Protein AF-0000000085151471 (afdb_homodimer)

InterPro domains:
  IPR000644 CBS domain [PF00571] (57-98)
  IPR000644 CBS domain [PS51371] (123-186)
  IPR046342 CBS domain superfamily [G3DSA:3.10.580.10] (54-179)
  IPR046342 CBS domain superfamily [SSF54631] (56-179)

pLDDT: mean 82.07, std 18.51, range [22.08, 98.12]

Structure (mmCIF, N/CA/C/O backbone):
data_AF-0000000085151471-model_v1
#
loop_
_entity.id
_entity.type
_entity.pdbx_description
1 polymer 'CBS domain containing protein'
#
loop_
_atom_site.group_PDB
_atom_site.id
_atom_site.type_symbol
_atom_site.label_atom_id
_atom_site.label_alt_id
_atom_site.label_comp_id
_atom_site.label_asym_id
_atom_site.label_entity_id
_atom_site.label_seq_id
_atom_site.pdbx_PDB_ins_code
_atom_site.Cartn_x
_atom_site.Cartn_y
_atom_site.Cartn_z
_atom_site.occupancy
_atom_site.B_iso_or_equiv
_atom_site.auth_seq_id
_atom_site.auth_comp_id
_atom_site.auth_asym_id
_atom_site.auth_atom_id
_atom_site.pdbx_PDB_model_num
ATOM 1 N N . MET A 1 1 ? -13.828 -36.062 -5.562 1 22.45 1 MET A N 1
ATOM 2 C CA . MET A 1 1 ? -14.555 -35.531 -6.715 1 22.45 1 MET A CA 1
ATOM 3 C C . MET A 1 1 ? -13.906 -34.25 -7.25 1 22.45 1 MET A C 1
ATOM 5 O O . MET A 1 1 ? -13.75 -33.281 -6.516 1 22.45 1 MET A O 1
ATOM 9 N N . MET A 1 2 ? -12.977 -34.406 -8.25 1 26.06 2 MET A N 1
ATOM 10 C CA . MET A 1 2 ? -12.031 -33.5 -8.938 1 26.06 2 MET A CA 1
ATOM 11 C C . MET A 1 2 ? -12.766 -32.375 -9.648 1 26.06 2 MET A C 1
ATOM 13 O O . MET A 1 2 ? -13.617 -32.625 -10.508 1 26.06 2 MET A O 1
ATOM 17 N N . PHE A 1 3 ? -13.195 -31.453 -8.969 1 32.19 3 PHE A N 1
ATOM 18 C CA . PHE A 1 3 ? -13.867 -30.312 -9.562 1 32.19 3 PHE A CA 1
ATOM 19 C C . PHE A 1 3 ? -13.117 -29.828 -10.805 1 32.19 3 PHE A C 1
ATOM 21 O O . PHE A 1 3 ? -12.172 -29.047 -10.703 1 32.19 3 PHE A O 1
ATOM 28 N N . HIS A 1 4 ? -12.789 -30.781 -11.781 1 35 4 HIS A N 1
ATOM 29 C CA . HIS A 1 4 ? -12.328 -30.562 -13.148 1 35 4 HIS A CA 1
ATOM 30 C C . HIS A 1 4 ? -13.258 -29.594 -13.891 1 35 4 HIS A C 1
ATOM 32 O O . HIS A 1 4 ? -14.195 -30.031 -14.562 1 35 4 HIS A O 1
ATOM 38 N N . VAL A 1 5 ? -13.891 -28.641 -13.367 1 36.19 5 VAL A N 1
ATOM 39 C CA . VAL A 1 5 ? -14.844 -27.875 -14.172 1 36.19 5 VAL A CA 1
ATOM 40 C C . VAL A 1 5 ? -14.219 -27.5 -15.508 1 36.19 5 VAL A C 1
ATOM 42 O O . VAL A 1 5 ? -13.164 -26.859 -15.555 1 36.19 5 VAL A O 1
ATOM 45 N N . SER A 1 6 ? -14.242 -28.297 -16.562 1 35.5 6 SER A N 1
ATOM 46 C CA . SER A 1 6 ? -14.164 -28.172 -18.016 1 35.5 6 SER A CA 1
ATOM 47 C C . SER A 1 6 ? -14.727 -26.844 -18.5 1 35.5 6 SER A C 1
ATOM 49 O O . SER A 1 6 ? -14.875 -26.625 -19.703 1 35.5 6 SER A O 1
ATOM 51 N N . ARG A 1 7 ? -15.766 -26.328 -17.766 1 36.47 7 ARG A N 1
ATOM 52 C CA . ARG A 1 7 ? -16.562 -25.234 -18.312 1 36.47 7 ARG A CA 1
ATOM 53 C C . ARG A 1 7 ? -15.672 -24.031 -18.672 1 36.47 7 ARG A C 1
ATOM 55 O O . ARG A 1 7 ? -15.836 -22.953 -18.109 1 36.47 7 ARG A O 1
ATOM 62 N N . TRP A 1 8 ? -14.375 -24.25 -18.672 1 40.53 8 TRP A N 1
ATOM 63 C CA . TRP A 1 8 ? -13.414 -23.25 -19.141 1 40.53 8 TRP A CA 1
ATOM 64 C C . TRP A 1 8 ? -13.797 -22.734 -20.531 1 40.53 8 TRP A C 1
ATOM 66 O O . TRP A 1 8 ? -13 -22.078 -21.188 1 40.53 8 TRP A O 1
ATOM 76 N N . LEU A 1 9 ? -14.742 -23.375 -21.172 1 38.41 9 LEU A N 1
ATOM 77 C CA . LEU A 1 9 ? -15.141 -23.156 -22.562 1 38.41 9 LEU A CA 1
ATOM 78 C C . LEU A 1 9 ? -15.383 -21.672 -22.828 1 38.41 9 LEU A C 1
ATOM 80 O O . LEU A 1 9 ? -15.141 -21.188 -23.922 1 38.41 9 LEU A O 1
ATOM 84 N N . LEU A 1 10 ? -16.016 -20.969 -21.781 1 43.94 10 LEU A N 1
ATOM 85 C CA . LEU A 1 10 ? -16.875 -19.828 -22.094 1 43.94 10 LEU A CA 1
ATOM 86 C C . LEU A 1 10 ? -16.031 -18.594 -22.406 1 43.94 10 LEU A C 1
ATOM 88 O O . LEU A 1 10 ? -16.578 -17.531 -22.688 1 43.94 10 LEU A O 1
ATOM 92 N N . ILE A 1 11 ? -14.711 -18.422 -21.953 1 49.66 11 ILE A N 1
ATOM 93 C CA . ILE A 1 11 ? -14.008 -17.328 -22.594 1 49.66 11 ILE A CA 1
ATOM 94 C C . ILE A 1 11 ? -13.961 -17.562 -24.109 1 49.66 11 ILE A C 1
ATOM 96 O O . ILE A 1 11 ? -13.008 -17.156 -24.766 1 49.66 11 ILE A O 1
ATOM 100 N N . LYS A 1 12 ? -14.812 -18.406 -24.5 1 47.25 12 LYS A N 1
ATOM 101 C CA . LYS A 1 12 ? -14.852 -19.016 -25.828 1 47.25 12 LYS A CA 1
ATOM 102 C C . LYS A 1 12 ? -14.852 -17.953 -26.906 1 47.25 12 LYS A C 1
ATOM 104 O O . LYS A 1 12 ? -14.234 -18.141 -27.969 1 47.25 12 LYS A O 1
ATOM 109 N N . ASP A 1 13 ? -15.664 -16.875 -26.484 1 58.09 13 ASP A N 1
ATOM 110 C CA . ASP A 1 13 ? -15.68 -16 -27.656 1 58.09 13 ASP A CA 1
ATOM 111 C C . ASP A 1 13 ? -14.492 -15.039 -27.641 1 58.09 13 ASP A C 1
ATOM 113 O O . ASP A 1 13 ? -14.164 -14.43 -28.656 1 58.09 13 ASP A O 1
ATOM 117 N N . VAL A 1 14 ? -13.93 -14.891 -26.375 1 61.72 14 VAL A N 1
ATOM 118 C CA . VAL A 1 14 ? -12.734 -14.047 -26.375 1 61.72 14 VAL A CA 1
ATOM 119 C C . VAL A 1 14 ? -11.484 -14.922 -26.438 1 61.72 14 VAL A C 1
ATOM 121 O O . VAL A 1 14 ? -11.336 -15.859 -25.656 1 61.72 14 VAL A O 1
ATOM 124 N N . ILE A 1 15 ? -10.82 -14.898 -27.5 1 75.81 15 ILE A N 1
ATOM 125 C CA . ILE A 1 15 ? -9.578 -15.641 -27.641 1 75.81 15 ILE A CA 1
ATOM 126 C C . ILE A 1 15 ? -8.57 -15.172 -26.594 1 75.81 15 ILE A C 1
ATOM 128 O O . ILE A 1 15 ? -8.203 -14 -26.562 1 75.81 15 ILE A O 1
ATOM 132 N N . VAL A 1 16 ? -8.438 -15.961 -25.484 1 82.25 16 VAL A N 1
ATOM 133 C CA . VAL A 1 16 ? -7.445 -15.633 -24.469 1 82.25 16 VAL A CA 1
ATOM 134 C C . VAL A 1 16 ? -6.207 -16.5 -24.656 1 82.25 16 VAL A C 1
ATOM 136 O O . VAL A 1 16 ? -6.297 -17.625 -25.172 1 82.25 16 VAL A O 1
ATOM 139 N N . LYS A 1 17 ? -5.102 -15.891 -24.375 1 90.06 17 LYS A N 1
ATOM 140 C CA . LYS A 1 17 ? -3.832 -16.594 -24.469 1 90.06 17 LYS A CA 1
ATOM 141 C C . LYS A 1 17 ? -3.205 -16.781 -23.094 1 90.06 17 LYS A C 1
ATOM 143 O O . LYS A 1 17 ? -3.273 -15.898 -22.25 1 90.06 17 LYS A O 1
ATOM 148 N N . LYS A 1 18 ? -2.629 -17.953 -22.938 1 92.62 18 LYS A N 1
ATOM 149 C CA . LYS A 1 18 ? -1.88 -18.234 -21.719 1 92.62 18 LYS A CA 1
ATOM 150 C C . LYS A 1 18 ? -0.474 -17.641 -21.781 1 92.62 18 LYS A C 1
ATOM 152 O O . LYS A 1 18 ? 0.24 -17.844 -22.766 1 92.62 18 LYS A O 1
ATOM 157 N N . LEU A 1 19 ? -0.156 -16.969 -20.781 1 96.19 19 LEU A N 1
ATOM 158 C CA . LEU A 1 19 ? 1.188 -16.406 -20.703 1 96.19 19 LEU A CA 1
ATOM 159 C C . LEU A 1 19 ? 2.168 -17.422 -20.109 1 96.19 19 LEU A C 1
ATOM 161 O O . LEU A 1 19 ? 1.784 -18.25 -19.297 1 96.19 19 LEU A O 1
ATOM 165 N N . ALA A 1 20 ? 3.389 -17.328 -20.547 1 95.81 20 ALA A N 1
ATOM 166 C CA . ALA A 1 20 ? 4.43 -18.203 -20 1 95.81 20 ALA A CA 1
ATOM 167 C C . ALA A 1 20 ? 4.789 -17.812 -18.578 1 95.81 20 ALA A C 1
ATOM 169 O O . ALA A 1 20 ? 4.852 -16.625 -18.25 1 95.81 20 ALA A O 1
ATOM 170 N N . LEU A 1 21 ? 5.047 -18.828 -17.781 1 96 21 LEU A N 1
ATOM 171 C CA . LEU A 1 21 ? 5.504 -18.609 -16.406 1 96 21 LEU A CA 1
ATOM 172 C C .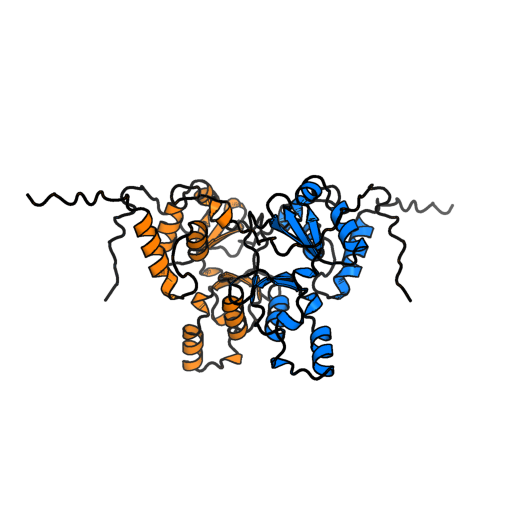 LEU A 1 21 ? 6.965 -19.031 -16.25 1 96 21 LEU A C 1
ATOM 174 O O . LEU A 1 21 ? 7.387 -20.047 -16.797 1 96 21 LEU A O 1
ATOM 178 N N . TYR A 1 22 ? 7.711 -18.234 -15.539 1 94.69 22 TYR A N 1
ATOM 179 C CA . TYR A 1 22 ? 9.125 -18.469 -15.305 1 94.69 22 TYR A CA 1
ATOM 180 C C . TYR A 1 22 ? 9.43 -18.516 -13.805 1 94.69 22 TYR A C 1
ATOM 182 O O . TYR A 1 22 ? 8.758 -17.844 -13.016 1 94.69 22 TYR A O 1
ATOM 190 N N . PRO A 1 23 ? 10.43 -19.281 -13.461 1 93.19 23 PRO A N 1
ATOM 191 C CA . PRO A 1 23 ? 10.867 -19.188 -12.07 1 93.19 23 PRO A CA 1
ATOM 192 C C . PRO A 1 23 ? 11.539 -17.859 -11.742 1 93.19 23 PRO A C 1
ATOM 194 O O . PRO A 1 23 ? 12.242 -17.297 -12.586 1 93.19 23 PRO A O 1
ATOM 197 N N . VAL A 1 24 ? 11.273 -17.406 -10.594 1 94.62 24 VAL A N 1
ATOM 198 C CA . VAL A 1 24 ? 12.016 -16.25 -10.117 1 94.62 24 VAL A CA 1
ATOM 199 C C . VAL A 1 24 ? 13.453 -16.656 -9.797 1 94.62 24 VAL A C 1
ATOM 201 O O . VAL A 1 24 ? 13.688 -17.641 -9.102 1 94.62 24 VAL A O 1
ATOM 204 N N . GLU A 1 25 ? 14.391 -15.914 -10.281 1 93.19 25 GLU A N 1
ATOM 205 C CA . GLU A 1 25 ? 15.797 -16.25 -10.109 1 93.19 25 GLU A CA 1
ATOM 206 C C . GLU A 1 25 ? 16.375 -15.617 -8.852 1 93.19 25 GLU A C 1
ATOM 208 O O . GLU A 1 25 ? 15.859 -14.602 -8.375 1 93.19 25 GLU A O 1
ATOM 213 N N . LYS A 1 26 ? 17.453 -16.188 -8.352 1 90.31 26 LYS A N 1
ATOM 214 C CA . LYS A 1 26 ? 18.125 -15.688 -7.156 1 90.31 26 LYS A CA 1
ATOM 215 C C . LYS A 1 26 ? 18.609 -14.25 -7.355 1 90.31 26 LYS A C 1
ATOM 217 O O . LYS A 1 26 ? 18.562 -13.445 -6.426 1 90.31 26 LYS A O 1
ATOM 222 N N . ILE A 1 27 ? 18.969 -13.945 -8.578 1 91.69 27 ILE A N 1
ATOM 223 C CA . ILE A 1 27 ? 19.578 -12.656 -8.867 1 91.69 27 ILE A CA 1
ATOM 224 C C . ILE A 1 27 ? 18.5 -11.594 -9.023 1 91.69 27 ILE A C 1
ATOM 226 O O . ILE A 1 27 ? 18.797 -10.398 -9.07 1 91.69 27 ILE A O 1
ATOM 230 N N . ASP A 1 28 ? 17.25 -12.016 -9.195 1 93.62 28 ASP A N 1
ATOM 231 C CA . ASP A 1 28 ? 16.172 -11.055 -9.336 1 93.62 28 ASP A CA 1
ATOM 232 C C . ASP A 1 28 ? 16 -10.227 -8.055 1 93.62 28 ASP A C 1
ATOM 234 O O . ASP A 1 28 ? 15.945 -10.789 -6.957 1 93.62 28 ASP A O 1
ATOM 238 N N . GLU A 1 29 ? 15.93 -8.836 -8.219 1 92.38 29 GLU A N 1
ATOM 239 C CA . GLU A 1 29 ? 15.82 -7.949 -7.062 1 92.38 29 GLU A CA 1
ATOM 240 C C . GLU A 1 29 ? 14.547 -7.113 -7.129 1 92.38 29 GLU A C 1
ATOM 242 O O . GLU A 1 29 ? 14.109 -6.719 -8.211 1 92.38 29 GLU A O 1
ATOM 247 N N . LEU A 1 30 ? 14.094 -6.828 -5.992 1 93.38 30 LEU A N 1
ATOM 248 C CA . LEU A 1 30 ? 12.875 -6.035 -5.895 1 93.38 30 LEU A CA 1
ATOM 249 C C . LEU A 1 30 ? 13.102 -4.613 -6.395 1 93.38 30 LEU A C 1
ATOM 251 O O . LEU A 1 30 ? 14.109 -3.986 -6.051 1 93.38 30 LEU A O 1
ATOM 255 N N . THR A 1 31 ? 12.148 -4.203 -7.238 1 91.88 31 THR A N 1
ATOM 256 C CA . THR A 1 31 ? 12.156 -2.822 -7.711 1 91.88 31 THR A CA 1
ATOM 257 C C . THR A 1 31 ? 11.367 -1.923 -6.762 1 91.88 31 THR A C 1
ATOM 259 O O . THR A 1 31 ? 10.562 -2.406 -5.961 1 91.88 31 THR A O 1
ATOM 262 N N . SER A 1 32 ? 11.703 -0.644 -6.723 1 88.88 32 SER A N 1
ATOM 263 C CA . SER A 1 32 ? 11 0.384 -5.969 1 88.88 32 SER A CA 1
ATOM 264 C C . SER A 1 32 ? 11.023 1.723 -6.699 1 88.88 32 SER A C 1
ATOM 266 O O . SER A 1 32 ? 11.875 1.95 -7.559 1 88.88 32 SER A O 1
ATOM 268 N N . PRO A 1 33 ? 10.109 2.559 -6.398 1 85.88 33 PRO A N 1
ATOM 269 C CA . PRO A 1 33 ? 10.078 3.85 -7.094 1 85.88 33 PRO A CA 1
ATOM 270 C C . PRO A 1 33 ? 11.367 4.652 -6.898 1 85.88 33 PRO A C 1
ATOM 272 O O . PRO A 1 33 ? 11.828 5.316 -7.832 1 85.88 33 PRO A O 1
ATOM 275 N N . GLU A 1 34 ? 11.922 4.59 -5.746 1 82.56 34 GLU A N 1
ATOM 276 C CA . GLU A 1 34 ? 13.102 5.387 -5.426 1 82.56 34 GLU A CA 1
ATOM 277 C C . GLU A 1 34 ? 14.305 4.945 -6.254 1 82.56 34 GLU A C 1
ATOM 279 O O . GLU A 1 34 ? 15.195 5.75 -6.539 1 82.56 34 GLU A O 1
ATOM 284 N N . ALA A 1 35 ? 14.258 3.738 -6.664 1 80.38 35 ALA A N 1
ATOM 285 C CA . ALA A 1 35 ? 15.383 3.209 -7.43 1 80.38 35 ALA A CA 1
ATOM 286 C C . ALA A 1 35 ? 15.383 3.76 -8.852 1 80.38 35 ALA A C 1
ATOM 288 O O . ALA A 1 35 ? 16.422 3.775 -9.523 1 80.38 35 ALA A O 1
ATOM 289 N N . HIS A 1 36 ? 14.281 4.301 -9.32 1 77.44 36 HIS A N 1
ATOM 290 C CA . HIS A 1 36 ? 14.172 4.613 -10.742 1 77.44 36 HIS A CA 1
ATOM 291 C C . HIS A 1 36 ? 13.977 6.109 -10.969 1 77.44 36 HIS A C 1
ATOM 293 O O . HIS A 1 36 ? 13.977 6.578 -12.109 1 77.44 36 HIS A O 1
ATOM 299 N N . GLU A 1 37 ? 13.836 6.785 -9.891 1 78.94 37 GLU A N 1
ATOM 300 C CA . GLU A 1 37 ? 13.531 8.203 -10.07 1 78.94 37 GLU A CA 1
ATOM 301 C C . GLU A 1 37 ? 14.648 9.078 -9.516 1 78.94 37 GLU A C 1
ATOM 303 O O . GLU A 1 37 ? 15.297 8.719 -8.531 1 78.94 37 GLU A O 1
ATOM 308 N N . ASP A 1 38 ? 14.992 10.109 -10.328 1 85.56 38 ASP A N 1
ATOM 309 C CA . ASP A 1 38 ? 15.883 11.156 -9.844 1 85.56 38 ASP A CA 1
ATOM 310 C C . ASP A 1 38 ? 15.133 12.469 -9.656 1 85.56 38 ASP A C 1
ATOM 312 O O . ASP A 1 38 ? 15.109 13.305 -10.562 1 85.56 38 ASP A O 1
ATOM 316 N N . ILE A 1 39 ? 14.594 12.633 -8.5 1 89.94 39 ILE A N 1
ATOM 317 C CA . ILE A 1 39 ? 13.805 13.828 -8.234 1 89.94 39 ILE A CA 1
ATOM 318 C C . ILE A 1 39 ? 14.523 14.711 -7.211 1 89.94 39 ILE A C 1
ATOM 320 O O . ILE A 1 39 ? 15.438 14.25 -6.527 1 89.94 39 ILE A O 1
ATOM 324 N N . SER A 1 40 ? 14.195 16 -7.254 1 87.62 40 SER A N 1
ATOM 325 C CA . SER A 1 40 ? 14.703 17 -6.32 1 87.62 40 SER A CA 1
ATOM 326 C C . SER A 1 40 ? 13.578 17.859 -5.758 1 87.62 40 SER A C 1
ATOM 328 O O . SER A 1 40 ? 12.414 17.656 -6.09 1 87.62 40 SER A O 1
ATOM 330 N N . VAL A 1 41 ? 13.938 18.781 -4.93 1 88.56 41 VAL A N 1
ATOM 331 C CA . VAL A 1 41 ? 12.969 19.672 -4.305 1 88.56 41 VAL A CA 1
ATOM 332 C C . VAL A 1 41 ? 12.32 20.562 -5.367 1 88.56 41 VAL A C 1
ATOM 334 O O . VAL A 1 41 ? 11.258 21.141 -5.133 1 88.56 41 VAL A O 1
ATOM 337 N N . LEU A 1 42 ? 12.977 20.594 -6.543 1 90.12 42 LEU A N 1
ATOM 338 C CA . LEU A 1 42 ? 12.477 21.438 -7.621 1 90.12 42 LEU A CA 1
ATOM 339 C C . LEU A 1 42 ? 11.508 20.656 -8.516 1 90.12 42 LEU A C 1
ATOM 341 O O . LEU A 1 42 ? 10.844 21.25 -9.367 1 90.12 42 LEU A O 1
ATOM 345 N N . SER A 1 43 ? 11.43 19.406 -8.242 1 93.12 43 SER A N 1
ATOM 346 C CA . SER A 1 43 ? 10.555 18.562 -9.055 1 93.12 43 SER A CA 1
ATOM 347 C C . SER A 1 43 ? 9.094 18.75 -8.672 1 93.12 43 SER A C 1
ATOM 349 O O . SER A 1 43 ? 8.789 19.328 -7.621 1 93.12 43 SER A O 1
ATOM 351 N N . SER A 1 44 ? 8.266 18.328 -9.547 1 96.19 44 SER A N 1
ATOM 352 C CA . SER A 1 44 ? 6.828 18.422 -9.305 1 96.19 44 SER A CA 1
ATOM 353 C C . SER A 1 44 ? 6.43 17.688 -8.023 1 96.19 44 SER A C 1
ATOM 355 O O . SER A 1 44 ? 6.922 16.594 -7.754 1 96.19 44 SER A O 1
ATOM 357 N N . ALA A 1 45 ? 5.52 18.297 -7.289 1 96.88 45 ALA A N 1
ATOM 358 C CA . ALA A 1 45 ? 5.008 17.703 -6.059 1 96.88 45 ALA A CA 1
ATOM 359 C C . ALA A 1 45 ? 4.273 16.391 -6.355 1 96.88 45 ALA A C 1
ATOM 361 O O . ALA A 1 45 ? 4.152 15.531 -5.48 1 96.88 45 ALA A O 1
ATOM 362 N N . LEU A 1 46 ? 3.854 16.172 -7.547 1 95.88 46 LEU A N 1
ATOM 363 C CA . LEU A 1 46 ? 3.105 14.977 -7.922 1 95.88 46 LEU A CA 1
ATOM 364 C C . LEU A 1 46 ? 3.992 13.734 -7.863 1 95.88 46 LEU A C 1
ATOM 366 O O . LEU A 1 46 ? 3.492 12.609 -7.789 1 95.88 46 LEU A O 1
ATOM 370 N N . ASN A 1 47 ? 5.266 13.945 -7.793 1 93.69 47 ASN A N 1
ATOM 371 C CA . ASN A 1 47 ? 6.203 12.828 -7.734 1 93.69 47 ASN A CA 1
ATOM 372 C C . ASN A 1 47 ? 6.227 12.188 -6.348 1 93.69 47 ASN A C 1
ATOM 374 O O . ASN A 1 47 ? 6.68 11.055 -6.191 1 93.69 47 ASN A O 1
ATOM 378 N N . VAL A 1 48 ? 5.738 12.914 -5.355 1 92.94 48 VAL A N 1
ATOM 379 C CA . VAL A 1 48 ? 5.828 12.414 -3.986 1 92.94 48 VAL A CA 1
ATOM 380 C C . VAL A 1 48 ? 4.43 12.258 -3.398 1 92.94 48 VAL A C 1
ATOM 382 O O . VAL A 1 48 ? 4.273 12.062 -2.189 1 92.94 48 VAL A O 1
ATOM 385 N N . PHE A 1 49 ? 3.494 12.367 -4.191 1 93.5 49 PHE A N 1
ATOM 386 C CA . PHE A 1 49 ? 2.072 12.305 -3.879 1 93.5 49 PHE A CA 1
ATOM 387 C C . PHE A 1 49 ? 1.538 10.891 -4.074 1 93.5 49 PHE A C 1
ATOM 389 O O . PHE A 1 49 ? 1.712 10.297 -5.141 1 93.5 49 PHE A O 1
ATOM 396 N N . THR A 1 50 ? 1 10.219 -3.053 1 94.06 50 THR A N 1
ATOM 397 C CA . THR A 1 50 ? 0.301 8.953 -3.258 1 94.06 50 THR A CA 1
ATOM 398 C C . THR A 1 50 ? -1.104 9.195 -3.801 1 94.06 50 THR A C 1
ATOM 400 O O . THR A 1 50 ? -1.998 9.609 -3.062 1 94.06 50 THR A O 1
ATOM 403 N N . ASP A 1 51 ? -1.314 8.859 -5.027 1 94.25 51 ASP A N 1
ATOM 404 C CA . ASP A 1 51 ? -2.547 9.141 -5.758 1 94.25 51 ASP A CA 1
ATOM 405 C C . ASP A 1 51 ? -3.521 7.969 -5.664 1 94.25 51 ASP A C 1
ATOM 407 O O . ASP A 1 51 ? -3.305 6.926 -6.285 1 94.25 51 ASP A O 1
ATOM 411 N N . PHE A 1 52 ? -4.664 8.195 -5.043 1 93.75 52 PHE A N 1
ATOM 412 C CA . PHE A 1 52 ? -5.613 7.121 -4.785 1 93.75 52 PHE A CA 1
ATOM 413 C C . PHE A 1 52 ? -6.375 6.754 -6.055 1 93.75 52 PHE A C 1
ATOM 415 O O . PHE A 1 52 ? -7.074 5.738 -6.098 1 93.75 52 PHE A O 1
ATOM 422 N N . LYS A 1 53 ? -6.215 7.539 -7.074 1 90.62 53 LYS A N 1
ATOM 423 C CA . LYS A 1 53 ? -6.754 7.129 -8.367 1 90.62 53 LYS A CA 1
ATOM 424 C C . LYS A 1 53 ? -5.902 6.031 -9 1 90.62 53 LYS A C 1
ATOM 426 O O . LYS A 1 53 ? -6.348 5.34 -9.914 1 90.62 53 LYS A O 1
ATOM 431 N N . LYS A 1 54 ? -4.695 5.906 -8.477 1 86.5 54 LYS A N 1
ATOM 432 C CA . LYS A 1 54 ? -3.756 4.953 -9.062 1 86.5 54 LYS A CA 1
ATOM 433 C C . LYS A 1 54 ? -3.414 3.844 -8.07 1 86.5 54 LYS A C 1
ATOM 435 O O . LYS A 1 54 ? -3.076 2.729 -8.469 1 86.5 54 LYS A O 1
ATOM 440 N N . VAL A 1 55 ? -3.479 4.203 -6.855 1 87.44 55 VAL A N 1
ATOM 441 C CA . VAL A 1 55 ? -3.092 3.271 -5.801 1 87.44 55 VAL A CA 1
ATOM 442 C C . VAL A 1 55 ? -4.227 3.141 -4.785 1 87.44 55 VAL A C 1
ATOM 444 O O . VAL A 1 55 ? -4.758 4.148 -4.309 1 87.44 55 VAL A O 1
ATOM 447 N N . THR A 1 56 ? -4.551 1.9 -4.488 1 85.94 56 THR A N 1
ATOM 448 C CA . THR A 1 56 ? -5.559 1.692 -3.457 1 85.94 56 THR A CA 1
ATOM 449 C C . THR A 1 56 ? -5.051 2.168 -2.1 1 85.94 56 THR A C 1
ATOM 451 O O . THR A 1 56 ? -3.965 1.778 -1.666 1 85.94 56 THR A O 1
ATOM 454 N N . PRO A 1 57 ? -5.852 2.998 -1.475 1 91.25 57 PRO A N 1
ATOM 455 C CA . PRO A 1 57 ? -5.414 3.455 -0.154 1 91.25 57 PRO A CA 1
ATOM 456 C C . PRO A 1 57 ? -5.289 2.312 0.853 1 91.25 57 PRO A C 1
ATOM 458 O O . PRO A 1 57 ? -6.094 1.378 0.835 1 91.25 57 PRO A O 1
ATOM 461 N N . MET A 1 58 ? -4.277 2.453 1.674 1 91.19 58 MET A N 1
ATOM 462 C CA . MET A 1 58 ? -4.129 1.507 2.773 1 91.19 58 MET A CA 1
ATOM 463 C C . MET A 1 58 ? -5.039 1.878 3.939 1 91.19 58 MET A C 1
ATOM 465 O O . MET A 1 58 ? -4.906 2.959 4.516 1 91.19 58 MET A O 1
ATOM 469 N N . VAL A 1 59 ? -5.91 0.914 4.273 1 93.69 59 VAL A N 1
ATOM 470 C CA . VAL A 1 59 ? -6.895 1.236 5.301 1 93.69 59 VAL A CA 1
ATOM 471 C C . VAL A 1 59 ? -6.742 0.281 6.484 1 93.69 59 VAL A C 1
ATOM 473 O O . VAL A 1 59 ? -6.098 -0.764 6.363 1 93.69 59 VAL A O 1
ATOM 476 N N . ILE A 1 60 ? -7.258 0.698 7.633 1 95.31 60 ILE A N 1
ATOM 477 C CA . ILE A 1 60 ? -7.348 -0.126 8.836 1 95.31 60 ILE A CA 1
ATOM 478 C C . ILE A 1 60 ? -8.633 0.208 9.594 1 95.31 60 ILE A C 1
ATOM 480 O O . ILE A 1 60 ? -9.031 1.372 9.664 1 95.31 60 ILE A O 1
ATOM 484 N N . GLU A 1 61 ? -9.211 -0.772 10.102 1 96.69 61 GLU A N 1
ATOM 485 C CA . GLU A 1 61 ? -10.445 -0.555 10.859 1 96.69 61 GLU A CA 1
ATOM 486 C C . GLU A 1 61 ? -10.164 0.141 12.188 1 96.69 61 GLU A C 1
ATOM 488 O O . GLU A 1 61 ? -9.188 -0.184 12.867 1 96.69 61 GLU A O 1
ATOM 493 N N . SER A 1 62 ? -11.125 0.943 12.578 1 97.06 62 SER A N 1
ATOM 494 C CA . SER A 1 62 ? -10.969 1.764 13.773 1 97.06 62 SER A CA 1
ATOM 495 C C . SER A 1 62 ? -10.945 0.903 15.031 1 97.06 62 SER A C 1
ATOM 497 O O . SER A 1 62 ? -10.32 1.273 16.031 1 97.06 62 SER A O 1
ATOM 499 N N . SER A 1 63 ? -11.547 -0.255 15.016 1 95.81 63 SER A N 1
ATOM 500 C CA . SER A 1 63 ? -11.695 -1.109 16.188 1 95.81 63 SER A CA 1
ATOM 501 C C . SER A 1 63 ? -10.461 -1.983 16.391 1 95.81 63 SER A C 1
ATOM 503 O O . SER A 1 63 ? -10.352 -2.678 17.406 1 95.81 63 SER A O 1
ATOM 505 N N . THR A 1 64 ? -9.547 -1.917 15.445 1 95.12 64 THR A N 1
ATOM 506 C CA . THR A 1 64 ? -8.367 -2.775 15.523 1 95.12 64 THR A CA 1
ATOM 507 C C . THR A 1 64 ? -7.488 -2.385 16.703 1 95.12 64 THR A C 1
ATOM 509 O O . THR A 1 64 ? -7.379 -1.205 17.047 1 95.12 64 THR A O 1
ATOM 512 N N . SER A 1 65 ? -6.852 -3.359 17.297 1 94.44 65 SER A N 1
ATOM 513 C CA . SER A 1 65 ? -5.961 -3.143 18.438 1 94.44 65 SER A CA 1
ATOM 514 C C . SER A 1 65 ? -4.805 -2.223 18.062 1 94.44 65 SER A C 1
ATOM 516 O O . SER A 1 65 ? -4.09 -2.477 17.094 1 94.44 65 SER A O 1
ATOM 518 N N . ALA A 1 66 ? -4.59 -1.219 18.891 1 94.12 66 ALA A N 1
ATOM 519 C CA . ALA A 1 66 ? -3.508 -0.266 18.656 1 94.12 66 ALA A CA 1
ATOM 520 C C . ALA A 1 66 ? -2.146 -0.937 18.797 1 94.12 66 ALA A C 1
ATOM 522 O O . ALA A 1 66 ? -1.228 -0.664 18.031 1 94.12 66 ALA A O 1
ATOM 523 N N . VAL A 1 67 ? -2.047 -1.805 19.703 1 90.88 67 VAL A N 1
ATOM 524 C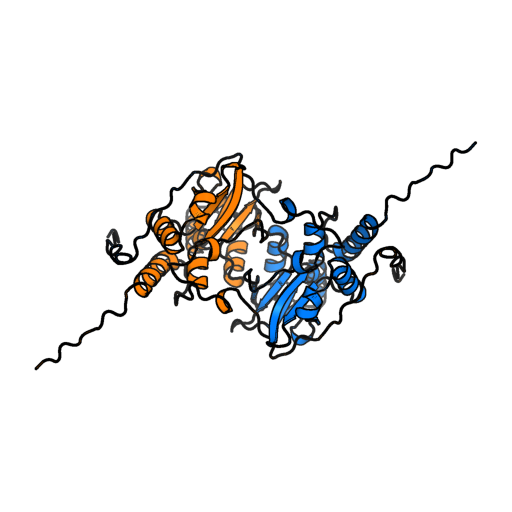 CA . VAL A 1 67 ? -0.781 -2.471 19.984 1 90.88 67 VAL A CA 1
ATOM 525 C C . VAL A 1 67 ? -0.388 -3.361 18.812 1 90.88 67 VAL A C 1
ATOM 527 O O . VAL A 1 67 ? 0.771 -3.369 18.391 1 90.88 67 VAL A O 1
ATOM 530 N N . LYS A 1 68 ? -1.347 -4.062 18.266 1 90.25 68 LYS A N 1
ATOM 531 C CA . LYS A 1 68 ? -1.073 -4.938 17.125 1 90.25 68 LYS A CA 1
ATOM 532 C C . LYS A 1 68 ? -0.697 -4.125 15.891 1 90.25 68 LYS A C 1
ATOM 534 O O . LYS A 1 68 ? 0.226 -4.492 15.164 1 90.25 68 LYS A O 1
ATOM 539 N N . VAL A 1 69 ? -1.413 -3.061 15.742 1 92.62 69 VAL A N 1
ATOM 540 C CA . VAL A 1 69 ? -1.153 -2.209 14.586 1 92.62 69 VAL A CA 1
ATOM 541 C C . VAL A 1 69 ? 0.243 -1.601 14.695 1 92.62 69 VAL A C 1
ATOM 543 O O . VAL A 1 69 ? 0.996 -1.577 13.719 1 92.62 69 VAL A O 1
ATOM 546 N N . GLU A 1 70 ? 0.594 -1.126 15.836 1 89.56 70 GLU A N 1
ATOM 547 C CA . GLU A 1 70 ? 1.914 -0.547 16.062 1 89.56 70 GLU A CA 1
ATOM 548 C C . GLU A 1 70 ? 3.02 -1.541 15.727 1 89.56 70 GLU A C 1
ATOM 550 O O . GLU A 1 70 ? 3.977 -1.198 15.023 1 89.56 70 GLU A O 1
ATOM 555 N N . HIS A 1 71 ? 2.848 -2.723 16.203 1 87.31 71 HIS A N 1
ATOM 556 C CA . HIS A 1 71 ? 3.836 -3.771 15.969 1 87.31 71 HIS A CA 1
ATOM 557 C C . HIS A 1 71 ? 3.984 -4.062 14.484 1 87.31 71 HIS A C 1
ATOM 559 O O . HIS A 1 71 ? 5.102 -4.148 13.969 1 87.31 71 HIS A O 1
ATOM 565 N N . LEU A 1 72 ? 2.936 -4.148 13.844 1 86.88 72 LEU A N 1
ATOM 566 C CA . LEU A 1 72 ? 2.965 -4.516 12.438 1 86.88 72 LEU A CA 1
ATOM 567 C C . LEU A 1 72 ? 3.523 -3.373 11.594 1 86.88 72 LEU A C 1
ATOM 569 O O . LEU A 1 72 ? 4.246 -3.611 10.617 1 86.88 72 LEU A O 1
ATOM 573 N N . MET A 1 73 ? 3.139 -2.16 11.914 1 87.69 73 MET A N 1
ATOM 574 C CA . MET A 1 73 ? 3.67 -1.018 11.18 1 87.69 73 MET A CA 1
ATOM 575 C C . MET A 1 73 ? 5.184 -0.936 11.32 1 87.69 73 MET A C 1
ATOM 577 O O . MET A 1 73 ? 5.879 -0.55 10.383 1 87.69 73 MET A O 1
ATOM 581 N N . GLN A 1 74 ? 5.656 -1.348 12.406 1 83.81 74 GLN A N 1
ATOM 582 C CA . GLN A 1 74 ? 7.098 -1.373 12.633 1 83.81 74 GLN A CA 1
ATOM 583 C C . GLN A 1 74 ? 7.781 -2.396 11.734 1 83.81 74 GLN A C 1
ATOM 585 O O . GLN A 1 74 ? 8.852 -2.131 11.18 1 83.81 74 GLN A O 1
ATOM 590 N N . LYS A 1 75 ? 7.09 -3.477 11.477 1 87.12 75 LYS A N 1
ATOM 591 C CA . LYS A 1 75 ? 7.691 -4.598 10.766 1 87.12 75 LYS A CA 1
ATOM 592 C C . LYS A 1 75 ? 7.398 -4.523 9.273 1 87.12 75 LYS A C 1
ATOM 594 O O . LYS A 1 75 ? 7.945 -5.301 8.484 1 87.12 75 LYS A O 1
ATOM 599 N N . SER A 1 76 ? 6.52 -3.639 8.758 1 85.31 76 SER A N 1
ATOM 600 C CA . SER A 1 76 ? 6.078 -3.602 7.367 1 85.31 76 SER A CA 1
ATOM 601 C C . SER A 1 76 ? 6.531 -2.32 6.676 1 85.31 76 SER A C 1
ATOM 603 O O . SER A 1 76 ? 6.309 -2.141 5.477 1 85.31 76 SER A O 1
ATOM 605 N N . HIS A 1 77 ? 7.129 -1.444 7.242 1 75.69 77 HIS A N 1
ATOM 606 C CA . HIS A 1 77 ? 7.594 -0.164 6.723 1 75.69 77 HIS A CA 1
ATOM 607 C C . HIS A 1 77 ? 6.426 0.731 6.328 1 75.69 77 HIS A C 1
ATOM 609 O O . HIS A 1 77 ? 6.566 1.605 5.473 1 75.69 77 HIS A O 1
ATOM 615 N N . VAL A 1 78 ? 5.25 0.379 6.68 1 83.31 78 VAL A N 1
ATOM 616 C CA . VAL A 1 78 ? 4.078 1.229 6.484 1 83.31 78 VAL A CA 1
ATOM 617 C C . VAL A 1 78 ? 3.906 2.156 7.684 1 83.31 78 VAL A C 1
ATOM 619 O O . VAL A 1 78 ? 3.793 1.696 8.82 1 83.31 78 VAL A O 1
ATOM 622 N N . ARG A 1 79 ? 3.805 3.447 7.395 1 84.44 79 ARG A N 1
ATOM 623 C CA . ARG A 1 79 ? 3.82 4.379 8.516 1 84.44 79 ARG A CA 1
ATOM 624 C C . ARG A 1 79 ? 2.529 5.188 8.578 1 84.44 79 ARG A C 1
ATOM 626 O O . ARG A 1 79 ? 2.314 5.957 9.516 1 84.44 79 ARG A O 1
ATOM 633 N N . LEU A 1 80 ? 1.73 5.016 7.609 1 90.19 80 LEU A N 1
ATOM 634 C CA . LEU A 1 80 ? 0.502 5.801 7.543 1 90.19 80 LEU A CA 1
ATOM 635 C C . LEU A 1 80 ? -0.643 4.973 6.973 1 90.19 80 LEU A C 1
ATOM 637 O O . LEU A 1 80 ? -0.469 4.27 5.973 1 90.19 80 LEU A O 1
ATOM 641 N N . LYS A 1 81 ? -1.784 4.949 7.648 1 93.75 81 LYS A N 1
ATOM 642 C CA . LYS A 1 81 ? -2.992 4.281 7.172 1 93.75 81 LYS A CA 1
ATOM 643 C C . LYS A 1 81 ? -4.219 5.168 7.359 1 93.75 81 LYS A C 1
ATOM 645 O O . LYS A 1 81 ? -4.27 5.98 8.289 1 93.75 81 LYS A O 1
ATOM 650 N N . LEU A 1 82 ? -5.152 5.004 6.438 1 96 82 LEU A N 1
ATOM 651 C CA . LEU A 1 82 ? -6.465 5.621 6.598 1 96 82 LEU A CA 1
ATOM 652 C C . LEU A 1 82 ? -7.371 4.754 7.461 1 96 82 LEU A C 1
ATOM 654 O O . LEU A 1 82 ? -7.363 3.525 7.34 1 96 82 LEU A O 1
ATOM 658 N N . VAL A 1 83 ? -8.102 5.391 8.305 1 97.25 83 VAL A N 1
ATOM 659 C CA . VAL A 1 83 ? -8.938 4.645 9.234 1 97.25 83 VAL A CA 1
ATOM 660 C C . VAL A 1 83 ? -10.383 4.629 8.734 1 97.25 83 VAL A C 1
ATOM 662 O O . VAL A 1 83 ? -10.93 5.668 8.359 1 97.25 83 VAL A O 1
ATOM 665 N N . ILE A 1 84 ? -10.953 3.459 8.742 1 95.94 84 ILE A N 1
ATOM 666 C CA . ILE A 1 84 ? -12.344 3.314 8.32 1 95.94 84 ILE A CA 1
ATOM 667 C C . ILE A 1 84 ? -13.172 2.73 9.469 1 95.94 84 ILE A C 1
ATOM 669 O O . ILE A 1 84 ? -12.617 2.1 10.375 1 95.94 84 ILE A O 1
ATOM 673 N N . ASP A 1 85 ? -14.461 2.965 9.469 1 95.69 85 ASP A N 1
ATOM 674 C CA . ASP A 1 85 ? -15.352 2.363 10.453 1 95.69 85 ASP A CA 1
ATOM 675 C C . ASP A 1 85 ? -15.938 1.051 9.938 1 95.69 85 ASP A C 1
ATOM 677 O O . ASP A 1 85 ? -15.461 0.498 8.945 1 95.69 85 ASP A O 1
ATOM 681 N N . ASP A 1 86 ? -16.922 0.531 10.664 1 92 86 ASP A N 1
ATOM 682 C CA . ASP A 1 86 ? -17.484 -0.785 10.359 1 92 86 ASP A CA 1
ATOM 683 C C . ASP A 1 86 ? -18.328 -0.747 9.094 1 92 86 ASP A C 1
ATOM 685 O O . ASP A 1 86 ? -18.703 -1.793 8.562 1 92 86 ASP A O 1
ATOM 689 N N . LYS A 1 87 ? -18.594 0.419 8.562 1 91.56 87 LYS A N 1
ATOM 690 C CA . LYS A 1 87 ? -19.359 0.575 7.324 1 91.56 87 LYS A CA 1
ATOM 691 C C . LYS A 1 87 ? -18.453 1.013 6.18 1 91.56 87 LYS A C 1
ATOM 693 O O . LYS A 1 87 ? -18.922 1.552 5.176 1 91.56 87 LYS A O 1
ATOM 698 N N . ASP A 1 88 ? -17.156 0.97 6.406 1 89.06 88 ASP A N 1
ATOM 699 C CA . ASP A 1 88 ? -16.125 1.281 5.418 1 89.06 88 ASP A CA 1
ATOM 700 C C . ASP A 1 88 ? -16.109 2.775 5.109 1 89.06 88 ASP A C 1
ATOM 702 O O . ASP A 1 88 ? -15.727 3.18 4.004 1 89.06 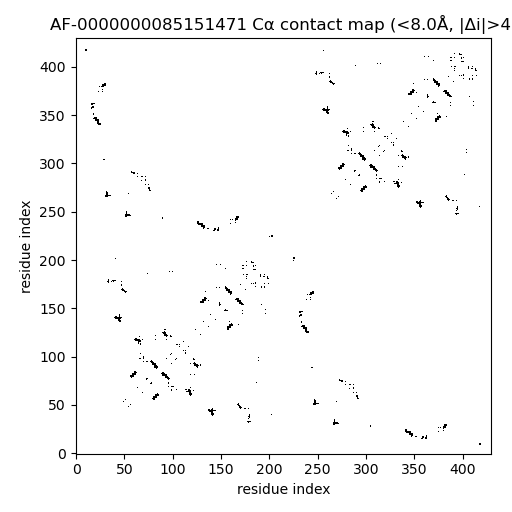88 ASP A O 1
ATOM 706 N N . ARG A 1 89 ? -16.578 3.533 6.094 1 93.06 89 ARG A N 1
ATOM 707 C CA . ARG A 1 89 ? -16.5 4.98 5.93 1 93.06 89 ARG A CA 1
ATOM 708 C C . ARG A 1 89 ? -15.188 5.523 6.473 1 93.06 89 ARG A C 1
ATOM 710 O O . ARG A 1 89 ? -14.75 5.133 7.555 1 93.06 89 ARG A O 1
ATOM 717 N N . PHE A 1 90 ? -14.648 6.438 5.645 1 96 90 PHE A N 1
ATOM 718 C CA . PHE A 1 90 ? -13.414 7.086 6.062 1 96 90 PHE A CA 1
ATOM 719 C C . PHE A 1 90 ? -13.648 7.977 7.273 1 96 90 PHE A C 1
ATOM 721 O O . PHE A 1 90 ? -14.469 8.891 7.227 1 96 90 PHE A O 1
ATOM 728 N N . ILE A 1 91 ? -12.805 7.754 8.422 1 96.56 91 ILE A N 1
ATOM 729 C CA . ILE A 1 91 ? -13.125 8.523 9.625 1 96.56 91 ILE A CA 1
ATOM 730 C C . ILE A 1 91 ? -11.852 9.125 10.203 1 96.56 91 ILE A C 1
ATOM 732 O O . ILE A 1 91 ? -11.898 9.852 11.203 1 96.56 91 ILE A O 1
ATOM 736 N N . GLY A 1 92 ? -10.695 8.789 9.617 1 96.31 92 GLY A N 1
ATOM 737 C CA . GLY A 1 92 ? -9.492 9.406 10.156 1 96.31 92 GLY A CA 1
ATOM 738 C C . GLY A 1 92 ? -8.211 8.836 9.57 1 96.31 92 GLY A C 1
ATOM 739 O O . GLY A 1 92 ? -8.242 8.133 8.562 1 96.31 92 GLY A O 1
ATOM 740 N N . LEU A 1 93 ? -7.141 9.273 10.227 1 95.81 93 LEU A N 1
ATOM 741 C CA . LEU A 1 93 ? -5.793 8.883 9.812 1 95.81 93 LEU A CA 1
ATOM 742 C C . LEU A 1 93 ? -4.957 8.461 11.016 1 95.81 93 LEU A C 1
ATOM 744 O O . LEU A 1 93 ? -5.008 9.102 12.062 1 95.81 93 LEU A O 1
ATOM 748 N N . ILE A 1 94 ? -4.219 7.359 10.836 1 94.31 94 ILE A N 1
ATOM 749 C CA . ILE A 1 94 ? -3.328 6.91 11.898 1 94.31 94 ILE A CA 1
ATOM 750 C C . ILE A 1 94 ? -1.908 6.762 11.359 1 94.31 94 ILE A C 1
ATOM 752 O O . ILE A 1 94 ? -1.71 6.273 10.242 1 94.31 94 ILE A O 1
ATOM 756 N N . SER A 1 95 ? -0.955 7.309 12.039 1 90.69 95 SER A N 1
ATOM 757 C CA . SER A 1 95 ? 0.457 7.195 11.688 1 90.69 95 SER A CA 1
ATOM 758 C C . SER A 1 95 ? 1.235 6.43 12.75 1 90.69 95 SER A C 1
ATOM 760 O O . SER A 1 95 ? 0.797 6.336 13.898 1 90.69 95 SER A O 1
ATOM 762 N N . PHE A 1 96 ? 2.275 5.887 12.359 1 87.44 96 PHE A N 1
ATOM 763 C CA . PHE A 1 96 ? 3.131 5.16 13.289 1 87.44 96 PHE A CA 1
ATOM 764 C C . PHE A 1 96 ? 3.564 6.059 14.438 1 87.44 96 PHE A C 1
ATOM 766 O O . PHE A 1 96 ? 3.633 5.617 15.586 1 87.44 96 PHE A O 1
ATOM 773 N N . GLU A 1 97 ? 3.77 7.289 14.18 1 80.94 97 GLU A N 1
ATOM 774 C CA . GLU A 1 97 ? 4.219 8.242 15.195 1 80.94 97 GLU A CA 1
ATOM 775 C C . GLU A 1 97 ? 3.162 8.438 16.281 1 80.94 97 GLU A C 1
ATOM 777 O O . GLU A 1 97 ? 3.494 8.664 17.438 1 80.94 97 GLU A O 1
ATOM 782 N N . SER A 1 98 ? 1.94 8.328 15.867 1 83.75 98 SER A N 1
ATOM 783 C CA . SER A 1 98 ? 0.861 8.508 16.844 1 83.75 98 SER A CA 1
ATOM 784 C C . SER A 1 98 ? 0.686 7.258 17.703 1 83.75 98 SER A C 1
ATOM 786 O O . SER A 1 98 ? 0.049 7.309 18.75 1 83.75 98 SER A O 1
ATOM 788 N N . LEU A 1 99 ? 1.187 6.141 17.219 1 86.06 99 LEU A N 1
ATOM 789 C CA . LEU A 1 99 ? 1 4.863 17.906 1 86.06 99 LEU A CA 1
ATOM 790 C C . LEU A 1 99 ? 2.258 4.473 18.672 1 86.06 99 LEU A C 1
ATOM 792 O O . LEU A 1 99 ? 2.273 3.451 19.375 1 86.06 99 LEU A O 1
ATOM 796 N N . HIS A 1 100 ? 3.189 5.25 18.562 1 75.88 100 HIS A N 1
ATOM 797 C CA . HIS A 1 100 ? 4.453 4.844 19.172 1 75.88 100 HIS A CA 1
ATOM 798 C C . HIS A 1 100 ? 4.266 4.48 20.641 1 75.88 100 HIS A C 1
ATOM 800 O O . HIS A 1 100 ? 3.32 4.941 21.281 1 75.88 100 HIS A O 1
ATOM 806 N N . ASN A 1 101 ? 5.121 3.627 21 1 74 101 ASN A N 1
ATOM 807 C CA . ASN A 1 101 ? 5.062 3.014 22.312 1 74 101 ASN A CA 1
ATOM 808 C C . ASN A 1 101 ? 4.879 4.059 23.422 1 74 101 ASN A C 1
ATOM 810 O O . ASN A 1 101 ? 4.105 3.855 24.344 1 74 101 ASN A O 1
ATOM 814 N N . GLN A 1 102 ? 5.453 5.141 23.219 1 78.88 102 GLN A N 1
ATOM 815 C CA . GLN A 1 102 ? 5.363 6.176 24.25 1 78.88 102 GLN A CA 1
ATOM 816 C C . GLN A 1 102 ? 3.941 6.715 24.359 1 78.88 102 GLN A C 1
ATOM 818 O O . GLN A 1 102 ? 3.471 7.004 25.469 1 78.88 102 GLN A O 1
ATOM 823 N N . GLU A 1 103 ? 3.236 6.836 23.266 1 82.31 103 GLU A N 1
ATOM 824 C CA . GLU A 1 103 ? 1.86 7.32 23.281 1 82.31 103 GLU A CA 1
ATOM 825 C C . GLU A 1 103 ? 0.926 6.301 23.922 1 82.31 103 GLU A C 1
ATOM 827 O O . GLU A 1 103 ? 0.046 6.66 24.703 1 82.31 103 GLU A O 1
ATOM 832 N N . ILE A 1 104 ? 1.19 5.105 23.625 1 84.62 104 ILE A N 1
ATOM 833 C CA . ILE A 1 104 ? 0.407 4.027 24.219 1 84.62 104 ILE A CA 1
ATOM 834 C C . ILE A 1 104 ? 0.639 3.986 25.719 1 84.62 104 ILE A C 1
ATOM 836 O O . ILE A 1 104 ? -0.311 3.869 26.5 1 84.62 104 ILE A O 1
ATOM 840 N N . LEU A 1 105 ? 1.878 4.168 26.094 1 82.69 105 LEU A N 1
ATOM 841 C CA . LEU A 1 105 ? 2.223 4.156 27.5 1 82.69 105 LEU A CA 1
ATOM 842 C C . LEU A 1 105 ? 1.544 5.309 28.234 1 82.69 105 LEU A C 1
ATOM 844 O O . LEU A 1 105 ? 1.106 5.148 29.391 1 82.69 105 LEU A O 1
ATOM 848 N N . LYS A 1 106 ? 1.487 6.395 27.609 1 86.75 106 LYS A N 1
ATOM 849 C CA . LYS A 1 106 ? 0.811 7.547 28.203 1 86.75 106 LYS A CA 1
ATOM 850 C C . LYS A 1 106 ? -0.653 7.23 28.5 1 86.75 106 LYS A C 1
ATOM 852 O O . LYS A 1 106 ? -1.168 7.586 29.562 1 86.75 106 LYS A O 1
ATOM 857 N N . ARG A 1 107 ? -1.271 6.516 27.641 1 87.06 107 ARG A N 1
ATOM 858 C CA . ARG A 1 107 ? -2.676 6.164 27.828 1 87.06 107 ARG A CA 1
ATOM 859 C C . ARG A 1 107 ? -2.838 5.125 28.938 1 87.06 107 ARG A C 1
ATOM 861 O O . ARG A 1 107 ? -3.805 5.168 29.703 1 87.06 107 ARG A O 1
ATOM 868 N N . VAL A 1 108 ? -1.924 4.258 28.969 1 86.19 108 VAL A N 1
ATOM 869 C CA . VAL A 1 108 ? -1.951 3.248 30.016 1 86.19 108 VAL A CA 1
ATOM 870 C C . VAL A 1 108 ? -1.764 3.916 31.375 1 86.19 108 VAL A C 1
ATOM 872 O O . VAL A 1 108 ? -2.486 3.611 32.344 1 86.19 108 VAL A O 1
ATOM 875 N N . ALA A 1 109 ? -0.892 4.789 31.422 1 88.06 109 ALA A N 1
ATOM 876 C CA . ALA A 1 109 ? -0.638 5.531 32.656 1 88.06 109 ALA A CA 1
ATOM 877 C C . ALA A 1 109 ? -1.873 6.316 33.094 1 88.06 109 ALA A C 1
ATOM 879 O O . ALA A 1 109 ? -2.098 6.523 34.281 1 88.06 109 ALA A O 1
ATOM 880 N N . ALA A 1 110 ? -2.633 6.648 32.156 1 90.62 110 ALA A N 1
ATOM 881 C CA . ALA A 1 110 ? -3.846 7.414 32.438 1 90.62 110 ALA A CA 1
ATOM 882 C C . ALA A 1 110 ? -4.988 6.496 32.844 1 90.62 110 ALA A C 1
ATOM 884 O O . ALA A 1 110 ? -6.109 6.957 33.094 1 90.62 110 ALA A O 1
ATOM 885 N N . GLY A 1 111 ? -4.746 5.164 32.844 1 89.12 111 GLY A N 1
ATOM 886 C CA . GLY A 1 111 ? -5.73 4.266 33.438 1 89.12 111 GLY A CA 1
ATOM 887 C C . GLY A 1 111 ? -6.34 3.316 32.406 1 89.12 111 GLY A C 1
ATOM 888 O O . GLY A 1 111 ? -7.184 2.486 32.75 1 89.12 111 GLY A O 1
ATOM 889 N N . HIS A 1 112 ? -5.934 3.479 31.266 1 86.88 112 HIS A N 1
ATOM 890 C CA . HIS A 1 112 ? -6.492 2.607 30.234 1 86.88 112 HIS A CA 1
ATOM 891 C C . HIS A 1 112 ? -5.738 1.283 30.172 1 86.88 112 HIS A C 1
ATOM 893 O O . HIS A 1 112 ? -4.523 1.244 30.375 1 86.88 112 HIS A O 1
ATOM 899 N N . GLN A 1 113 ? -6.523 0.269 29.922 1 89.31 113 GLN A N 1
ATOM 900 C CA . GLN A 1 113 ? -5.883 -1.028 29.719 1 89.31 113 GLN A CA 1
ATOM 901 C C . GLN A 1 113 ? -5.258 -1.131 28.344 1 89.31 113 GLN A C 1
ATOM 903 O O . GLN A 1 113 ? -5.922 -0.87 27.328 1 89.31 113 GLN A O 1
ATOM 908 N N . ARG A 1 114 ? -4.062 -1.548 28.266 1 86.56 114 ARG A N 1
ATOM 909 C CA . ARG A 1 114 ? -3.256 -1.618 27.062 1 86.56 114 ARG A CA 1
ATOM 910 C C . ARG A 1 114 ? -3.973 -2.412 25.969 1 86.56 114 ARG A C 1
ATOM 912 O O . ARG A 1 114 ? -4.004 -1.995 24.812 1 86.56 114 ARG A O 1
ATOM 919 N N . ASP A 1 115 ? -4.648 -3.455 26.422 1 86.75 115 ASP A N 1
ATOM 920 C CA . ASP A 1 115 ? -5.246 -4.387 25.469 1 86.75 115 ASP A CA 1
ATOM 921 C C . ASP A 1 115 ? -6.598 -3.877 24.984 1 86.75 115 ASP A C 1
ATOM 923 O O . ASP A 1 115 ? -7.164 -4.422 24.031 1 86.75 115 ASP A O 1
ATOM 927 N N . HIS A 1 116 ? -7.055 -2.75 25.5 1 90.62 116 HIS A N 1
ATOM 928 C CA . HIS A 1 116 ? -8.359 -2.219 25.109 1 90.62 116 HIS A CA 1
ATOM 929 C C . HIS A 1 116 ? -8.211 -0.989 24.219 1 90.62 116 HIS A C 1
ATOM 931 O O . HIS A 1 116 ? -9.203 -0.454 23.719 1 90.62 116 HIS A O 1
ATOM 937 N N . LEU A 1 117 ? -6.98 -0.642 24.078 1 94.44 117 LEU A N 1
ATOM 938 C CA . LEU A 1 117 ? -6.75 0.524 23.219 1 94.44 117 LEU A CA 1
ATOM 939 C C . LEU A 1 117 ? -6.879 0.16 21.75 1 94.44 117 LEU A C 1
ATOM 941 O O . LEU A 1 117 ? -6.355 -0.867 21.312 1 94.44 117 LEU A O 1
ATOM 945 N N . SER A 1 118 ? -7.613 1.003 21.047 1 95.88 118 SER A N 1
ATOM 946 C CA . SER A 1 118 ? -7.848 0.757 19.625 1 95.88 118 SER A CA 1
ATOM 947 C C . SER A 1 118 ? -7.273 1.88 18.766 1 95.88 118 SER A C 1
ATOM 949 O O . SER A 1 118 ? -6.844 2.91 19.297 1 95.88 118 SER A O 1
ATOM 951 N N . VAL A 1 119 ? -7.262 1.688 17.484 1 96.5 119 VAL A N 1
ATOM 952 C CA . VAL A 1 119 ? -6.832 2.678 16.5 1 96.5 119 VAL A CA 1
ATOM 953 C C . VAL A 1 119 ? -7.633 3.967 16.688 1 96.5 119 VAL A C 1
ATOM 955 O O . VAL A 1 119 ? -7.074 5.066 16.625 1 96.5 119 VAL A O 1
ATOM 958 N N . ALA A 1 120 ? -8.867 3.85 17.062 1 96.12 120 ALA A N 1
ATOM 959 C CA . ALA A 1 120 ? -9.75 5 17.234 1 96.12 120 ALA A CA 1
ATOM 960 C C . ALA A 1 120 ? -9.242 5.926 18.328 1 96.12 120 ALA A C 1
ATOM 962 O O . ALA A 1 120 ? -9.438 7.141 18.266 1 96.12 120 ALA A O 1
ATOM 963 N N . ASP A 1 121 ? -8.57 5.379 19.25 1 95 121 ASP A N 1
ATOM 964 C CA . ASP A 1 121 ? -8.094 6.141 20.391 1 95 121 ASP A CA 1
ATOM 965 C C . ASP A 1 121 ? -6.898 7.012 20.016 1 95 121 ASP A C 1
ATOM 967 O O . ASP A 1 121 ? -6.551 7.945 20.75 1 95 121 ASP A O 1
ATOM 971 N N . PHE A 1 122 ? -6.285 6.707 18.859 1 94.81 122 PHE A N 1
ATOM 972 C CA . PHE A 1 122 ? -5.027 7.375 18.547 1 94.81 122 PHE A CA 1
ATOM 973 C C . PHE A 1 122 ? -5.109 8.102 17.203 1 94.81 122 PHE A C 1
ATOM 975 O O . PHE A 1 122 ? -4.242 8.914 16.891 1 94.81 122 PHE A O 1
ATOM 982 N N . MET A 1 123 ? -6.129 7.809 16.453 1 95.06 123 MET A N 1
ATOM 983 C CA . MET A 1 123 ? -6.219 8.375 15.109 1 95.06 123 MET A CA 1
ATOM 984 C C . MET A 1 123 ? -6.508 9.875 15.172 1 95.06 123 MET A C 1
ATOM 986 O O . MET A 1 123 ? -7.035 10.367 16.172 1 95.06 123 MET A O 1
ATOM 990 N N . ILE A 1 124 ? -6.078 10.641 14.203 1 94 124 ILE A N 1
ATOM 991 C CA . ILE A 1 124 ? -6.598 11.984 13.969 1 94 124 ILE A CA 1
ATOM 992 C C . ILE A 1 124 ? -7.953 11.898 13.273 1 94 124 ILE A C 1
ATOM 994 O O . ILE A 1 124 ? -8.055 11.391 12.156 1 94 124 ILE A O 1
ATOM 998 N N . PRO A 1 125 ? -8.969 12.367 13.945 1 95.62 125 PRO A N 1
ATOM 999 C CA . PRO A 1 125 ? -10.297 12.305 13.336 1 95.62 125 PRO A CA 1
ATOM 1000 C C . PRO A 1 125 ? -10.398 13.117 12.055 1 95.62 125 PRO A C 1
ATOM 1002 O O . PRO A 1 125 ? -9.719 14.141 11.906 1 95.62 125 PRO A O 1
ATOM 1005 N N . LYS A 1 126 ? -11.234 12.609 11.164 1 95 126 LYS A N 1
ATOM 1006 C CA . LYS A 1 126 ? -11.445 13.227 9.859 1 95 126 LYS A CA 1
ATOM 1007 C C . LYS A 1 126 ? -11.664 14.727 9.992 1 95 126 LYS A C 1
ATOM 1009 O O . LYS A 1 126 ? -11.086 15.516 9.234 1 95 126 LYS A O 1
ATOM 1014 N N . GLU A 1 127 ? -12.367 15.172 10.961 1 92 127 GLU A N 1
ATOM 1015 C CA . GLU A 1 127 ? -12.742 16.562 11.141 1 92 127 GLU A CA 1
ATOM 1016 C C . GLU A 1 127 ? -11.539 17.422 11.531 1 92 127 GLU A C 1
ATOM 1018 O O . GLU A 1 127 ? -11.578 18.641 11.406 1 92 127 GLU A O 1
ATOM 1023 N N . ASP A 1 128 ? -10.461 16.797 11.984 1 93 128 ASP A N 1
ATOM 1024 C CA . ASP A 1 128 ? -9.273 17.531 12.43 1 93 128 ASP A CA 1
ATOM 1025 C C . ASP A 1 128 ? -8.172 17.484 11.375 1 93 128 ASP A C 1
ATOM 1027 O O . ASP A 1 128 ? -7.113 18.094 11.547 1 93 128 ASP A O 1
ATOM 1031 N N . LEU A 1 129 ? -8.445 16.828 10.32 1 93.81 129 LEU A N 1
ATOM 1032 C CA . LEU A 1 129 ? -7.426 16.688 9.281 1 93.81 129 LEU A CA 1
ATOM 1033 C C . LEU A 1 129 ? -7.406 17.906 8.367 1 93.81 129 LEU A C 1
ATOM 1035 O O . LEU A 1 129 ? -8.453 18.484 8.086 1 93.81 129 LEU A O 1
ATOM 1039 N N . LYS A 1 130 ? -6.242 18.203 7.961 1 93.69 130 LYS A N 1
ATOM 1040 C CA . LYS A 1 130 ? -6.047 19.266 6.969 1 93.69 130 LYS A CA 1
ATOM 1041 C C . LYS A 1 130 ? -5.629 18.672 5.621 1 93.69 130 LYS A C 1
ATOM 1043 O O . LYS A 1 130 ? -5.047 17.594 5.562 1 93.69 130 LYS A O 1
ATOM 1048 N N . ALA A 1 131 ? -6.012 19.453 4.594 1 97.31 131 ALA A N 1
ATOM 1049 C CA . ALA A 1 131 ? -5.734 18.953 3.244 1 97.31 131 ALA A CA 1
ATOM 1050 C C . ALA A 1 131 ? -5.258 20.094 2.336 1 97.31 131 ALA A C 1
ATOM 1052 O O . ALA A 1 131 ? -5.547 21.266 2.592 1 97.31 131 ALA A O 1
ATOM 1053 N N . ILE A 1 132 ? -4.457 19.734 1.386 1 97.75 132 ILE A N 1
ATOM 1054 C CA . ILE A 1 132 ? -4.09 20.594 0.275 1 97.75 132 ILE A CA 1
ATOM 1055 C C . ILE A 1 132 ? -4.996 20.328 -0.921 1 97.75 132 ILE A C 1
ATOM 1057 O O . ILE A 1 132 ? -5.332 19.172 -1.202 1 97.75 132 ILE A O 1
ATOM 1061 N N . ASP A 1 133 ? -5.352 21.391 -1.594 1 98 133 ASP A N 1
ATOM 1062 C CA . ASP A 1 133 ? -6.137 21.219 -2.811 1 98 133 ASP A CA 1
ATOM 1063 C C . ASP A 1 133 ? -5.301 20.562 -3.912 1 98 133 ASP A C 1
ATOM 1065 O O . ASP A 1 133 ? -4.16 20.953 -4.156 1 98 133 ASP A O 1
ATOM 1069 N N . PHE A 1 134 ? -5.91 19.625 -4.59 1 97.94 134 PHE A N 1
ATOM 1070 C CA . PHE A 1 134 ? -5.191 18.906 -5.641 1 97.94 134 PHE A CA 1
ATOM 1071 C C . PHE A 1 134 ? -4.73 19.875 -6.73 1 97.94 134 PHE A C 1
ATOM 1073 O O . PHE A 1 134 ? -3.627 19.734 -7.258 1 97.94 134 PHE A O 1
ATOM 1080 N N . GLU A 1 135 ? -5.566 20.75 -7.141 1 97.25 135 GLU A N 1
ATOM 1081 C CA . GLU A 1 135 ? -5.195 21.734 -8.164 1 97.25 135 GLU A CA 1
ATOM 1082 C C . GLU A 1 135 ? -3.963 22.531 -7.75 1 97.25 135 GLU A C 1
ATOM 1084 O O . GLU A 1 135 ? -3.039 22.703 -8.547 1 97.25 135 GLU A O 1
ATOM 1089 N N . ASP A 1 136 ? -3.951 22.969 -6.527 1 97.31 136 ASP A N 1
ATOM 1090 C CA . ASP A 1 136 ? -2.789 23.688 -6.02 1 97.31 136 ASP A CA 1
ATOM 1091 C C . ASP A 1 136 ? -1.543 22.812 -6.039 1 97.31 136 ASP A C 1
ATOM 1093 O O . ASP A 1 136 ? -0.457 23.266 -6.402 1 97.31 136 ASP A O 1
ATOM 1097 N N . LEU A 1 137 ? -1.722 21.594 -5.645 1 97.94 137 LEU A N 1
ATOM 1098 C CA . LEU A 1 137 ? -0.606 20.656 -5.605 1 97.94 137 LEU A CA 1
ATOM 1099 C C . LEU A 1 137 ? -0.033 20.438 -7 1 97.94 137 LEU A C 1
ATOM 1101 O O . LEU A 1 137 ? 1.182 20.297 -7.164 1 97.94 137 LEU A O 1
ATOM 1105 N N . SER A 1 138 ? -0.909 20.359 -8.008 1 97.44 138 SER A N 1
ATOM 1106 C CA . SER A 1 138 ? -0.512 20.031 -9.375 1 97.44 138 SER A CA 1
ATOM 1107 C C . SER A 1 138 ? 0.43 21.078 -9.945 1 97.44 138 SER A C 1
ATOM 1109 O O . SER A 1 138 ? 1.195 20.797 -10.867 1 97.44 138 SER A O 1
ATOM 1111 N N . TYR A 1 139 ? 0.509 22.234 -9.328 1 96.88 139 TYR A N 1
ATOM 1112 C CA . TYR A 1 139 ? 1.379 23.312 -9.797 1 96.88 139 TYR A CA 1
ATOM 1113 C C . TYR A 1 139 ? 2.523 23.547 -8.812 1 96.88 139 TYR A C 1
ATOM 1115 O O . TYR A 1 139 ? 3.355 24.438 -9.023 1 96.88 139 TYR A O 1
ATOM 1123 N N . ALA A 1 140 ? 2.535 22.797 -7.801 1 97.19 140 ALA A N 1
ATOM 1124 C CA . ALA A 1 140 ? 3.527 23 -6.75 1 97.19 140 ALA A CA 1
ATOM 1125 C C . ALA A 1 140 ? 4.758 22.125 -6.98 1 97.19 140 ALA A C 1
ATOM 1127 O O . ALA A 1 140 ? 4.719 21.172 -7.766 1 97.19 140 ALA A O 1
ATOM 1128 N N . ARG A 1 141 ? 5.809 22.469 -6.293 1 94.75 141 ARG A N 1
ATOM 1129 C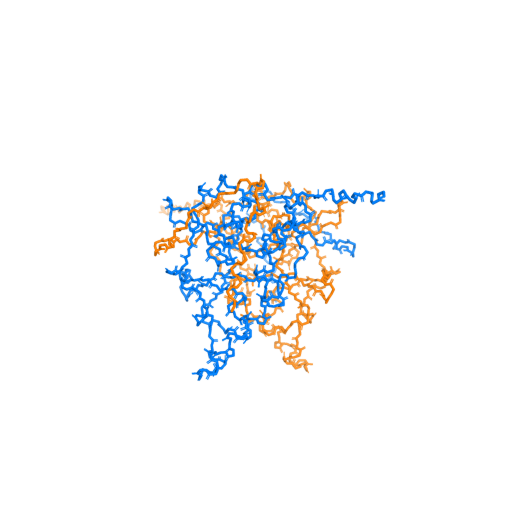 CA . ARG A 1 141 ? 7.035 21.672 -6.254 1 94.75 141 ARG A CA 1
ATOM 1130 C C . ARG A 1 141 ? 7.16 20.922 -4.934 1 94.75 141 ARG A C 1
ATOM 1132 O O . ARG A 1 141 ? 6.461 21.234 -3.969 1 94.75 141 ARG A O 1
ATOM 1139 N N . ILE A 1 142 ? 8.055 19.969 -4.902 1 93.56 142 ILE A N 1
ATOM 1140 C CA . ILE A 1 142 ? 8.281 19.172 -3.701 1 93.56 142 ILE A CA 1
ATOM 1141 C C . ILE A 1 142 ? 8.695 20.094 -2.549 1 93.56 142 ILE A C 1
ATOM 1143 O O . ILE A 1 142 ? 8.234 19.922 -1.417 1 93.56 142 ILE A O 1
ATOM 1147 N N . GLY A 1 143 ? 9.477 21.078 -2.855 1 90.25 143 GLY A N 1
ATOM 1148 C CA . GLY A 1 143 ? 9.898 22.031 -1.836 1 90.25 143 GLY A CA 1
ATOM 1149 C C . GLY A 1 143 ? 8.734 22.766 -1.197 1 90.25 143 GLY A C 1
ATOM 1150 O O . GLY A 1 143 ? 8.758 23.047 0.004 1 90.25 143 GLY A O 1
ATOM 1151 N N . ASP A 1 144 ? 7.738 23.109 -1.991 1 93.81 144 ASP A N 1
ATOM 1152 C CA . ASP A 1 144 ? 6.543 23.781 -1.483 1 93.81 144 ASP A CA 1
ATOM 1153 C C . ASP A 1 144 ? 5.816 22.922 -0.464 1 93.81 144 ASP A C 1
ATOM 1155 O O . ASP A 1 144 ? 5.336 23.406 0.557 1 93.81 144 ASP A O 1
ATOM 1159 N N . VAL A 1 145 ? 5.785 21.672 -0.738 1 94.81 145 VAL A N 1
ATOM 1160 C CA . VAL A 1 145 ? 5.125 20.719 0.15 1 94.81 145 VAL A CA 1
ATOM 1161 C C . VAL A 1 145 ? 5.891 20.625 1.466 1 94.81 145 VAL A C 1
ATOM 1163 O O . VAL A 1 145 ? 5.297 20.672 2.545 1 94.81 145 VAL A O 1
ATOM 1166 N N . ILE A 1 146 ? 7.16 20.484 1.321 1 90.25 146 ILE A N 1
ATOM 1167 C CA . ILE A 1 146 ? 8.008 20.375 2.504 1 90.25 146 ILE A CA 1
ATOM 1168 C C . ILE A 1 146 ? 7.801 21.594 3.402 1 90.25 146 ILE A C 1
ATOM 1170 O O . ILE A 1 146 ? 7.57 21.453 4.605 1 90.25 146 ILE A O 1
ATOM 1174 N N . GLU A 1 147 ? 7.855 22.719 2.789 1 88.69 147 GLU A N 1
ATOM 1175 C CA . GLU A 1 147 ? 7.652 23.953 3.541 1 88.69 147 GLU A CA 1
ATOM 1176 C C . GLU A 1 147 ? 6.285 23.969 4.219 1 88.69 147 GLU A C 1
ATOM 1178 O O . GLU A 1 147 ? 6.164 24.359 5.379 1 88.69 147 GLU A O 1
ATOM 1183 N N . THR A 1 148 ? 5.312 23.578 3.58 1 92.62 148 THR A N 1
ATOM 1184 C CA . THR A 1 148 ? 3.947 23.578 4.098 1 92.62 148 THR A CA 1
ATOM 1185 C C . THR A 1 148 ? 3.82 22.641 5.297 1 92.62 148 THR A C 1
ATOM 1187 O O . THR A 1 148 ? 3.289 23.031 6.34 1 92.62 148 THR A O 1
ATOM 1190 N N . LEU A 1 149 ? 4.332 21.438 5.152 1 90.19 149 LEU A N 1
ATOM 1191 C CA . LEU A 1 149 ? 4.27 20.469 6.242 1 90.19 149 LEU A CA 1
ATOM 1192 C C . LEU A 1 149 ? 5.066 20.953 7.449 1 90.19 149 LEU A C 1
ATOM 1194 O O . LEU A 1 149 ? 4.609 20.844 8.586 1 90.19 149 LEU A O 1
ATOM 1198 N N . GLN A 1 150 ? 6.152 21.453 7.195 1 86.31 150 GLN A N 1
ATOM 1199 C CA . GLN A 1 150 ? 7 21.953 8.273 1 86.31 150 GLN A CA 1
ATOM 1200 C C . GLN A 1 150 ? 6.32 23.094 9.023 1 86.31 150 GLN A C 1
ATOM 1202 O O . GLN A 1 150 ? 6.254 23.078 10.258 1 86.31 150 GLN A O 1
ATOM 1207 N N . SER A 1 151 ? 5.84 24.031 8.266 1 86.88 151 SER A N 1
ATOM 1208 C CA . SER A 1 151 ? 5.199 25.203 8.859 1 86.88 151 SER A CA 1
ATOM 1209 C C . SER A 1 151 ? 3.961 24.797 9.656 1 86.88 151 SER A C 1
ATOM 1211 O O . SER A 1 151 ? 3.652 25.422 10.68 1 86.88 151 SER A O 1
ATOM 1213 N N . ALA A 1 152 ? 3.293 23.828 9.211 1 87.75 152 ALA A N 1
ATOM 1214 C CA . ALA A 1 152 ? 2.074 23.391 9.875 1 87.75 152 ALA A CA 1
ATOM 1215 C C . ALA A 1 152 ? 2.398 22.453 11.039 1 87.75 152 ALA A C 1
ATOM 1217 O O . ALA A 1 152 ? 1.522 22.125 11.844 1 87.75 152 ALA A O 1
ATOM 1218 N N . GLY A 1 153 ? 3.619 21.984 11.125 1 83.44 153 GLY A N 1
ATOM 1219 C CA . GLY A 1 153 ? 4.012 21.016 12.148 1 83.44 153 GLY A CA 1
ATOM 1220 C C . GLY A 1 153 ? 3.381 19.656 11.953 1 83.44 153 GLY A C 1
ATOM 1221 O O . GLY A 1 153 ? 3.039 18.984 12.93 1 83.44 153 GLY A O 1
ATOM 1222 N N . GLN A 1 154 ? 3.107 19.359 10.734 1 85.25 154 GLN A N 1
ATOM 1223 C CA . GLN A 1 154 ? 2.465 18.094 10.414 1 85.25 154 GLN A CA 1
ATOM 1224 C C . GLN A 1 154 ? 3.383 17.203 9.57 1 85.25 154 GLN A C 1
ATOM 1226 O O . GLN A 1 154 ? 4.109 17.703 8.711 1 85.25 154 GLN A O 1
ATOM 1231 N N . GLN A 1 155 ? 3.248 15.914 9.797 1 84.94 155 GLN A N 1
ATOM 1232 C CA . GLN A 1 155 ? 4.082 14.977 9.047 1 84.94 155 GLN A CA 1
ATOM 1233 C C . GLN A 1 155 ? 3.348 14.461 7.816 1 84.94 155 GLN A C 1
ATOM 1235 O O . GLN A 1 155 ? 3.963 13.875 6.922 1 84.94 155 GLN A O 1
ATOM 1240 N N . HIS A 1 156 ? 2.117 14.719 7.828 1 90.38 156 HIS A N 1
ATOM 1241 C CA . HIS A 1 156 ? 1.296 14.242 6.723 1 90.38 156 HIS A CA 1
ATOM 1242 C C . HIS A 1 156 ? 0.141 15.195 6.438 1 90.38 156 HIS A C 1
ATOM 1244 O O . HIS A 1 156 ? -0.241 15.984 7.301 1 90.38 156 HIS A O 1
ATOM 1250 N N . CYS A 1 157 ? -0.325 15.086 5.258 1 93.88 157 CYS A N 1
ATOM 1251 C CA . CYS A 1 157 ? -1.469 15.883 4.828 1 93.88 157 CYS A CA 1
ATOM 1252 C C . CYS A 1 157 ? -2.246 15.172 3.729 1 93.88 157 CYS A C 1
ATOM 1254 O O . CYS A 1 157 ? -1.656 14.484 2.889 1 93.88 157 CYS A O 1
ATOM 1256 N N . LEU A 1 158 ? -3.541 15.344 3.803 1 97.25 158 LEU A N 1
ATOM 1257 C CA . LEU A 1 158 ? -4.363 14.797 2.725 1 97.25 158 LEU A CA 1
ATOM 1258 C C . LEU A 1 158 ? -4.371 15.742 1.523 1 97.25 158 LEU A C 1
ATOM 1260 O O . LEU A 1 158 ? -4.012 16.906 1.646 1 97.25 158 LEU A O 1
ATOM 1264 N N . VAL A 1 159 ? -4.613 15.234 0.422 1 98.12 159 VAL A N 1
ATOM 1265 C CA . VAL A 1 159 ? -4.883 16 -0.786 1 98.12 159 VAL A CA 1
ATOM 1266 C C . VAL A 1 159 ? -6.32 15.773 -1.237 1 98.12 159 VAL A C 1
ATOM 1268 O O . VAL A 1 159 ? -6.766 14.625 -1.349 1 98.12 159 VAL A O 1
ATOM 1271 N N . VAL A 1 160 ? -7.027 16.859 -1.461 1 97.69 160 VAL A N 1
ATOM 1272 C CA . VAL A 1 160 ? -8.445 16.766 -1.791 1 97.69 160 VAL A CA 1
ATOM 1273 C C . VAL A 1 160 ? -8.719 17.469 -3.119 1 97.69 160 VAL A C 1
ATOM 1275 O O . VAL A 1 160 ? -8.18 18.547 -3.381 1 97.69 160 VAL A O 1
ATOM 1278 N N . ASP A 1 161 ? -9.398 16.75 -3.963 1 97 161 ASP A N 1
ATOM 1279 C CA . ASP A 1 161 ? -10.07 17.438 -5.059 1 97 161 ASP A CA 1
ATOM 1280 C C . ASP A 1 161 ? -11.344 18.125 -4.578 1 97 161 ASP A C 1
ATOM 1282 O O . ASP A 1 161 ? -12.406 17.5 -4.496 1 97 161 ASP A O 1
ATOM 1286 N N . ARG A 1 162 ? -11.234 19.328 -4.238 1 94.31 162 ARG A N 1
ATOM 1287 C CA . ARG A 1 162 ? -12.312 20.047 -3.574 1 94.31 162 ARG A CA 1
ATOM 1288 C C . ARG A 1 162 ? -13.531 20.172 -4.488 1 94.31 162 ARG A C 1
ATOM 1290 O O . ARG A 1 162 ? -14.672 20.141 -4.02 1 94.31 162 ARG A O 1
ATOM 1297 N N . SER A 1 163 ? -13.32 20.328 -5.781 1 94.31 163 SER A N 1
ATOM 1298 C CA . SER A 1 163 ? -14.422 20.453 -6.734 1 94.31 163 SER A CA 1
ATOM 1299 C C . SER A 1 163 ? -15.289 19.203 -6.762 1 94.31 163 SER A C 1
ATOM 1301 O O . SER A 1 163 ? -16.5 19.281 -6.949 1 94.31 163 SER A O 1
ATOM 1303 N N . ASN A 1 164 ? -14.75 18.094 -6.5 1 94.38 164 ASN A N 1
ATOM 1304 C CA . ASN A 1 164 ? -15.477 16.828 -6.57 1 94.38 164 ASN A CA 1
ATOM 1305 C C . ASN A 1 164 ? -15.664 16.203 -5.188 1 94.38 164 ASN A C 1
ATOM 1307 O O . ASN A 1 164 ? -16.188 15.102 -5.062 1 94.38 164 ASN A O 1
ATOM 1311 N N . HIS A 1 165 ? -15.195 16.891 -4.188 1 95 165 HIS A N 1
ATOM 1312 C CA . HIS A 1 165 ? -15.273 16.406 -2.814 1 95 165 HIS A CA 1
ATOM 1313 C C . HIS A 1 165 ? -14.703 15 -2.695 1 95 165 HIS A C 1
ATOM 1315 O O . HIS A 1 165 ? -15.344 14.117 -2.121 1 95 165 HIS A O 1
ATOM 1321 N N . ALA A 1 166 ? -13.516 14.836 -3.297 1 95.44 166 ALA A N 1
ATOM 1322 C CA . ALA A 1 166 ? -12.836 13.547 -3.322 1 95.44 166 ALA A CA 1
ATOM 1323 C C . ALA A 1 166 ? -11.477 13.625 -2.623 1 95.44 166 ALA A C 1
ATOM 1325 O O . ALA A 1 166 ? -10.656 14.484 -2.947 1 95.44 166 ALA A O 1
ATOM 1326 N N . ILE A 1 167 ? -11.32 12.812 -1.634 1 96.19 167 ILE A N 1
ATOM 1327 C CA . ILE A 1 167 ? -9.992 12.641 -1.059 1 96.19 167 ILE A CA 1
ATOM 1328 C C . ILE A 1 167 ? -9.094 11.883 -2.039 1 96.19 167 ILE A C 1
ATOM 1330 O O . ILE A 1 167 ? -9.219 10.664 -2.188 1 96.19 167 ILE A O 1
ATOM 1334 N N . ARG A 1 168 ? -8.156 12.562 -2.617 1 95.69 168 ARG A N 1
ATOM 1335 C CA . ARG A 1 168 ? -7.453 12.109 -3.811 1 95.69 168 ARG A CA 1
ATOM 1336 C C . ARG A 1 168 ? -6.141 11.43 -3.443 1 95.69 168 ARG A C 1
ATOM 1338 O O . ARG A 1 168 ? -5.559 10.711 -4.258 1 95.69 168 ARG A O 1
ATOM 1345 N N . GLY A 1 169 ? -5.684 11.75 -2.27 1 96.94 169 GLY A N 1
ATOM 1346 C CA . GLY A 1 169 ? -4.41 11.148 -1.914 1 96.94 169 GLY A CA 1
ATOM 1347 C C . GLY A 1 169 ? -3.844 11.672 -0.609 1 96.94 169 GLY A C 1
ATOM 1348 O O . GLY A 1 169 ? -4.566 12.281 0.187 1 96.94 169 GLY A O 1
ATOM 1349 N N . VAL A 1 170 ? -2.533 11.32 -0.406 1 95.94 170 VAL A N 1
ATOM 1350 C CA . VAL A 1 170 ? -1.863 11.711 0.832 1 95.94 170 VAL A CA 1
ATOM 1351 C C . VAL A 1 170 ? -0.406 12.062 0.543 1 95.94 170 VAL A C 1
ATOM 1353 O O . VAL A 1 170 ? 0.187 11.547 -0.407 1 95.94 170 VAL A O 1
ATOM 1356 N N . LEU A 1 171 ? 0.056 12.953 1.265 1 95.06 171 LEU A N 1
ATOM 1357 C CA . LEU A 1 171 ? 1.465 13.328 1.32 1 95.06 171 LEU A CA 1
ATOM 1358 C C . LEU A 1 171 ? 2.068 12.977 2.676 1 95.06 171 LEU A C 1
ATOM 1360 O O . LEU A 1 171 ? 1.426 13.164 3.713 1 95.06 171 LEU A O 1
ATOM 1364 N N . SER A 1 172 ? 3.238 12.43 2.66 1 90.5 172 SER A N 1
ATOM 1365 C CA . SER A 1 172 ? 3.941 12.047 3.881 1 90.5 172 SER A CA 1
ATOM 1366 C C . SER A 1 172 ? 5.395 12.516 3.85 1 90.5 172 SER A C 1
ATOM 1368 O O . SER A 1 172 ? 6.117 12.242 2.889 1 90.5 172 SER A O 1
ATOM 1370 N N . ALA A 1 173 ? 5.762 13.148 4.984 1 87.94 173 ALA A N 1
ATOM 1371 C CA . ALA A 1 173 ? 7.152 13.578 5.113 1 87.94 173 ALA A CA 1
ATOM 1372 C C . ALA A 1 173 ? 8.102 12.391 4.984 1 87.94 173 ALA A C 1
ATOM 1374 O O . ALA A 1 173 ? 9.164 12.508 4.371 1 87.94 173 ALA A O 1
ATOM 1375 N N . ASN A 1 174 ? 7.727 11.273 5.523 1 84.56 174 ASN A N 1
ATOM 1376 C CA . ASN A 1 174 ? 8.555 10.07 5.441 1 84.56 174 ASN A CA 1
ATOM 1377 C C . ASN A 1 174 ? 8.719 9.602 3.998 1 84.56 174 ASN A C 1
ATOM 1379 O O . ASN A 1 174 ? 9.82 9.242 3.58 1 84.56 174 ASN A O 1
ATOM 1383 N N . ASP A 1 175 ? 7.641 9.609 3.258 1 87.12 175 ASP A N 1
ATOM 1384 C CA . ASP A 1 175 ? 7.707 9.203 1.856 1 87.12 175 ASP A CA 1
ATOM 1385 C C . ASP A 1 175 ? 8.562 10.18 1.046 1 87.12 175 ASP A C 1
ATOM 1387 O O . ASP A 1 175 ? 9.312 9.758 0.163 1 87.12 175 ASP A O 1
ATOM 1391 N N . ILE A 1 176 ? 8.406 11.43 1.314 1 89.19 176 ILE A N 1
ATOM 1392 C CA . ILE A 1 176 ? 9.195 12.453 0.631 1 89.19 176 ILE A CA 1
ATOM 1393 C C . ILE A 1 176 ? 10.68 12.219 0.882 1 89.19 176 ILE A C 1
ATOM 1395 O O . ILE A 1 176 ? 11.484 12.242 -0.052 1 89.19 176 ILE A O 1
ATOM 1399 N N . ALA A 1 177 ? 11.031 11.977 2.137 1 86.44 177 ALA A N 1
ATOM 1400 C CA . ALA A 1 177 ? 12.422 11.719 2.498 1 86.44 177 ALA A CA 1
ATOM 1401 C C . ALA A 1 177 ? 12.961 10.492 1.764 1 86.44 177 ALA A C 1
ATOM 1403 O O . ALA A 1 177 ? 14.086 10.516 1.252 1 86.44 177 ALA A O 1
ATOM 1404 N N . ARG A 1 178 ? 12.195 9.5 1.726 1 84.44 178 ARG A N 1
ATOM 1405 C CA . ARG A 1 178 ? 12.602 8.273 1.045 1 84.44 178 ARG A CA 1
ATOM 1406 C C . ARG A 1 178 ? 12.797 8.516 -0.448 1 84.44 178 ARG A C 1
ATOM 1408 O O . ARG A 1 178 ? 13.789 8.078 -1.028 1 84.44 178 ARG A O 1
ATOM 1415 N N . ARG A 1 179 ? 11.852 9.188 -1.05 1 87.56 179 ARG A N 1
ATOM 1416 C CA . ARG A 1 179 ? 11.883 9.406 -2.492 1 87.56 179 ARG A CA 1
ATOM 1417 C C . ARG A 1 179 ? 13.039 10.32 -2.887 1 87.56 179 ARG A C 1
ATOM 1419 O O . ARG A 1 179 ? 13.609 10.172 -3.971 1 87.56 179 ARG A O 1
ATOM 1426 N N . LEU A 1 180 ? 13.367 11.211 -2.018 1 86.69 180 LEU A N 1
ATOM 1427 C CA . LEU A 1 180 ? 14.5 12.094 -2.266 1 86.69 180 LEU A CA 1
ATOM 1428 C C . LEU A 1 180 ? 15.812 11.422 -1.883 1 86.69 180 LEU A C 1
ATOM 1430 O O . LEU A 1 180 ? 16.891 12.023 -2.02 1 86.69 180 LEU A O 1
ATOM 1434 N N . LYS A 1 181 ? 15.75 10.188 -1.33 1 83.19 181 LYS A N 1
ATOM 1435 C CA . LYS A 1 181 ? 16.922 9.391 -0.957 1 83.19 181 LYS A CA 1
ATOM 1436 C C . LYS A 1 181 ? 17.766 10.102 0.094 1 83.19 181 LYS A C 1
ATOM 1438 O O . LYS A 1 181 ? 18.984 10.141 -0.008 1 83.19 181 LYS A O 1
ATOM 1443 N N . LEU A 1 182 ? 16.984 10.672 0.994 1 79.44 182 LEU A N 1
ATOM 1444 C CA . LEU A 1 182 ? 17.688 11.344 2.078 1 79.44 182 LEU A CA 1
ATOM 1445 C C . LEU A 1 182 ? 18.234 10.336 3.086 1 79.44 182 LEU A C 1
ATOM 1447 O O . LEU A 1 182 ? 17.609 9.297 3.318 1 79.44 182 LEU A O 1
ATOM 1451 N N . ALA A 1 183 ? 19.406 10.602 3.553 1 72.06 183 ALA A N 1
ATOM 1452 C CA . ALA A 1 183 ? 20.031 9.734 4.543 1 72.06 183 ALA A CA 1
ATOM 1453 C C . ALA A 1 183 ? 19.422 9.938 5.926 1 72.06 183 ALA A C 1
ATOM 1455 O O . ALA A 1 183 ? 20.062 10.469 6.828 1 72.06 183 ALA A O 1
ATOM 1456 N N . VAL A 1 184 ? 18.203 9.906 6.109 1 69.31 184 VAL A N 1
ATOM 1457 C CA . VAL A 1 184 ? 17.516 10.031 7.391 1 69.31 184 VAL A CA 1
ATOM 1458 C C . VAL A 1 184 ? 16.859 8.703 7.762 1 69.31 184 VAL A C 1
ATOM 1460 O O . VAL A 1 184 ? 16.391 7.973 6.887 1 69.31 184 VAL A O 1
ATOM 1463 N N . ASP A 1 185 ? 17.156 8.305 8.984 1 63.09 185 ASP A N 1
ATOM 1464 C CA . ASP A 1 185 ? 16.453 7.117 9.461 1 63.09 185 ASP A CA 1
ATOM 1465 C C . ASP A 1 185 ? 14.977 7.414 9.719 1 63.09 185 ASP A C 1
ATOM 1467 O O . ASP A 1 185 ? 14.625 7.965 10.766 1 63.09 185 ASP A O 1
ATOM 1471 N N . VAL A 1 186 ? 14.18 7.184 8.836 1 58 186 VAL A N 1
ATOM 1472 C CA . VAL A 1 186 ? 12.766 7.512 8.906 1 58 186 VAL A CA 1
ATOM 1473 C C . VAL A 1 186 ? 12.047 6.535 9.836 1 58 186 VAL A C 1
ATOM 1475 O O . VAL A 1 186 ? 10.859 6.684 10.109 1 58 186 VAL A O 1
ATOM 1478 N N . SER A 1 187 ? 12.758 5.555 10.359 1 58.12 187 SER A N 1
ATOM 1479 C CA . SER A 1 187 ? 12.164 4.547 11.227 1 58.12 187 SER A CA 1
ATOM 1480 C C . SER A 1 187 ? 12.094 5.035 12.672 1 58.12 187 SER A C 1
ATOM 1482 O O . SER A 1 187 ? 11.414 4.43 13.508 1 58.12 187 SER A O 1
ATOM 1484 N N . THR A 1 188 ? 12.719 6.199 12.898 1 57.09 188 THR A N 1
ATOM 1485 C CA . THR A 1 188 ? 12.727 6.684 14.273 1 57.09 188 THR A CA 1
ATOM 1486 C C . THR A 1 188 ? 11.711 7.809 14.453 1 57.09 188 THR A C 1
ATOM 1488 O O . THR A 1 188 ? 11.461 8.586 13.531 1 57.09 188 THR A O 1
ATOM 1491 N N . PRO A 1 189 ? 10.859 7.785 15.445 1 54.66 189 PRO A N 1
ATOM 1492 C CA . PRO A 1 189 ? 9.836 8.797 15.711 1 54.66 189 PRO A CA 1
ATOM 1493 C C . PRO A 1 189 ? 10.383 10.227 15.625 1 54.66 189 PRO A C 1
ATOM 1495 O O . PRO A 1 189 ? 9.633 11.156 15.312 1 54.66 189 PRO A O 1
ATOM 1498 N N . ASN A 1 190 ? 11.617 10.453 16.016 1 53.62 190 ASN A N 1
ATOM 1499 C CA . ASN A 1 190 ? 12.18 11.797 16.031 1 53.62 190 ASN A CA 1
ATOM 1500 C C . ASN A 1 190 ? 12.492 12.281 14.617 1 53.62 190 ASN A C 1
ATOM 1502 O O . ASN A 1 190 ? 13.156 13.312 14.445 1 53.62 190 ASN A O 1
ATOM 1506 N N . SER A 1 191 ? 11.82 11.586 13.812 1 58.84 191 SER A N 1
ATOM 1507 C CA . SER A 1 191 ? 12.258 11.703 12.43 1 58.84 191 SER A CA 1
ATOM 1508 C C . SER A 1 191 ? 11.758 13 11.805 1 58.84 191 SER A C 1
ATOM 1510 O O . SER A 1 191 ? 12.438 13.602 10.977 1 58.84 191 SER A O 1
ATOM 1512 N N . PHE A 1 192 ? 10.68 13.555 12.406 1 61.94 192 PHE A N 1
ATOM 1513 C CA . PHE A 1 192 ? 10.172 14.719 11.688 1 61.94 192 PHE A CA 1
ATOM 1514 C C . PHE A 1 192 ? 11.211 15.844 11.68 1 61.94 192 PHE A C 1
ATOM 1516 O O . PHE A 1 192 ? 11.523 16.391 10.625 1 61.94 192 PHE A O 1
ATOM 1523 N N . ALA A 1 193 ? 11.609 16.078 12.914 1 63.47 193 ALA A N 1
ATOM 1524 C CA . ALA A 1 193 ? 12.586 17.156 13.016 1 63.47 193 ALA A CA 1
ATOM 1525 C C . ALA A 1 193 ? 13.852 16.828 12.227 1 63.47 193 ALA A C 1
ATOM 1527 O O . ALA A 1 193 ? 14.414 17.703 11.562 1 63.47 193 ALA A O 1
ATOM 1528 N N . SER A 1 194 ? 14.062 15.594 12.188 1 70.25 194 SER A N 1
ATOM 1529 C CA . SER A 1 194 ? 15.281 15.164 11.516 1 70.25 194 SER A CA 1
ATOM 1530 C C . SER A 1 194 ? 15.117 15.188 10 1 70.25 194 SER A C 1
ATOM 1532 O O . SER A 1 194 ? 16.047 15.547 9.273 1 70.25 194 SER A O 1
ATOM 1534 N N . ILE A 1 195 ? 13.953 14.906 9.602 1 72.38 195 ILE A N 1
ATOM 1535 C CA . ILE A 1 195 ? 13.695 14.867 8.164 1 72.38 195 ILE A CA 1
ATOM 1536 C C . ILE A 1 195 ? 13.805 16.281 7.582 1 72.38 195 ILE A C 1
ATOM 1538 O O . ILE A 1 195 ? 14.492 16.484 6.578 1 72.38 195 ILE A O 1
ATOM 1542 N N . PHE A 1 196 ? 13.242 17.141 8.281 1 73.25 196 PHE A N 1
ATOM 1543 C CA . PHE A 1 196 ? 13.242 18.5 7.762 1 73.25 196 PHE A CA 1
ATOM 1544 C C . PHE A 1 196 ? 14.633 19.125 7.867 1 73.25 196 PHE A C 1
ATOM 1546 O O . PHE A 1 196 ? 15.039 19.891 6.992 1 73.25 196 PHE A O 1
ATOM 1553 N N . GLU A 1 197 ? 15.336 18.672 8.852 1 73.75 197 GLU A N 1
ATOM 1554 C CA . GLU A 1 197 ? 16.703 19.156 9 1 73.75 197 GLU A CA 1
ATOM 1555 C C . GLU A 1 197 ? 17.594 18.656 7.863 1 73.75 197 GLU A C 1
ATOM 1557 O O . GLU A 1 197 ? 18.406 19.406 7.324 1 73.75 197 GLU A O 1
ATOM 1562 N N . VAL A 1 198 ? 17.406 17.516 7.52 1 71.69 198 VAL A N 1
ATOM 1563 C CA . VAL A 1 198 ? 18.234 16.922 6.473 1 71.69 198 VAL A CA 1
ATOM 1564 C C . VAL A 1 198 ? 17.859 17.531 5.117 1 71.69 198 VAL A C 1
ATOM 1566 O O . VAL A 1 198 ? 18.734 17.797 4.293 1 71.69 198 VAL A O 1
ATOM 1569 N N . ILE A 1 199 ? 16.625 17.688 4.918 1 71.19 199 ILE A N 1
ATOM 1570 C CA . ILE A 1 199 ? 16.156 18.281 3.666 1 71.19 199 ILE A CA 1
ATOM 1571 C C . ILE A 1 199 ? 16.703 19.688 3.521 1 71.19 199 ILE A C 1
ATOM 1573 O O . ILE A 1 199 ? 17.109 20.094 2.432 1 71.19 199 ILE A O 1
ATOM 1577 N N . ALA A 1 200 ? 16.797 20.391 4.574 1 66.12 200 ALA A N 1
ATOM 1578 C CA . ALA A 1 200 ? 17.328 21.75 4.59 1 66.12 200 ALA A CA 1
ATOM 1579 C C . ALA A 1 200 ? 18.812 21.781 4.238 1 66.12 200 ALA A C 1
ATOM 1581 O O . ALA A 1 200 ? 19.281 22.703 3.568 1 66.12 200 ALA A O 1
ATOM 1582 N N . ASN A 1 201 ? 19.484 20.734 4.551 1 65.25 201 ASN A N 1
ATOM 1583 C CA . ASN A 1 201 ? 20.938 20.672 4.34 1 65.25 201 ASN A CA 1
ATOM 1584 C C . ASN A 1 201 ? 21.266 20.312 2.895 1 65.25 201 ASN A C 1
ATOM 1586 O O . ASN A 1 201 ? 22.344 20.672 2.395 1 65.25 201 ASN A O 1
ATOM 1590 N N . ILE A 1 202 ? 20.578 19.562 2.27 1 59.34 202 ILE A N 1
ATOM 1591 C CA . ILE A 1 202 ? 20.828 19.172 0.886 1 59.34 202 ILE A CA 1
ATOM 1592 C C . ILE A 1 202 ? 20.656 20.391 -0.029 1 59.34 202 ILE A C 1
ATOM 1594 O O . ILE A 1 202 ? 21.359 20.531 -1.023 1 59.34 202 ILE A O 1
ATOM 1598 N N . GLN A 1 203 ? 19.797 21.141 0.184 1 54.84 203 GLN A N 1
ATOM 1599 C CA . GLN A 1 203 ? 19.531 22.297 -0.672 1 54.84 203 GLN A CA 1
ATOM 1600 C C . GLN A 1 203 ? 20.641 23.344 -0.555 1 54.84 203 GLN A C 1
ATOM 1602 O O . GLN A 1 203 ? 20.672 24.297 -1.322 1 54.84 203 GLN A O 1
ATOM 1607 N N . GLN A 1 204 ? 21.547 23.25 0.435 1 51.66 204 GLN A N 1
ATOM 1608 C CA . GLN A 1 204 ? 22.625 24.219 0.509 1 51.66 204 GLN A CA 1
ATOM 1609 C C . GLN A 1 204 ? 23.656 23.984 -0.577 1 51.66 204 GLN A C 1
ATOM 1611 O O . GLN A 1 204 ? 24.156 22.859 -0.722 1 51.66 204 GLN A O 1
ATOM 1616 N N . PRO A 1 205 ? 23.656 24.844 -1.602 1 43.69 205 PRO A N 1
ATOM 1617 C CA . PRO A 1 205 ? 24.781 24.719 -2.533 1 43.69 205 PRO A CA 1
ATOM 1618 C C . PRO A 1 205 ? 26.109 24.406 -1.83 1 43.69 205 PRO A C 1
ATOM 1620 O O . PRO A 1 205 ? 26.281 24.766 -0.666 1 43.69 205 PRO A O 1
ATOM 1623 N N . ALA A 1 206 ? 26.844 23.469 -2.303 1 40.66 206 ALA A N 1
ATOM 1624 C CA . ALA A 1 206 ? 28.219 23.297 -1.838 1 40.66 206 ALA A CA 1
ATOM 1625 C C . ALA A 1 206 ? 28.875 24.641 -1.561 1 40.66 206 ALA A C 1
ATOM 1627 O O . ALA A 1 206 ? 29.094 25.438 -2.479 1 40.66 206 ALA A O 1
ATOM 1628 N N . VAL A 1 207 ? 28.578 25.375 -0.59 1 35.91 207 VAL A N 1
ATOM 1629 C CA . VAL A 1 207 ? 29.5 26.469 -0.277 1 35.91 207 VAL A CA 1
ATOM 1630 C C . VAL A 1 207 ? 30.938 26.016 -0.469 1 35.91 207 VAL A C 1
ATOM 1632 O O . VAL A 1 207 ? 31.344 24.984 0.063 1 35.91 207 VAL A O 1
ATOM 1635 N N . LEU A 1 208 ? 31.609 26.328 -1.525 1 36.97 208 LEU A N 1
ATOM 1636 C CA . LEU A 1 208 ? 33.062 26.359 -1.665 1 36.97 208 LEU A CA 1
ATOM 1637 C C . LEU A 1 208 ? 33.719 26.75 -0.346 1 36.97 208 LEU A C 1
ATOM 1639 O O . LEU A 1 208 ? 33.5 27.844 0.175 1 36.97 208 LEU A O 1
ATOM 1643 N N . GLN A 1 209 ? 33.656 25.953 0.645 1 37.12 209 GLN A N 1
ATOM 1644 C CA . GLN A 1 209 ? 34.688 26.203 1.653 1 37.12 209 GLN A CA 1
ATOM 1645 C C . GLN A 1 209 ? 36 26.656 1.012 1 37.12 209 GLN A C 1
ATOM 1647 O O . GLN A 1 209 ? 36.719 25.844 0.427 1 37.12 209 GLN A O 1
ATOM 1652 N N . THR A 1 210 ? 35.906 27.781 0.368 1 37.88 210 THR A N 1
ATOM 1653 C CA . THR A 1 210 ? 37.156 28.469 0.081 1 37.88 210 THR A CA 1
ATOM 1654 C C . THR A 1 210 ? 38.031 28.547 1.328 1 37.88 210 THR A C 1
ATOM 1656 O O . THR A 1 210 ? 37.719 29.266 2.277 1 37.88 210 THR A O 1
ATOM 1659 N N . THR A 1 211 ? 38.469 27.391 1.811 1 40.38 211 THR A N 1
ATOM 1660 C CA . THR A 1 211 ? 39.656 27.469 2.656 1 40.38 211 THR A CA 1
ATOM 1661 C C . THR A 1 211 ? 40.594 28.562 2.154 1 40.38 211 THR A C 1
ATOM 1663 O O . THR A 1 211 ? 41.094 28.484 1.025 1 40.38 211 THR A O 1
ATOM 1666 N N . GLN A 1 212 ? 40.281 29.797 2.566 1 38.34 212 GLN A N 1
ATOM 1667 C CA . GLN A 1 212 ? 41.281 30.828 2.41 1 38.34 212 GLN A CA 1
ATOM 1668 C C . GLN A 1 212 ? 42.688 30.297 2.75 1 38.34 212 GLN A C 1
ATOM 1670 O O . GLN A 1 212 ? 42.844 29.641 3.773 1 38.34 212 GLN A O 1
ATOM 1675 N N . PRO A 1 213 ? 43.5 30.125 1.78 1 39.09 213 PRO A N 1
ATOM 1676 C CA . PRO A 1 213 ? 44.906 29.859 2.08 1 39.09 213 PRO A CA 1
ATOM 1677 C C . PRO A 1 213 ? 45.469 30.797 3.129 1 39.09 213 PRO A C 1
ATOM 1679 O O . PRO A 1 213 ? 45.25 32 3.064 1 39.09 213 PRO A O 1
ATOM 1682 N N . HIS A 1 214 ? 45.375 30.5 4.426 1 37.97 214 HIS A N 1
ATOM 1683 C CA . HIS A 1 214 ? 46.219 31.25 5.336 1 37.97 214 HIS A CA 1
ATOM 1684 C C . HIS A 1 214 ? 47.625 31.438 4.758 1 37.97 214 HIS A C 1
ATOM 1686 O O . HIS A 1 214 ? 48.344 30.469 4.508 1 37.97 214 HIS A O 1
ATOM 1692 N N . TYR A 1 215 ? 47.781 32.5 4.031 1 34.34 215 TYR A N 1
ATOM 1693 C CA . TYR A 1 215 ? 49.156 33 3.879 1 34.34 215 TYR A CA 1
ATOM 1694 C C . TYR A 1 215 ? 49.688 33.531 5.199 1 34.34 215 TYR A C 1
ATOM 1696 O O . TYR A 1 215 ? 48.938 34.031 6.031 1 34.34 215 TYR A O 1
ATOM 1704 N N . MET B 1 1 ? 13.062 25.141 26.156 1 22.08 1 MET B N 1
ATOM 1705 C CA . MET B 1 1 ? 13.891 25.719 25.109 1 22.08 1 MET B CA 1
ATOM 1706 C C . MET B 1 1 ? 13.352 25.359 23.734 1 22.08 1 MET B C 1
ATOM 1708 O O . MET B 1 1 ? 13.219 24.188 23.391 1 22.08 1 MET B O 1
ATOM 1712 N N . MET B 1 2 ? 12.445 26.219 23.141 1 25.36 2 MET B N 1
ATOM 1713 C CA . MET B 1 2 ? 11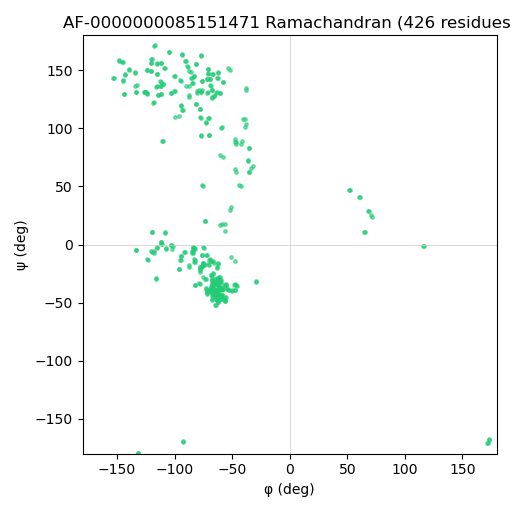.617 26.25 21.938 1 25.36 2 MET B CA 1
ATOM 1714 C C . MET B 1 2 ? 12.477 26.109 20.688 1 25.36 2 MET B C 1
ATOM 1716 O O . MET B 1 2 ? 13.367 26.938 20.453 1 25.36 2 MET B O 1
ATOM 1720 N N . PHE B 1 3 ? 12.922 25 20.406 1 32.25 3 PHE B N 1
ATOM 1721 C CA . PHE B 1 3 ? 13.719 24.781 19.203 1 32.25 3 PHE B CA 1
ATOM 1722 C C . PHE B 1 3 ? 13.117 25.516 18.016 1 32.25 3 PHE B C 1
ATOM 1724 O O . PHE B 1 3 ? 12.219 24.984 17.344 1 32.25 3 PHE B O 1
ATOM 1731 N N . HIS B 1 4 ? 12.797 26.875 18.172 1 34.59 4 HIS B N 1
ATOM 1732 C CA . HIS B 1 4 ? 12.469 27.844 17.125 1 34.59 4 HIS B CA 1
ATOM 1733 C C . HIS B 1 4 ? 13.523 27.844 16.031 1 34.59 4 HIS B C 1
ATOM 1735 O O . HIS B 1 4 ? 14.453 28.656 16.047 1 34.59 4 HIS B O 1
ATOM 1741 N N . VAL B 1 5 ? 14.242 26.875 15.672 1 35.81 5 VAL B N 1
ATOM 1742 C CA . VAL B 1 5 ? 15.305 27.094 14.695 1 35.81 5 VAL B CA 1
ATOM 1743 C C . VAL B 1 5 ? 14.766 27.891 13.516 1 35.81 5 VAL B C 1
ATOM 1745 O O . VAL B 1 5 ? 13.773 27.5 12.891 1 35.81 5 VAL B O 1
ATOM 1748 N N . SER B 1 6 ? 14.797 29.203 13.461 1 35.16 6 SER B N 1
ATOM 1749 C CA . SER B 1 6 ? 14.797 30.266 12.453 1 35.16 6 SER B CA 1
ATOM 1750 C C . SER B 1 6 ? 15.453 29.797 11.156 1 35.16 6 SER B C 1
ATOM 1752 O O . SER B 1 6 ? 15.734 30.609 10.273 1 35.16 6 SER B O 1
ATOM 1754 N N . ARG B 1 7 ? 16.453 28.875 11.281 1 35.75 7 ARG B N 1
ATOM 1755 C CA . ARG B 1 7 ? 17.328 28.609 10.148 1 35.75 7 ARG B CA 1
ATOM 1756 C C . ARG B 1 7 ? 16.531 28.203 8.922 1 35.75 7 ARG B C 1
ATOM 1758 O O . ARG B 1 7 ? 16.594 27.047 8.484 1 35.75 7 ARG B O 1
ATOM 1765 N N . TRP B 1 8 ? 15.25 28.484 8.93 1 40.19 8 TRP B N 1
ATOM 1766 C CA . TRP B 1 8 ? 14.367 28.391 7.77 1 40.19 8 TRP B CA 1
ATOM 1767 C C . TRP B 1 8 ? 14.992 29.062 6.555 1 40.19 8 TRP B C 1
ATOM 1769 O O . TRP B 1 8 ? 14.328 29.281 5.543 1 40.19 8 TRP B O 1
ATOM 1779 N N . LEU B 1 9 ? 16.031 29.844 6.781 1 38.34 9 LEU B N 1
ATOM 1780 C CA . LEU B 1 9 ? 16.656 30.734 5.801 1 38.34 9 LEU B CA 1
ATOM 1781 C C . LEU B 1 9 ? 16.953 29.984 4.504 1 38.34 9 LEU B C 1
ATOM 1783 O O . LEU B 1 9 ? 16.953 30.578 3.424 1 38.34 9 LEU B O 1
ATOM 1787 N N . LEU B 1 10 ? 17.422 28.688 4.66 1 44.06 10 LEU B N 1
ATOM 1788 C CA . LEU B 1 10 ? 18.328 28.094 3.693 1 44.06 10 LEU B CA 1
ATOM 1789 C C . LEU B 1 10 ? 17.594 27.688 2.422 1 44.06 10 LEU B C 1
ATOM 1791 O O . LEU B 1 10 ? 18.188 27.172 1.483 1 44.06 10 LEU B O 1
ATOM 1795 N N . ILE B 1 11 ? 16.219 27.328 2.416 1 49.72 11 ILE B N 1
ATOM 1796 C CA . ILE B 1 11 ? 15.617 27.234 1.088 1 49.72 11 ILE B CA 1
ATOM 1797 C C . ILE B 1 11 ? 15.711 28.594 0.386 1 49.72 11 ILE B C 1
ATOM 1799 O O . ILE B 1 11 ? 14.844 28.938 -0.421 1 49.72 11 ILE B O 1
ATOM 1803 N N . LYS B 1 12 ? 16.547 29.375 0.925 1 47.56 12 LYS B N 1
ATOM 1804 C CA . LYS B 1 12 ? 16.703 30.797 0.629 1 47.56 12 LYS B CA 1
ATOM 1805 C C . LYS B 1 12 ? 16.891 31.031 -0.867 1 47.56 12 LYS B C 1
ATOM 1807 O O . LYS B 1 12 ? 16.375 32.031 -1.415 1 47.56 12 LYS B O 1
ATOM 1812 N N . ASP B 1 13 ? 17.703 30.016 -1.366 1 58.5 13 ASP B N 1
ATOM 1813 C CA . ASP B 1 13 ? 17.891 30.391 -2.766 1 58.5 13 ASP B CA 1
ATOM 1814 C C . ASP B 1 13 ? 16.766 29.828 -3.637 1 58.5 13 ASP B C 1
ATOM 1816 O O . ASP B 1 13 ? 16.609 30.25 -4.785 1 58.5 13 ASP B O 1
ATOM 1820 N N . VAL B 1 14 ? 16.062 28.812 -3.027 1 62.09 14 VAL B N 1
ATOM 1821 C CA . VAL B 1 14 ? 14.922 28.344 -3.812 1 62.09 14 VAL B CA 1
ATOM 1822 C C . VAL B 1 14 ? 13.641 28.984 -3.285 1 62.09 14 VAL B C 1
ATOM 1824 O O . VAL B 1 14 ? 13.367 28.953 -2.082 1 62.09 14 VAL B O 1
ATOM 1827 N N . ILE B 1 15 ? 13.086 29.844 -3.996 1 75.94 15 ILE B N 1
ATOM 1828 C CA . ILE B 1 15 ? 11.82 30.469 -3.623 1 75.94 15 ILE B CA 1
ATOM 1829 C C . ILE B 1 15 ? 10.742 29.391 -3.459 1 75.94 15 ILE B C 1
ATOM 1831 O O . ILE B 1 15 ? 10.438 28.672 -4.406 1 75.94 15 ILE B O 1
ATOM 1835 N N . VAL B 1 16 ? 10.453 29.016 -2.18 1 82.38 16 VAL B N 1
ATOM 1836 C CA . VAL B 1 16 ? 9.375 28.062 -1.924 1 82.38 16 VAL B CA 1
ATOM 1837 C C . VAL B 1 16 ? 8.117 28.797 -1.479 1 82.38 16 VAL B C 1
ATOM 1839 O O . VAL B 1 16 ? 8.203 29.875 -0.889 1 82.38 16 VAL B O 1
ATOM 1842 N N . LYS B 1 17 ? 7.023 28.266 -1.898 1 90.19 17 LYS B N 1
ATOM 1843 C CA . LYS B 1 17 ? 5.73 28.828 -1.523 1 90.19 17 LYS B CA 1
ATOM 1844 C C . LYS B 1 17 ? 4.965 27.891 -0.599 1 90.19 17 LYS B C 1
ATOM 1846 O O . LYS B 1 17 ? 4.988 26.672 -0.786 1 90.19 17 LYS B O 1
ATOM 1851 N N . LYS B 1 18 ? 4.332 28.516 0.368 1 92.75 18 LYS B N 1
ATOM 1852 C CA . LYS B 1 18 ? 3.449 27.75 1.25 1 92.75 18 LYS B CA 1
ATOM 1853 C C . LYS B 1 18 ? 2.088 27.516 0.599 1 92.75 18 LYS B C 1
ATOM 1855 O O . LYS B 1 18 ? 1.471 28.453 0.086 1 92.75 18 LYS B O 1
ATOM 1860 N N . LEU B 1 19 ? 1.711 26.344 0.663 1 96.31 19 LEU B N 1
ATOM 1861 C CA . LEU B 1 19 ? 0.397 26.016 0.122 1 96.31 19 LEU B CA 1
ATOM 1862 C C . LEU B 1 19 ? -0.689 26.203 1.175 1 96.31 19 LEU B C 1
ATOM 1864 O O . LEU B 1 19 ? -0.434 26.047 2.371 1 96.31 19 LEU B O 1
ATOM 1868 N N . ALA B 1 20 ? -1.852 26.547 0.708 1 95.94 20 ALA B N 1
ATOM 1869 C CA . ALA B 1 20 ? -2.984 26.703 1.618 1 95.94 20 ALA B CA 1
ATOM 1870 C C . ALA B 1 20 ? -3.465 25.344 2.135 1 95.94 20 ALA B C 1
ATOM 1872 O O . ALA B 1 20 ? -3.502 24.375 1.388 1 95.94 20 ALA B O 1
ATOM 1873 N N . LEU B 1 21 ? -3.844 25.344 3.393 1 96.12 21 LEU B N 1
ATOM 1874 C CA . LEU B 1 21 ? -4.422 24.156 4.008 1 96.12 21 LEU B CA 1
ATOM 1875 C C . LEU B 1 21 ? -5.91 24.359 4.285 1 96.12 21 LEU B C 1
ATOM 1877 O O . LEU B 1 21 ? -6.324 25.438 4.719 1 96.12 21 LEU B O 1
ATOM 1881 N N . TYR B 1 22 ? -6.676 23.359 4.02 1 94.81 22 TYR B N 1
ATOM 1882 C CA . TYR B 1 22 ? -8.125 23.375 4.215 1 94.81 22 TYR B CA 1
ATOM 1883 C C . TYR B 1 22 ? -8.57 22.234 5.117 1 94.81 22 TYR B C 1
ATOM 1885 O O . TYR B 1 22 ? -7.957 21.172 5.137 1 94.81 22 TYR B O 1
ATOM 1893 N N . PRO B 1 23 ? -9.633 22.484 5.828 1 93.44 23 PRO B N 1
ATOM 1894 C CA . PRO B 1 23 ? -10.203 21.359 6.562 1 93.44 23 PRO B CA 1
ATOM 1895 C C . PRO B 1 23 ? -10.844 20.312 5.641 1 93.44 23 PRO B C 1
ATOM 1897 O O . PRO B 1 23 ? -11.43 20.672 4.617 1 93.44 23 PRO B O 1
ATOM 1900 N N . VAL B 1 24 ? -10.672 19.125 6.012 1 94.88 24 VAL B N 1
ATOM 1901 C CA . VAL B 1 24 ? -11.406 18.078 5.312 1 94.88 24 VAL B CA 1
ATOM 1902 C C . VAL B 1 24 ? -12.883 18.141 5.68 1 94.88 24 VAL B C 1
ATOM 1904 O O . VAL B 1 24 ? -13.234 18.219 6.863 1 94.88 24 VAL B O 1
ATOM 1907 N N . GLU B 1 25 ? -13.734 18.125 4.707 1 93.44 25 GLU B N 1
ATOM 1908 C CA . GLU B 1 25 ? -15.172 18.266 4.938 1 93.44 25 GLU B CA 1
ATOM 1909 C C . GLU B 1 25 ? -15.836 16.906 5.141 1 93.44 25 GLU B C 1
ATOM 1911 O O . GLU B 1 25 ? -15.32 15.883 4.684 1 93.44 25 GLU B O 1
ATOM 1916 N N . LYS B 1 26 ? -16.984 16.922 5.781 1 90.38 26 LYS B N 1
ATOM 1917 C CA . LYS B 1 26 ? -17.75 15.703 6.043 1 90.38 26 LYS B CA 1
ATOM 1918 C C . LYS B 1 26 ? -18.141 15 4.742 1 90.38 26 LYS B C 1
ATOM 1920 O O . LYS B 1 26 ? -18.141 13.773 4.672 1 90.38 26 LYS B O 1
ATOM 1925 N N . ILE B 1 27 ? -18.359 15.797 3.738 1 91.81 27 ILE B N 1
ATOM 1926 C CA . ILE B 1 27 ? -18.891 15.266 2.484 1 91.81 27 ILE B CA 1
ATOM 1927 C C . ILE B 1 27 ? -17.734 14.688 1.655 1 91.81 27 ILE B C 1
ATOM 1929 O O . ILE B 1 27 ? -17.969 14 0.657 1 91.81 27 ILE B O 1
ATOM 1933 N N . ASP B 1 28 ? -16.5 15.023 2.006 1 93.81 28 ASP B N 1
ATOM 1934 C CA . ASP B 1 28 ? -15.359 14.484 1.271 1 93.81 28 ASP B CA 1
ATOM 1935 C C . ASP B 1 28 ? -15.281 12.969 1.409 1 93.81 28 ASP B C 1
ATOM 1937 O O . ASP B 1 28 ? -15.367 12.43 2.516 1 93.81 28 ASP B O 1
ATOM 1941 N N . GLU B 1 29 ? -15.117 12.242 0.208 1 92.44 29 GLU B N 1
ATOM 1942 C CA . GLU B 1 29 ? -15.086 10.789 0.212 1 92.44 29 GLU B CA 1
ATOM 1943 C C . GLU B 1 29 ? -13.766 10.266 -0.352 1 92.44 29 GLU B C 1
ATOM 1945 O O . GLU B 1 29 ? -13.203 10.859 -1.273 1 92.44 29 GLU B O 1
ATOM 1950 N N . LEU B 1 30 ? -13.422 9.172 0.159 1 93.5 30 LEU B N 1
ATOM 1951 C CA . LEU B 1 30 ? -12.18 8.547 -0.276 1 93.5 30 LEU B CA 1
ATOM 1952 C C . LEU B 1 30 ? -12.281 8.078 -1.725 1 93.5 30 LEU B C 1
ATOM 1954 O O . LEU B 1 30 ? -13.273 7.465 -2.115 1 93.5 30 LEU B O 1
ATOM 1958 N N . THR B 1 31 ? -11.227 8.438 -2.457 1 91.94 31 THR B N 1
ATOM 1959 C CA . THR B 1 31 ? -11.109 7.973 -3.834 1 91.94 31 THR B CA 1
ATOM 1960 C C . THR B 1 31 ? -10.383 6.629 -3.891 1 91.94 31 THR B C 1
ATOM 1962 O O . THR B 1 31 ? -9.68 6.262 -2.951 1 91.94 31 THR B O 1
ATOM 1965 N N . SER B 1 32 ? -10.672 5.828 -4.91 1 88.88 32 SER B N 1
ATOM 1966 C CA . SER B 1 32 ? -9.992 4.566 -5.199 1 88.88 32 SER B CA 1
ATOM 1967 C C . SER B 1 32 ? -9.883 4.328 -6.699 1 88.88 32 SER B C 1
ATOM 1969 O O . SER B 1 32 ? -10.641 4.906 -7.484 1 88.88 32 SER B O 1
ATOM 1971 N N . PRO B 1 33 ? -8.969 3.547 -7.094 1 86.06 33 PRO B N 1
ATOM 1972 C CA . PRO B 1 33 ? -8.805 3.309 -8.531 1 86.06 33 PRO B CA 1
ATOM 1973 C C . PRO B 1 33 ? -10.062 2.727 -9.172 1 86.06 33 PRO B 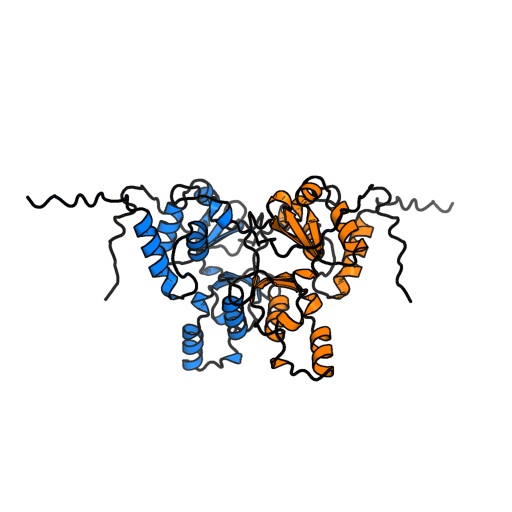C 1
ATOM 1975 O O . PRO B 1 33 ? -10.391 3.078 -10.312 1 86.06 33 PRO B O 1
ATOM 1978 N N . GLU B 1 34 ? -10.734 1.889 -8.492 1 82.56 34 GLU B N 1
ATOM 1979 C CA . GLU B 1 34 ? -11.891 1.202 -9.047 1 82.56 34 GLU B CA 1
ATOM 1980 C C . GLU B 1 34 ? -13.031 2.18 -9.32 1 82.56 34 GLU B C 1
ATOM 1982 O O . GLU B 1 34 ? -13.852 1.956 -10.211 1 82.56 34 GLU B O 1
ATOM 1987 N N . ALA B 1 35 ? -13 3.24 -8.594 1 80.25 35 ALA B N 1
ATOM 1988 C CA . ALA B 1 35 ? -14.07 4.223 -8.75 1 80.25 35 ALA B CA 1
ATOM 1989 C C . ALA B 1 35 ? -13.906 5.012 -10.047 1 80.25 35 ALA B C 1
ATOM 1991 O O . ALA B 1 35 ? -14.867 5.586 -10.562 1 80.25 35 ALA B O 1
ATOM 1992 N N . HIS B 1 36 ? -12.742 5.004 -10.648 1 77.38 36 HIS B N 1
ATOM 1993 C CA . HIS B 1 36 ? -12.469 5.934 -11.742 1 77.38 36 HIS B CA 1
ATOM 1994 C C . HIS B 1 36 ? -12.188 5.188 -13.047 1 77.38 36 HIS B C 1
ATOM 1996 O O . HIS B 1 36 ? -12.086 5.801 -14.109 1 77.38 36 HIS B O 1
ATOM 2002 N N . GLU B 1 37 ? -12.094 3.914 -12.914 1 78.75 37 GLU B N 1
ATOM 2003 C CA . GLU B 1 37 ? -11.711 3.184 -14.117 1 78.75 37 GLU B CA 1
ATOM 2004 C C . GLU B 1 37 ? -12.836 2.262 -14.586 1 78.75 37 GLU B C 1
ATOM 2006 O O . GLU B 1 37 ? -13.586 1.729 -13.773 1 78.75 37 GLU B O 1
ATOM 2011 N N . ASP B 1 38 ? -13.039 2.291 -15.93 1 85.62 38 ASP B N 1
ATOM 2012 C CA . ASP B 1 38 ? -13.922 1.309 -16.547 1 85.62 38 ASP B CA 1
ATOM 2013 C C . ASP B 1 38 ? -13.125 0.32 -17.406 1 85.62 38 ASP B C 1
ATOM 2015 O O . ASP B 1 38 ? -12.969 0.518 -18.609 1 85.62 38 ASP B O 1
ATOM 2019 N N . ILE B 1 39 ? -12.695 -0.719 -16.766 1 89.94 39 ILE B N 1
ATOM 2020 C CA . ILE B 1 39 ? -11.875 -1.701 -17.469 1 89.94 39 ILE B CA 1
ATOM 2021 C C . ILE B 1 39 ? -12.656 -3.008 -17.625 1 89.94 39 ILE B C 1
ATOM 2023 O O . ILE B 1 39 ? -13.656 -3.221 -16.938 1 89.94 39 ILE B O 1
ATOM 2027 N N . SER B 1 40 ? -12.25 -3.785 -18.656 1 87.62 40 SER B N 1
ATOM 2028 C CA . SER B 1 40 ? -12.812 -5.105 -18.922 1 87.62 40 SER B CA 1
ATOM 2029 C C . SER B 1 40 ? -11.711 -6.133 -19.156 1 87.62 40 SER B C 1
ATOM 2031 O O . SER B 1 40 ? -10.523 -5.809 -19.078 1 87.62 40 SER B O 1
ATOM 2033 N N . VAL B 1 41 ? -12.125 -7.336 -19.422 1 88.5 41 VAL B N 1
ATOM 2034 C CA . VAL B 1 41 ? -11.172 -8.422 -19.641 1 88.5 41 VAL B CA 1
ATOM 2035 C C . VAL B 1 41 ? -10.383 -8.164 -20.922 1 88.5 41 VAL B C 1
ATOM 2037 O O . VAL B 1 41 ? -9.32 -8.758 -21.125 1 88.5 41 VAL B O 1
ATOM 2040 N N . LEU B 1 42 ? -10.898 -7.215 -21.719 1 90.19 42 LEU B N 1
ATOM 2041 C CA . LEU B 1 42 ? -10.25 -6.906 -22.984 1 90.19 42 LEU B CA 1
ATOM 2042 C C . LEU B 1 42 ? -9.242 -5.777 -22.828 1 90.19 42 LEU B C 1
ATOM 2044 O O . LEU B 1 42 ? -8.469 -5.492 -23.734 1 90.19 42 LEU B O 1
ATOM 2048 N N . SER B 1 43 ? -9.242 -5.234 -21.656 1 93.12 43 SER B N 1
ATOM 2049 C CA . SER B 1 43 ? -8.328 -4.121 -21.391 1 93.12 43 SER B CA 1
ATOM 2050 C C . SER B 1 43 ? -6.906 -4.613 -21.172 1 93.12 43 SER B C 1
ATOM 2052 O O . SER B 1 43 ? -6.684 -5.809 -20.953 1 93.12 43 SER B O 1
ATOM 2054 N N . SER B 1 44 ? -6.004 -3.693 -21.281 1 96.19 44 SER B N 1
ATOM 2055 C CA . SER B 1 44 ? -4.598 -4.016 -21.062 1 96.19 44 SER B CA 1
ATOM 2056 C C . SER B 1 44 ? -4.367 -4.598 -19.672 1 96.19 44 SER B C 1
ATOM 2058 O O . SER B 1 44 ? -4.938 -4.117 -18.688 1 96.19 44 SER B O 1
ATOM 2060 N N . ALA B 1 45 ? -3.516 -5.605 -19.625 1 96.88 45 ALA B N 1
ATOM 2061 C CA . ALA B 1 45 ? -3.164 -6.23 -18.344 1 96.88 45 ALA B CA 1
ATOM 2062 C C . ALA B 1 45 ? -2.471 -5.238 -17.422 1 96.88 45 ALA B C 1
ATOM 2064 O O . ALA B 1 45 ? -2.482 -5.406 -16.203 1 96.88 45 ALA B O 1
ATOM 2065 N N . LEU B 1 46 ? -1.936 -4.172 -17.938 1 95.88 46 LEU B N 1
ATOM 2066 C CA . LEU B 1 46 ? -1.215 -3.182 -17.141 1 95.88 46 LEU B CA 1
ATOM 2067 C C . LEU B 1 46 ? -2.166 -2.428 -16.219 1 95.88 46 LEU B C 1
ATOM 2069 O O . LEU B 1 46 ? -1.735 -1.827 -15.234 1 95.88 46 LEU B O 1
ATOM 2073 N N . ASN B 1 47 ? -3.428 -2.551 -16.469 1 93.69 47 ASN B N 1
ATOM 2074 C CA . ASN B 1 47 ? -4.422 -1.866 -15.648 1 93.69 47 ASN B CA 1
ATOM 2075 C C . ASN B 1 47 ? -4.613 -2.564 -14.305 1 93.69 47 ASN B C 1
ATOM 2077 O O . ASN B 1 47 ? -5.137 -1.971 -13.359 1 93.69 47 ASN B O 1
ATOM 2081 N N . VAL B 1 48 ? -4.203 -3.818 -14.219 1 92.88 48 VAL B N 1
ATOM 2082 C CA . VAL B 1 48 ? -4.457 -4.586 -13.008 1 92.88 48 VAL B CA 1
ATOM 2083 C C . VAL B 1 48 ? -3.133 -5.027 -12.391 1 92.88 48 VAL B C 1
ATOM 2085 O O . VAL B 1 48 ? -3.111 -5.867 -11.484 1 92.88 48 VAL B O 1
ATOM 2088 N N . PHE B 1 49 ? -2.111 -4.512 -12.867 1 93.44 49 PHE B N 1
ATOM 2089 C CA . PHE B 1 49 ? -0.732 -4.793 -12.484 1 93.44 49 PHE B CA 1
ATOM 2090 C C . PHE B 1 49 ? -0.255 -3.799 -11.43 1 93.44 49 PHE B C 1
ATOM 2092 O O . PHE B 1 49 ? -0.343 -2.586 -11.625 1 93.44 49 PHE B O 1
ATOM 2099 N N . THR B 1 50 ? 0.14 -4.227 -10.219 1 94 50 THR B N 1
ATOM 2100 C CA . THR B 1 50 ? 0.792 -3.328 -9.266 1 94 50 THR B CA 1
ATOM 2101 C C . THR B 1 50 ? 2.254 -3.111 -9.648 1 94 50 THR B C 1
ATOM 2103 O O . THR B 1 50 ? 3.09 -3.996 -9.453 1 94 50 THR B O 1
ATOM 2106 N N . ASP B 1 51 ? 2.566 -1.95 -10.102 1 94.19 51 ASP B N 1
ATOM 2107 C CA . ASP B 1 51 ? 3.877 -1.604 -10.641 1 94.19 51 ASP B CA 1
ATOM 2108 C C . ASP B 1 51 ? 4.777 -1.012 -9.562 1 94.19 51 ASP B C 1
ATOM 2110 O O . ASP B 1 51 ? 4.574 0.126 -9.133 1 94.19 51 ASP B O 1
ATOM 2114 N N . PHE B 1 52 ? 5.859 -1.7 -9.25 1 93.75 52 PHE B N 1
ATOM 2115 C CA . PHE B 1 52 ? 6.727 -1.294 -8.148 1 93.75 52 PHE B CA 1
ATOM 2116 C C . PHE B 1 52 ? 7.594 -0.106 -8.555 1 93.75 52 PHE B C 1
ATOM 2118 O O . PHE B 1 52 ? 8.234 0.514 -7.707 1 93.75 52 PHE B O 1
ATOM 2125 N N . LYS B 1 53 ? 7.574 0.233 -9.82 1 90.69 53 LYS B N 1
ATOM 2126 C CA . LYS B 1 53 ? 8.227 1.476 -10.227 1 90.69 53 LYS B CA 1
ATOM 2127 C C . LYS B 1 53 ? 7.391 2.689 -9.828 1 90.69 53 LYS B C 1
ATOM 2129 O O . LYS B 1 53 ? 7.898 3.812 -9.789 1 90.69 53 LYS B O 1
ATOM 2134 N N . LYS B 1 54 ? 6.133 2.412 -9.523 1 86.62 54 LYS B N 1
ATOM 2135 C CA . LYS B 1 54 ? 5.215 3.504 -9.219 1 86.62 54 LYS B CA 1
ATOM 2136 C C . LYS B 1 54 ? 4.723 3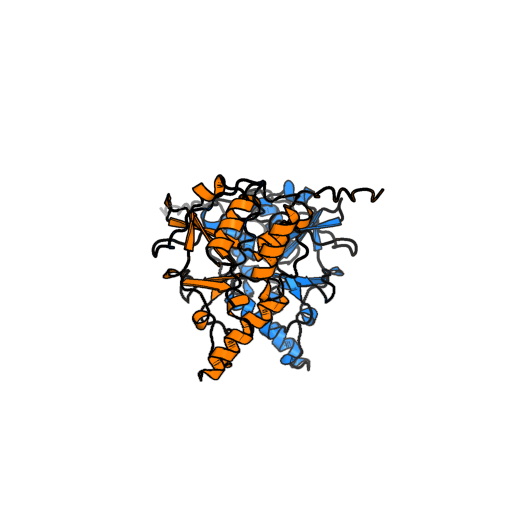.422 -7.773 1 86.62 54 LYS B C 1
ATOM 2138 O O . LYS B 1 54 ? 4.387 4.441 -7.168 1 86.62 54 LYS B O 1
ATOM 2143 N N . VAL B 1 55 ? 4.676 2.23 -7.312 1 87.31 55 VAL B N 1
ATOM 2144 C CA . VAL B 1 55 ? 4.141 1.988 -5.98 1 87.31 55 VAL B CA 1
ATOM 2145 C C . VAL B 1 55 ? 5.156 1.206 -5.148 1 87.31 55 VAL B C 1
ATOM 2147 O O . VAL B 1 55 ? 5.684 0.188 -5.602 1 87.31 55 VAL B O 1
ATOM 2150 N N . THR B 1 56 ? 5.383 1.717 -3.959 1 86.06 56 THR B N 1
ATOM 2151 C CA . THR B 1 56 ? 6.273 0.979 -3.068 1 86.06 56 THR B CA 1
ATOM 2152 C C . THR B 1 56 ? 5.652 -0.359 -2.674 1 86.06 56 THR B C 1
ATOM 2154 O O . THR B 1 56 ? 4.512 -0.407 -2.213 1 86.06 56 THR B O 1
ATOM 2157 N N . PRO B 1 57 ? 6.434 -1.399 -2.867 1 91.25 57 PRO B N 1
ATOM 2158 C CA . PRO B 1 57 ? 5.887 -2.699 -2.473 1 91.25 57 PRO B CA 1
ATOM 2159 C C . PRO B 1 57 ? 5.602 -2.789 -0.976 1 91.25 57 PRO B C 1
ATOM 2161 O O . PRO B 1 57 ? 6.352 -2.244 -0.165 1 91.25 57 PRO B O 1
ATOM 2164 N N . MET B 1 58 ? 4.512 -3.482 -0.697 1 91.12 58 MET B N 1
ATOM 2165 C CA . MET B 1 58 ? 4.203 -3.768 0.701 1 91.12 58 MET B CA 1
ATOM 2166 C C . MET B 1 58 ? 5.008 -4.961 1.204 1 91.12 58 MET B C 1
ATOM 2168 O O . MET B 1 58 ? 4.867 -6.07 0.688 1 91.12 58 MET B O 1
ATOM 2172 N N . VAL B 1 59 ? 5.805 -4.672 2.258 1 93.62 59 VAL B N 1
ATOM 2173 C CA . VAL B 1 59 ? 6.699 -5.73 2.723 1 93.62 59 VAL B CA 1
ATOM 2174 C C . VAL B 1 59 ? 6.375 -6.074 4.176 1 93.62 59 VAL B C 1
ATOM 2176 O O . VAL B 1 59 ? 5.691 -5.312 4.863 1 93.62 59 VAL B O 1
ATOM 2179 N N . ILE B 1 60 ? 6.793 -7.27 4.602 1 95.31 60 ILE B N 1
ATOM 2180 C CA . ILE B 1 60 ? 6.719 -7.719 5.988 1 95.31 60 ILE B CA 1
ATOM 2181 C C . ILE B 1 60 ? 7.938 -8.586 6.312 1 95.31 60 ILE B C 1
ATOM 2183 O O . ILE B 1 60 ? 8.391 -9.367 5.477 1 95.31 60 ILE B O 1
ATOM 2187 N N . GLU B 1 61 ? 8.414 -8.406 7.453 1 96.69 61 GLU B N 1
ATOM 2188 C CA . GLU B 1 61 ? 9.578 -9.195 7.863 1 96.69 61 GLU B CA 1
ATOM 2189 C C . GLU B 1 61 ? 9.195 -10.656 8.086 1 96.69 61 GLU B C 1
ATOM 2191 O O . GLU B 1 61 ? 8.141 -10.945 8.656 1 96.69 61 GLU B O 1
ATOM 2196 N N . SER B 1 62 ? 10.156 -11.5 7.789 1 97.06 62 SER B N 1
ATOM 2197 C CA . SER B 1 62 ? 9.922 -12.945 7.852 1 97.06 62 SER B CA 1
ATOM 2198 C C . SER B 1 62 ? 9.727 -13.406 9.289 1 97.06 62 SER B C 1
ATOM 2200 O O . SER B 1 62 ? 9.023 -14.391 9.539 1 97.06 62 SER B O 1
ATOM 2202 N N . SER B 1 63 ? 10.273 -12.719 10.258 1 95.81 63 SER B N 1
ATOM 2203 C CA . SER B 1 63 ? 10.258 -13.125 11.656 1 95.81 63 SER B CA 1
ATOM 2204 C C . SER B 1 63 ? 8.969 -12.695 12.344 1 95.81 63 SER B C 1
ATOM 2206 O O . SER B 1 63 ? 8.719 -13.062 13.5 1 95.81 63 SER B O 1
ATOM 2208 N N . THR B 1 64 ? 8.148 -11.953 11.625 1 95.12 64 THR B N 1
ATOM 2209 C CA . THR B 1 64 ? 6.93 -11.43 12.234 1 95.12 64 THR B CA 1
ATOM 2210 C C . THR B 1 64 ? 5.957 -12.562 12.555 1 95.12 64 THR B C 1
ATOM 2212 O O . THR B 1 64 ? 5.875 -13.547 11.812 1 95.12 64 THR B O 1
ATOM 2215 N N . SER B 1 65 ? 5.223 -12.391 13.617 1 94.44 65 SER B N 1
ATOM 2216 C CA . SER B 1 65 ? 4.238 -13.375 14.047 1 94.44 65 SER B CA 1
ATOM 2217 C C . SER B 1 65 ? 3.17 -13.586 12.977 1 94.44 65 SER B C 1
ATOM 2219 O O . SER B 1 65 ? 2.545 -12.633 12.523 1 94.44 65 SER B O 1
ATOM 2221 N N . ALA B 1 66 ? 2.92 -14.852 12.664 1 94.12 66 ALA B N 1
ATOM 2222 C CA . ALA B 1 66 ? 1.917 -15.203 11.656 1 94.12 66 ALA B CA 1
ATOM 2223 C C . ALA B 1 66 ? 0.514 -14.836 12.133 1 94.12 66 ALA B C 1
ATOM 2225 O O . ALA B 1 66 ? -0.307 -14.344 11.359 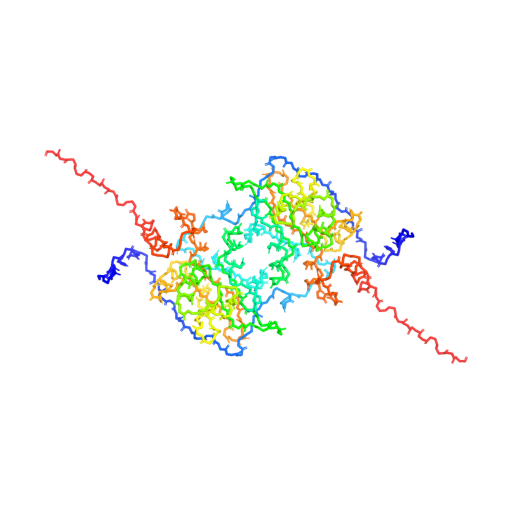1 94.12 66 ALA B O 1
ATOM 2226 N N . VAL B 1 67 ? 0.282 -15.008 13.352 1 90.88 67 VAL B N 1
ATOM 2227 C CA . VAL B 1 67 ? -1.039 -14.766 13.922 1 90.88 67 VAL B CA 1
ATOM 2228 C C . VAL B 1 67 ? -1.357 -13.273 13.867 1 90.88 67 VAL B C 1
ATOM 2230 O O . VAL B 1 67 ? -2.467 -12.875 13.5 1 90.88 67 VAL B O 1
ATOM 2233 N N . LYS B 1 68 ? -0.39 -12.461 14.195 1 90.25 68 LYS B N 1
ATOM 2234 C CA . LYS B 1 68 ? -0.593 -11.016 14.164 1 90.25 68 LYS B CA 1
ATOM 2235 C C . LYS B 1 68 ? -0.803 -10.516 12.742 1 90.25 68 LYS B C 1
ATOM 2237 O O . LYS B 1 68 ? -1.665 -9.672 12.492 1 90.25 68 LYS B O 1
ATOM 2242 N N . VAL B 1 69 ? -0.023 -11.086 11.883 1 92.56 69 VAL B N 1
ATOM 2243 C CA . VAL B 1 69 ? -0.125 -10.68 10.484 1 92.56 69 VAL B CA 1
ATOM 2244 C C . VAL B 1 69 ? -1.492 -11.07 9.93 1 92.56 69 VAL B C 1
ATOM 2246 O O . VAL B 1 69 ? -2.145 -10.281 9.25 1 92.56 69 VAL B O 1
ATOM 2249 N N . GLU B 1 70 ? -1.931 -12.25 10.211 1 89.62 70 GLU B N 1
ATOM 2250 C CA . GLU B 1 70 ? -3.236 -12.719 9.766 1 89.62 70 GLU B CA 1
ATOM 2251 C C . GLU B 1 70 ? -4.352 -11.789 10.227 1 89.62 70 GLU B C 1
ATOM 2253 O O . GLU B 1 70 ? -5.215 -11.398 9.438 1 89.62 70 GLU B O 1
ATOM 2258 N N . HIS B 1 71 ? -4.289 -11.453 11.469 1 87.44 71 HIS B N 1
ATOM 2259 C CA . HIS B 1 71 ? -5.297 -10.578 12.055 1 87.44 71 HIS B CA 1
ATOM 2260 C C . HIS B 1 71 ? -5.312 -9.219 11.367 1 87.44 71 HIS B C 1
ATOM 2262 O O . HIS B 1 71 ? -6.375 -8.711 11.008 1 87.44 71 HIS B O 1
ATOM 2268 N N . LEU B 1 72 ? -4.211 -8.719 11.156 1 86.94 72 LEU B N 1
ATOM 2269 C CA . LEU B 1 72 ? -4.117 -7.379 10.594 1 86.94 72 LEU B CA 1
ATOM 2270 C C . LEU B 1 72 ? -4.527 -7.375 9.125 1 86.94 72 LEU B C 1
ATOM 2272 O O . LEU B 1 72 ? -5.16 -6.43 8.648 1 86.94 72 LEU B O 1
ATOM 2276 N N . MET B 1 73 ? -4.121 -8.391 8.398 1 87.69 73 MET B N 1
ATOM 2277 C CA . MET B 1 73 ? -4.52 -8.477 6.996 1 87.69 73 MET B CA 1
ATOM 2278 C C . MET B 1 73 ? -6.035 -8.57 6.867 1 87.69 73 MET B C 1
ATOM 2280 O O . MET B 1 73 ? -6.613 -8.023 5.922 1 87.69 73 MET B O 1
ATOM 2284 N N . GLN B 1 74 ? -6.625 -9.156 7.805 1 83.81 74 GLN B N 1
ATOM 2285 C CA . GLN B 1 74 ? -8.078 -9.25 7.82 1 83.81 74 GLN B CA 1
ATOM 2286 C C . GLN B 1 74 ? -8.719 -7.879 8.016 1 83.81 74 GLN B C 1
ATOM 2288 O O . GLN B 1 74 ? -9.719 -7.555 7.367 1 83.81 74 GLN B O 1
ATOM 2293 N N . LYS B 1 75 ? -8.062 -7.051 8.781 1 87.06 75 LYS B N 1
ATOM 2294 C CA . LYS B 1 75 ? -8.641 -5.773 9.18 1 87.06 75 LYS B CA 1
ATOM 2295 C C . LYS B 1 75 ? -8.195 -4.652 8.242 1 87.06 75 LYS B C 1
ATOM 2297 O O . LYS B 1 75 ? -8.695 -3.525 8.336 1 87.06 75 LYS B O 1
ATOM 2302 N N . SER B 1 76 ? -7.23 -4.832 7.32 1 85.12 76 SER B N 1
ATOM 2303 C CA . SER B 1 76 ? -6.648 -3.779 6.492 1 85.12 76 SER B CA 1
ATOM 2304 C C . SER B 1 76 ? -6.965 -3.998 5.016 1 85.12 76 SER B C 1
ATOM 2306 O O . SER B 1 76 ? -6.602 -3.18 4.172 1 85.12 76 SER B O 1
ATOM 2308 N N . HIS B 1 77 ? -7.578 -4.945 4.609 1 75.5 77 HIS B N 1
ATOM 2309 C CA . HIS B 1 77 ? -7.934 -5.297 3.24 1 75.5 77 HIS B CA 1
ATOM 2310 C C . HIS B 1 77 ? -6.688 -5.594 2.41 1 75.5 77 HIS B C 1
ATOM 2312 O O . HIS B 1 77 ? -6.699 -5.438 1.188 1 75.5 77 HIS B O 1
ATOM 2318 N N . VAL B 1 78 ? -5.574 -5.719 3.008 1 83.38 78 VAL B N 1
ATOM 2319 C CA . VAL B 1 78 ? -4.352 -6.141 2.332 1 83.38 78 VAL B CA 1
ATOM 2320 C C . VAL B 1 78 ? -4.258 -7.664 2.342 1 83.38 78 VAL B C 1
ATOM 2322 O O . VAL B 1 78 ? -4.293 -8.289 3.406 1 83.38 78 VAL B O 1
ATOM 2325 N N . ARG B 1 79 ? -4.043 -8.227 1.16 1 84.25 79 ARG B N 1
ATOM 2326 C CA . ARG B 1 79 ? -4.121 -9.688 1.103 1 84.25 79 ARG B CA 1
ATOM 2327 C C . ARG B 1 79 ? -2.803 -10.289 0.63 1 84.25 79 ARG B C 1
ATOM 2329 O O . ARG B 1 79 ? -2.639 -11.508 0.621 1 84.25 79 ARG B O 1
ATOM 2336 N N . LEU B 1 80 ? -1.92 -9.453 0.262 1 90 80 LEU B N 1
ATOM 2337 C CA . LEU B 1 80 ? -0.652 -9.945 -0.271 1 90 80 LEU B CA 1
ATOM 2338 C C . LEU B 1 80 ? 0.5 -9.039 0.155 1 90 80 LEU B C 1
ATOM 2340 O O . LEU B 1 80 ? 0.388 -7.812 0.093 1 90 80 LEU B O 1
ATOM 2344 N N . LYS B 1 81 ? 1.563 -9.609 0.707 1 93.69 81 LYS B N 1
ATOM 2345 C CA . LYS B 1 81 ? 2.779 -8.883 1.064 1 93.69 81 LYS B CA 1
ATOM 2346 C C . LYS B 1 81 ? 4.023 -9.633 0.602 1 93.69 81 LYS B C 1
ATOM 2348 O O . LYS B 1 81 ? 4.023 -10.859 0.523 1 93.69 81 LYS B O 1
ATOM 2353 N N . LEU B 1 82 ? 5.043 -8.844 0.272 1 95.94 82 LEU B N 1
ATOM 2354 C CA . LEU B 1 82 ? 6.359 -9.414 0.011 1 95.94 82 LEU B CA 1
ATOM 2355 C C . LEU B 1 82 ? 7.133 -9.609 1.311 1 95.94 82 LEU B C 1
ATOM 2357 O O . LEU B 1 82 ? 7.082 -8.766 2.203 1 95.94 82 LEU B O 1
ATOM 2361 N N . VAL B 1 83 ? 7.793 -10.703 1.393 1 97.25 83 VAL B N 1
ATOM 2362 C CA . VAL B 1 83 ? 8.5 -11.031 2.629 1 97.25 83 VAL B CA 1
ATOM 2363 C C . VAL B 1 83 ? 9.977 -10.688 2.484 1 97.25 83 VAL B C 1
ATOM 2365 O O . VAL B 1 83 ? 10.609 -11.055 1.49 1 97.25 83 VAL B O 1
ATOM 2368 N N . ILE B 1 84 ? 10.492 -10.008 3.473 1 95.94 84 ILE B N 1
ATOM 2369 C CA . ILE B 1 84 ? 11.906 -9.656 3.477 1 95.94 84 ILE B CA 1
ATOM 2370 C C . ILE B 1 84 ? 12.578 -10.242 4.715 1 95.94 84 ILE B C 1
ATOM 2372 O O . ILE B 1 84 ? 11.914 -10.555 5.707 1 95.94 84 ILE B O 1
ATOM 2376 N N . ASP B 1 85 ? 13.883 -10.453 4.652 1 95.69 85 ASP B N 1
ATOM 2377 C CA . ASP B 1 85 ? 14.641 -10.914 5.812 1 95.69 85 ASP B CA 1
ATOM 2378 C C . ASP B 1 85 ? 15.211 -9.734 6.598 1 95.69 85 ASP B C 1
ATOM 2380 O O . ASP B 1 85 ? 14.805 -8.586 6.383 1 95.69 85 ASP B O 1
ATOM 2384 N N . ASP B 1 86 ? 16.094 -10.039 7.543 1 92.12 86 ASP B N 1
ATOM 2385 C CA . ASP B 1 86 ? 16.609 -9.023 8.453 1 92.12 86 ASP B CA 1
ATOM 2386 C C . ASP B 1 86 ? 17.578 -8.086 7.742 1 92.12 86 ASP B C 1
ATOM 2388 O O . ASP B 1 86 ? 17.969 -7.055 8.289 1 92.12 86 ASP B O 1
ATOM 2392 N N . LYS B 1 87 ? 17.953 -8.391 6.531 1 91.5 87 LYS B N 1
ATOM 2393 C CA . LYS B 1 87 ? 18.844 -7.547 5.734 1 91.5 87 LYS B CA 1
ATOM 2394 C C . LYS B 1 87 ? 18.078 -6.863 4.602 1 91.5 87 LYS B C 1
ATOM 2396 O O . LYS B 1 87 ? 18.688 -6.426 3.617 1 91.5 87 LYS B O 1
ATOM 2401 N N . ASP B 1 88 ? 16.766 -6.953 4.641 1 88.94 88 ASP B N 1
ATOM 2402 C CA . ASP B 1 88 ? 15.867 -6.312 3.693 1 88.94 88 ASP B CA 1
ATOM 2403 C C . ASP B 1 88 ? 15.938 -6.98 2.322 1 88.94 88 ASP B C 1
ATOM 2405 O O . ASP B 1 88 ? 15.695 -6.336 1.298 1 88.94 88 ASP B O 1
ATOM 2409 N N . ARG B 1 89 ? 16.375 -8.242 2.377 1 93.12 89 ARG B N 1
ATOM 2410 C CA . ARG B 1 89 ? 16.375 -9 1.127 1 93.12 89 ARG B CA 1
ATOM 2411 C C . ARG B 1 89 ? 15.039 -9.688 0.896 1 93.12 89 ARG B C 1
ATOM 2413 O O . ARG B 1 89 ? 14.469 -10.281 1.818 1 93.12 89 ARG B O 1
ATOM 2420 N N . PHE B 1 90 ? 14.617 -9.57 -0.384 1 96.06 90 PHE B N 1
ATOM 2421 C CA . PHE B 1 90 ? 13.375 -10.234 -0.764 1 96.06 90 PHE B CA 1
ATOM 2422 C C . PHE B 1 90 ? 13.539 -11.75 -0.713 1 96.06 90 PHE B C 1
ATOM 2424 O O . PHE B 1 90 ? 14.406 -12.312 -1.382 1 96.06 90 PHE B O 1
ATOM 2431 N N . ILE B 1 91 ? 12.578 -12.477 0.074 1 96.56 91 ILE B N 1
ATOM 2432 C CA . ILE B 1 91 ? 12.812 -13.906 0.228 1 96.56 91 ILE B CA 1
ATOM 2433 C C . ILE B 1 91 ? 11.516 -14.68 -0.03 1 96.56 91 ILE B C 1
ATOM 2435 O O . ILE B 1 91 ? 11.5 -15.906 0.004 1 96.56 91 ILE B O 1
ATOM 2439 N N . GLY B 1 92 ? 10.414 -13.945 -0.245 1 96.31 92 GLY B N 1
ATOM 2440 C CA . GLY B 1 92 ? 9.203 -14.695 -0.527 1 96.31 92 GLY B CA 1
ATOM 2441 C C . GLY B 1 92 ? 7.961 -13.828 -0.557 1 96.31 92 GLY B C 1
ATOM 2442 O O . GLY B 1 92 ? 8.055 -12.602 -0.608 1 96.31 92 GLY B O 1
ATOM 2443 N N . LEU B 1 93 ? 6.848 -14.555 -0.624 1 95.75 93 LEU B N 1
ATOM 2444 C CA . LEU B 1 93 ? 5.531 -13.93 -0.702 1 95.75 93 LEU B CA 1
ATOM 2445 C C . LEU B 1 93 ? 4.562 -14.57 0.281 1 95.75 93 LEU B C 1
ATOM 2447 O O . LEU B 1 93 ? 4.539 -15.797 0.423 1 95.75 93 LEU B O 1
ATOM 2451 N N . ILE B 1 94 ? 3.777 -13.719 0.961 1 94.19 94 ILE B N 1
ATOM 2452 C CA . ILE B 1 94 ? 2.766 -14.242 1.874 1 94.19 94 ILE B CA 1
ATOM 2453 C C . ILE B 1 94 ? 1.401 -13.656 1.521 1 94.19 94 ILE B C 1
ATOM 2455 O O . ILE B 1 94 ? 1.29 -12.461 1.217 1 94.19 94 ILE B O 1
ATOM 2459 N N . SER B 1 95 ? 0.412 -14.484 1.405 1 90.56 95 SER B N 1
ATOM 2460 C CA . SER B 1 95 ? -0.96 -14.07 1.139 1 90.56 95 SER B CA 1
ATOM 2461 C C . SER B 1 95 ? -1.879 -14.414 2.309 1 90.56 95 SER B C 1
ATOM 2463 O O . SER B 1 95 ? -1.562 -15.289 3.117 1 90.56 95 SER B O 1
ATOM 2465 N N . PHE B 1 96 ? -2.898 -13.711 2.393 1 87.25 96 PHE B N 1
ATOM 2466 C CA . PHE B 1 96 ? -3.881 -13.961 3.441 1 87.25 96 PHE B CA 1
ATOM 2467 C C . PHE B 1 96 ? -4.383 -15.398 3.379 1 87.25 96 PHE B C 1
ATOM 2469 O O . PHE B 1 96 ? -4.594 -16.031 4.414 1 87.25 96 PHE B O 1
ATOM 2476 N N . GLU B 1 97 ? -4.496 -15.938 2.238 1 80.62 97 GLU B N 1
ATOM 2477 C CA . GLU B 1 97 ? -4.996 -17.297 2.051 1 80.62 97 GLU B CA 1
ATOM 2478 C C . GLU B 1 97 ? -4.047 -18.328 2.656 1 80.62 97 GLU B C 1
ATOM 2480 O O . GLU B 1 97 ? -4.484 -19.375 3.141 1 80.62 97 GLU B O 1
ATOM 2485 N N . SER B 1 98 ? -2.791 -18 2.619 1 83.56 98 SER B N 1
ATOM 2486 C CA . SER B 1 98 ? -1.808 -18.922 3.178 1 83.56 98 SER B CA 1
ATOM 2487 C C . SER B 1 98 ? -1.777 -18.844 4.699 1 83.56 98 SER B C 1
ATOM 2489 O O . SER B 1 98 ? -1.245 -19.734 5.363 1 83.56 98 SER B O 1
ATOM 2491 N N . LEU B 1 99 ? -2.293 -17.75 5.246 1 85.94 99 LEU B N 1
ATOM 2492 C CA . LEU B 1 99 ? -2.234 -17.516 6.684 1 85.94 99 LEU B CA 1
ATOM 2493 C C . LEU B 1 99 ? -3.578 -17.828 7.34 1 85.94 99 LEU B C 1
ATOM 2495 O O . LEU B 1 99 ? -3.703 -17.766 8.562 1 85.94 99 LEU B O 1
ATOM 2499 N N . HIS B 1 100 ? -4.453 -18.141 6.547 1 75.62 100 HIS B N 1
ATOM 2500 C CA . HIS B 1 100 ? -5.789 -18.312 7.109 1 75.62 100 HIS B CA 1
ATOM 2501 C C . HIS B 1 100 ? -5.77 -19.25 8.305 1 75.62 100 HIS B C 1
ATOM 2503 O O . HIS B 1 100 ? -4.875 -20.094 8.422 1 75.62 100 HIS B O 1
ATOM 2509 N N . ASN B 1 101 ? -6.691 -18.953 9.125 1 73.75 101 ASN B N 1
ATOM 2510 C CA . ASN B 1 101 ? -6.793 -19.625 10.414 1 73.75 101 ASN B CA 1
ATOM 2511 C C . ASN B 1 101 ? -6.684 -21.141 10.273 1 73.75 101 ASN B C 1
ATOM 2513 O O . ASN B 1 101 ? -6.02 -21.797 11.078 1 73.75 101 ASN B O 1
ATOM 2517 N N . GLN B 1 102 ? -7.172 -21.625 9.242 1 78.81 102 GLN B N 1
ATOM 2518 C CA . GLN B 1 102 ? -7.148 -23.062 9.055 1 78.81 102 GLN B CA 1
ATOM 2519 C C . GLN B 1 102 ? -5.723 -23.578 8.844 1 78.81 102 GLN B C 1
ATOM 2521 O O . GLN B 1 102 ? -5.359 -24.641 9.336 1 78.81 102 GLN B O 1
ATOM 2526 N N . GLU B 1 103 ? -4.914 -22.812 8.156 1 82.25 103 GLU B N 1
ATOM 2527 C CA . GLU B 1 103 ? -3.527 -23.203 7.922 1 82.25 103 GLU B CA 1
ATOM 2528 C C . GLU B 1 103 ? -2.713 -23.125 9.211 1 82.25 103 GLU B C 1
ATOM 2530 O O . GLU B 1 103 ? -1.899 -24.016 9.484 1 82.25 103 GLU B O 1
ATOM 2535 N N . ILE B 1 104 ? -2.99 -22.141 9.953 1 84.75 104 ILE B N 1
ATOM 2536 C CA . ILE B 1 104 ? -2.322 -22 11.242 1 84.75 104 ILE B CA 1
ATOM 2537 C C . ILE B 1 104 ? -2.713 -23.141 12.164 1 84.75 104 ILE B C 1
ATOM 2539 O O . ILE B 1 104 ? -1.855 -23.75 12.82 1 84.75 104 ILE B O 1
ATOM 2543 N N . LEU B 1 105 ? -3.975 -23.484 12.109 1 82.5 105 LEU B N 1
ATOM 2544 C CA . LEU B 1 105 ? -4.465 -24.578 12.945 1 82.5 105 LEU B CA 1
ATOM 2545 C C . LEU B 1 105 ? -3.816 -25.906 12.547 1 82.5 105 LEU B C 1
ATOM 2547 O O . LEU B 1 105 ? -3.512 -26.734 13.406 1 82.5 105 LEU B O 1
ATOM 2551 N N . LYS B 1 106 ? -3.648 -26.078 11.305 1 86.56 106 LYS B N 1
ATOM 2552 C CA . LYS B 1 106 ? -2.986 -27.281 10.82 1 86.56 106 LYS B CA 1
ATOM 2553 C C . LYS B 1 106 ? -1.576 -27.406 11.391 1 86.56 106 LYS B C 1
ATOM 2555 O O . LYS B 1 106 ? -1.159 -28.484 11.812 1 86.56 106 LYS B O 1
ATOM 2560 N N . ARG B 1 107 ? -0.91 -26.328 11.5 1 87 107 ARG B N 1
ATOM 2561 C CA . ARG B 1 107 ? 0.45 -26.328 12.031 1 87 107 ARG B CA 1
ATOM 2562 C C . ARG B 1 107 ? 0.45 -26.578 13.539 1 87 107 ARG B C 1
ATOM 2564 O O . ARG B 1 107 ? 1.333 -27.25 14.062 1 87 107 ARG B O 1
ATOM 2571 N N . VAL B 1 108 ? -0.492 -26.016 14.156 1 86.06 108 VAL B N 1
ATOM 2572 C CA . VAL B 1 108 ? -0.619 -26.234 15.594 1 86.06 108 VAL B CA 1
ATOM 2573 C C . VAL B 1 108 ? -0.916 -27.703 15.875 1 86.06 108 VAL B C 1
ATOM 2575 O O . VAL B 1 108 ? -0.309 -28.312 16.766 1 86.06 108 VAL B O 1
ATOM 2578 N N . ALA B 1 109 ? -1.753 -28.219 15.133 1 87.81 109 ALA B N 1
ATOM 2579 C CA . ALA B 1 109 ? -2.098 -29.641 15.266 1 87.81 109 ALA B CA 1
ATOM 2580 C C . ALA B 1 109 ? -0.879 -30.531 15.039 1 87.81 109 ALA B C 1
ATOM 2582 O O . ALA B 1 109 ? -0.77 -31.609 15.625 1 87.81 109 ALA B O 1
ATOM 2583 N N . ALA B 1 110 ? -0.015 -30.047 14.289 1 90.5 110 ALA B N 1
ATOM 2584 C CA . ALA B 1 110 ? 1.196 -30.797 13.977 1 90.5 110 ALA B CA 1
ATOM 2585 C C . ALA B 1 110 ? 2.248 -30.625 15.062 1 90.5 110 ALA B C 1
ATOM 2587 O O . ALA B 1 110 ? 3.357 -31.156 14.953 1 90.5 110 ALA B O 1
ATOM 2588 N N . GLY B 1 111 ? 1.955 -29.781 16.094 1 89 111 GLY B N 1
ATOM 2589 C CA . GLY B 1 111 ? 2.832 -29.734 17.25 1 89 111 GLY B CA 1
ATOM 2590 C C . GLY B 1 111 ? 3.498 -28.391 17.438 1 89 111 GLY B C 1
ATOM 2591 O O . GLY B 1 111 ? 4.262 -28.188 18.391 1 89 111 GLY B O 1
ATOM 2592 N N . HIS B 1 112 ? 3.213 -27.562 16.578 1 86.75 112 HIS B N 1
ATOM 2593 C CA . HIS B 1 112 ? 3.832 -26.234 16.703 1 86.75 112 HIS B CA 1
ATOM 2594 C C . HIS B 1 112 ? 3.027 -25.328 17.625 1 86.75 112 HIS B C 1
ATOM 2596 O O . HIS B 1 112 ? 1.796 -25.406 17.656 1 86.75 112 HIS B O 1
ATOM 2602 N N . GLN B 1 113 ? 3.793 -24.562 18.344 1 89.25 113 GLN B N 1
ATOM 2603 C CA . GLN B 1 113 ? 3.119 -23.578 19.188 1 89.25 113 GLN B CA 1
ATOM 2604 C C . GLN B 1 113 ? 2.637 -22.391 18.375 1 89.25 113 GLN B C 1
ATOM 2606 O O . GLN B 1 113 ? 3.41 -21.797 17.609 1 89.25 113 GLN B O 1
ATOM 2611 N N . ARG B 1 114 ? 1.438 -22.016 18.547 1 86.56 114 ARG B N 1
ATOM 2612 C CA . ARG B 1 114 ? 0.759 -20.969 17.781 1 86.56 114 ARG B CA 1
ATOM 2613 C C . ARG B 1 114 ? 1.546 -19.672 17.812 1 86.56 114 ARG B C 1
ATOM 2615 O O . ARG B 1 114 ? 1.715 -19 16.797 1 86.56 114 ARG B O 1
ATOM 2622 N N . ASP B 1 115 ? 2.127 -19.422 18.984 1 86.81 115 ASP B N 1
ATOM 2623 C CA . ASP B 1 115 ? 2.777 -18.141 19.203 1 86.81 115 ASP B CA 1
ATOM 2624 C C . ASP B 1 115 ? 4.195 -18.125 18.625 1 86.81 115 ASP B C 1
ATOM 2626 O O . ASP B 1 115 ? 4.828 -17.078 18.531 1 86.81 115 ASP B O 1
ATOM 2630 N N . HIS B 1 116 ? 4.645 -19.25 18.094 1 90.69 116 HIS B N 1
ATOM 2631 C CA . HIS B 1 116 ? 6.004 -19.344 17.578 1 90.69 116 HIS B CA 1
ATOM 2632 C C . HIS B 1 116 ? 6.004 -19.391 16.047 1 90.69 116 HIS B C 1
ATOM 2634 O O . HIS B 1 116 ? 7.066 -19.375 15.43 1 90.69 116 HIS B O 1
ATOM 2640 N N . LEU B 1 117 ? 4.812 -19.406 15.562 1 94.44 117 LEU B N 1
ATOM 2641 C CA . LEU B 1 117 ? 4.727 -19.453 14.109 1 94.44 117 LEU B CA 1
ATOM 2642 C C . LEU B 1 117 ? 4.977 -18.062 13.516 1 94.44 117 LEU B C 1
ATOM 2644 O O . LEU B 1 117 ? 4.445 -17.062 14.008 1 94.44 117 LEU B O 1
ATOM 2648 N N . SER B 1 118 ? 5.828 -18.062 12.516 1 95.88 118 SER B N 1
ATOM 2649 C CA . SER B 1 118 ? 6.188 -16.797 11.875 1 95.88 118 SER B CA 1
ATOM 2650 C C . SER B 1 118 ? 5.758 -16.781 10.414 1 95.88 118 SER B C 1
ATOM 2652 O O . SER B 1 118 ? 5.32 -17.797 9.875 1 95.88 118 SER B O 1
ATOM 2654 N N . VAL B 1 119 ? 5.867 -15.648 9.789 1 96.44 119 VAL B N 1
ATOM 2655 C CA . VAL B 1 119 ? 5.59 -15.453 8.367 1 96.44 119 VAL B CA 1
ATOM 2656 C C . VAL B 1 119 ? 6.43 -16.422 7.543 1 96.44 119 VAL B C 1
ATOM 2658 O O . VAL B 1 119 ? 5.934 -17.016 6.578 1 96.44 119 VAL B O 1
ATOM 2661 N N . ALA B 1 120 ? 7.613 -16.719 7.984 1 96.12 120 ALA B N 1
ATOM 2662 C CA . ALA B 1 120 ? 8.531 -17.594 7.27 1 96.12 120 ALA B CA 1
ATOM 2663 C C . ALA B 1 120 ? 7.957 -19 7.148 1 96.12 120 ALA B C 1
ATOM 2665 O O . ALA B 1 120 ? 8.219 -19.703 6.172 1 96.12 120 ALA B O 1
ATOM 2666 N N . ASP B 1 121 ? 7.176 -19.359 8.062 1 94.94 121 ASP B N 1
ATOM 2667 C CA . ASP B 1 121 ? 6.629 -20.703 8.109 1 94.94 121 ASP B CA 1
ATOM 2668 C C . ASP B 1 121 ? 5.516 -20.891 7.074 1 94.94 121 ASP B C 1
ATOM 2670 O O . ASP B 1 121 ? 5.145 -22.016 6.742 1 94.94 121 ASP B O 1
ATOM 2674 N N . PHE B 1 122 ? 5.008 -19.75 6.551 1 94.69 122 PHE B N 1
ATOM 2675 C CA . PHE B 1 122 ? 3.822 -19.859 5.711 1 94.69 122 PHE B CA 1
ATOM 2676 C C . PHE B 1 122 ? 4.074 -19.25 4.34 1 94.69 122 PHE B C 1
ATOM 2678 O O . PHE B 1 122 ? 3.289 -19.453 3.41 1 94.69 122 PHE B O 1
ATOM 2685 N N . MET B 1 123 ? 5.148 -18.531 4.219 1 95 123 MET B N 1
ATOM 2686 C CA . MET B 1 123 ? 5.402 -17.828 2.965 1 95 123 MET B CA 1
ATOM 2687 C C . MET B 1 123 ? 5.758 -18.797 1.85 1 95 123 MET B C 1
ATOM 2689 O O . MET B 1 123 ? 6.207 -19.922 2.115 1 95 123 MET B O 1
ATOM 2693 N N . ILE B 1 124 ? 5.465 -18.469 0.614 1 93.88 124 ILE B N 1
ATOM 2694 C CA . ILE B 1 124 ? 6.066 -19.141 -0.538 1 93.88 124 ILE B CA 1
ATOM 2695 C C . ILE B 1 124 ? 7.48 -18.609 -0.757 1 93.88 124 ILE B C 1
ATOM 2697 O O . ILE B 1 124 ? 7.672 -17.406 -1.02 1 93.88 124 ILE B O 1
ATOM 2701 N N . PRO B 1 125 ? 8.438 -19.469 -0.624 1 95.5 125 PRO B N 1
ATOM 2702 C CA . PRO B 1 125 ? 9.82 -19.016 -0.807 1 95.5 125 PRO B CA 1
ATOM 2703 C C . PRO B 1 125 ? 10.086 -18.5 -2.219 1 95.5 125 PRO B C 1
ATOM 2705 O O . PRO B 1 125 ? 9.477 -18.984 -3.18 1 95.5 125 PRO B O 1
ATOM 2708 N N . LYS B 1 126 ? 10.984 -17.531 -2.273 1 94.88 126 LYS B N 1
ATOM 2709 C CA . LYS B 1 126 ? 11.352 -16.891 -3.531 1 94.88 126 LYS B CA 1
ATOM 2710 C C . LYS B 1 126 ? 11.633 -17.922 -4.617 1 94.88 126 LYS B C 1
ATOM 2712 O O . LYS B 1 126 ? 11.172 -17.781 -5.754 1 94.88 126 LYS B O 1
ATOM 2717 N N . GLU B 1 127 ? 12.258 -18.984 -4.305 1 91.94 127 GLU B N 1
ATOM 2718 C CA . GLU B 1 127 ? 12.68 -20.016 -5.262 1 91.94 127 GLU B CA 1
ATOM 2719 C C . GLU B 1 127 ? 11.484 -20.781 -5.816 1 91.94 127 GLU B C 1
ATOM 2721 O O . GLU B 1 127 ? 11.594 -21.438 -6.855 1 91.94 127 GLU B O 1
ATOM 2726 N N . ASP B 1 128 ? 10.328 -20.703 -5.16 1 92.75 128 ASP B N 1
ATOM 2727 C CA . ASP B 1 128 ? 9.148 -21.453 -5.586 1 92.75 128 ASP B CA 1
ATOM 2728 C C . ASP B 1 128 ? 8.156 -20.531 -6.301 1 92.75 128 ASP B C 1
ATOM 2730 O O . ASP B 1 128 ? 7.113 -20.984 -6.777 1 92.75 128 ASP B O 1
ATOM 2734 N N . LEU B 1 129 ? 8.5 -19.297 -6.391 1 93.69 129 LEU B N 1
ATOM 2735 C CA . LEU B 1 129 ? 7.586 -18.344 -7.008 1 93.69 129 LEU B CA 1
ATOM 2736 C C . LEU B 1 129 ? 7.719 -18.359 -8.523 1 93.69 129 LEU B C 1
ATOM 2738 O O . LEU B 1 129 ? 8.812 -18.547 -9.055 1 93.69 129 LEU B O 1
ATOM 2742 N N . LYS B 1 130 ? 6.609 -18.172 -9.133 1 93.5 130 LYS B N 1
ATOM 2743 C CA . LYS B 1 130 ? 6.566 -18.031 -10.586 1 93.5 130 LYS B CA 1
ATOM 2744 C C . LYS B 1 130 ? 6.262 -16.578 -10.977 1 93.5 130 LYS B C 1
ATOM 2746 O O . LYS B 1 130 ? 5.645 -15.844 -10.211 1 93.5 130 LYS B O 1
ATOM 2751 N N . ALA B 1 131 ? 6.781 -16.266 -12.18 1 97.25 131 ALA B N 1
ATOM 2752 C CA . ALA B 1 131 ? 6.621 -14.891 -12.633 1 97.25 131 ALA B CA 1
ATOM 2753 C C . ALA B 1 131 ? 6.293 -14.836 -14.125 1 97.25 131 ALA B C 1
ATOM 2755 O O . ALA B 1 131 ? 6.609 -15.773 -14.867 1 97.25 131 ALA B O 1
ATOM 2756 N N . ILE B 1 132 ? 5.574 -13.828 -14.5 1 97.75 132 ILE B N 1
ATOM 2757 C CA . ILE B 1 132 ? 5.359 -13.469 -15.898 1 97.75 132 ILE B CA 1
ATOM 2758 C C . ILE B 1 132 ? 6.367 -12.398 -16.312 1 97.75 132 ILE B C 1
ATOM 2760 O O . ILE B 1 132 ? 6.672 -11.484 -15.539 1 97.75 132 ILE B O 1
ATOM 2764 N N . ASP B 1 133 ? 6.828 -12.539 -17.531 1 98 133 ASP B N 1
ATOM 2765 C CA . ASP B 1 133 ? 7.723 -11.516 -18.047 1 98 133 ASP B CA 1
ATOM 2766 C C . ASP B 1 133 ? 6.977 -10.203 -18.281 1 98 133 ASP B C 1
ATOM 2768 O O . ASP B 1 133 ? 5.887 -10.195 -18.859 1 98 133 ASP B O 1
ATOM 2772 N N . PHE B 1 134 ? 7.617 -9.125 -17.891 1 97.94 134 PHE B N 1
ATOM 2773 C CA . PHE B 1 134 ? 6.977 -7.824 -18.031 1 97.94 134 PHE B CA 1
ATOM 2774 C C . PHE B 1 134 ? 6.672 -7.527 -19.5 1 97.94 134 PHE B C 1
ATOM 2776 O O . PHE B 1 134 ? 5.621 -6.969 -19.812 1 97.94 134 PHE B O 1
ATOM 2783 N N . GLU B 1 135 ? 7.59 -7.789 -20.359 1 97.25 135 GLU B N 1
ATOM 2784 C CA . GLU B 1 135 ? 7.371 -7.551 -21.781 1 97.25 135 GLU B CA 1
ATOM 2785 C C . GLU B 1 135 ? 6.145 -8.305 -22.281 1 97.25 135 GLU B C 1
ATOM 2787 O O . GLU B 1 135 ? 5.316 -7.746 -23 1 97.25 135 GLU B O 1
ATOM 2792 N N . ASP B 1 136 ? 6.039 -9.547 -21.891 1 97.25 136 ASP B N 1
ATOM 2793 C CA . ASP B 1 136 ? 4.871 -10.328 -22.281 1 97.25 136 ASP B CA 1
ATOM 2794 C C . ASP B 1 136 ? 3.59 -9.711 -21.719 1 97.25 136 ASP B C 1
ATOM 2796 O O . ASP B 1 136 ? 2.568 -9.656 -22.406 1 97.25 136 ASP B O 1
ATOM 2800 N N . LEU B 1 137 ? 3.668 -9.281 -20.5 1 97.94 137 LEU B N 1
ATOM 2801 C CA . LEU B 1 137 ? 2.51 -8.688 -19.844 1 97.94 137 LEU B CA 1
ATOM 2802 C C . LEU B 1 137 ? 2.068 -7.418 -20.578 1 97.94 137 LEU B C 1
ATOM 2804 O O . LEU B 1 137 ? 0.872 -7.145 -20.688 1 97.94 137 LEU B O 1
ATOM 2808 N N . SER B 1 138 ? 3.039 -6.625 -21.031 1 97.44 138 SER B N 1
ATOM 2809 C CA . SER B 1 138 ? 2.764 -5.328 -21.641 1 97.44 138 SER B CA 1
ATOM 2810 C C . SER B 1 138 ? 1.937 -5.477 -22.906 1 97.44 138 SER B C 1
ATOM 2812 O O . SER B 1 138 ? 1.251 -4.539 -23.328 1 97.44 138 SER B O 1
ATOM 2814 N N . TYR B 1 139 ? 1.855 -6.656 -23.469 1 96.88 139 TYR B N 1
ATOM 2815 C CA . TYR B 1 139 ? 1.091 -6.906 -24.688 1 96.88 139 TYR B CA 1
ATOM 2816 C C . TYR B 1 139 ? -0.131 -7.766 -24.391 1 96.88 139 TYR B C 1
ATOM 2818 O O . TYR B 1 139 ? -0.888 -8.109 -25.297 1 96.88 139 TYR B O 1
ATOM 2826 N N . ALA B 1 140 ? -0.286 -8.102 -23.188 1 97.19 140 ALA B N 1
ATOM 2827 C CA . ALA B 1 140 ? -1.369 -9.008 -22.797 1 97.19 140 ALA B CA 1
ATOM 2828 C C . ALA B 1 140 ? -2.611 -8.227 -22.375 1 97.19 140 ALA B C 1
ATOM 2830 O O . ALA B 1 140 ? -2.537 -7.027 -22.109 1 97.19 140 ALA B O 1
ATOM 2831 N N . ARG B 1 141 ? -3.701 -8.93 -22.344 1 94.69 141 ARG B N 1
ATOM 2832 C CA . ARG B 1 141 ? -4.961 -8.406 -21.812 1 94.69 141 ARG B CA 1
ATOM 2833 C C . ARG B 1 141 ? -5.258 -8.992 -20.438 1 94.69 141 ARG B C 1
ATOM 2835 O O . ARG B 1 141 ? -4.645 -9.977 -20.031 1 94.69 141 ARG B O 1
ATOM 2842 N N . ILE B 1 142 ? -6.191 -8.383 -19.75 1 93.56 142 ILE B N 1
ATOM 2843 C CA . ILE B 1 142 ? -6.578 -8.836 -18.422 1 93.56 142 ILE B CA 1
ATOM 2844 C C . ILE B 1 142 ? -7.059 -10.281 -18.484 1 93.56 142 ILE B C 1
ATOM 2846 O O . ILE B 1 142 ? -6.727 -11.094 -17.609 1 93.56 142 ILE B O 1
ATOM 2850 N N . GLY B 1 143 ? -7.773 -10.594 -19.516 1 90.19 143 GLY B N 1
ATOM 2851 C CA . GLY B 1 143 ? -8.25 -11.961 -19.688 1 90.19 143 GLY B CA 1
ATOM 2852 C C . GLY B 1 143 ? -7.129 -12.977 -19.781 1 90.19 143 GLY B C 1
ATOM 2853 O O . GLY B 1 143 ? -7.258 -14.094 -19.266 1 90.19 143 GLY B O 1
ATOM 2854 N N . ASP B 1 144 ? -6.031 -12.617 -20.422 1 93.81 144 ASP B N 1
ATOM 2855 C CA . ASP B 1 144 ? -4.863 -13.492 -20.531 1 93.81 144 ASP B CA 1
ATOM 2856 C C . ASP B 1 144 ? -4.285 -13.805 -19.156 1 93.81 144 ASP B C 1
ATOM 2858 O O . ASP B 1 144 ? -3.887 -14.938 -18.875 1 93.81 144 ASP B O 1
ATOM 2862 N N . VAL B 1 145 ? -4.289 -12.812 -18.344 1 94.81 145 VAL B N 1
ATOM 2863 C CA . VAL B 1 145 ? -3.768 -12.969 -16.984 1 94.81 145 VAL B CA 1
ATOM 2864 C C . VAL B 1 145 ? -4.668 -13.906 -16.188 1 94.81 145 VAL B C 1
ATOM 2866 O O . VAL B 1 145 ? -4.188 -14.82 -15.516 1 94.81 145 VAL B O 1
ATOM 2869 N N . ILE B 1 146 ? -5.922 -13.648 -16.297 1 90.25 146 ILE B N 1
ATOM 2870 C CA . ILE B 1 146 ? -6.891 -14.477 -15.586 1 90.25 146 ILE B CA 1
ATOM 2871 C C . ILE B 1 146 ? -6.715 -15.938 -15.984 1 90.25 146 ILE B C 1
ATOM 2873 O O . ILE B 1 146 ? -6.613 -16.812 -15.117 1 90.25 146 ILE B O 1
ATOM 2877 N N . GLU B 1 147 ? -6.652 -16.141 -17.234 1 88.69 147 GLU B N 1
ATOM 2878 C CA . GLU B 1 147 ? -6.465 -17.5 -17.734 1 88.69 147 GLU B CA 1
ATOM 2879 C C . GLU B 1 147 ? -5.176 -18.109 -17.203 1 88.69 147 GLU B C 1
ATOM 2881 O O . GLU B 1 147 ? -5.152 -19.281 -16.812 1 88.69 147 GLU B O 1
ATOM 2886 N N . THR B 1 148 ? -4.168 -17.422 -17.188 1 92.56 148 THR B N 1
ATOM 2887 C CA . THR B 1 148 ? -2.865 -17.906 -16.734 1 92.56 148 THR B CA 1
ATOM 2888 C C . THR B 1 148 ? -2.904 -18.281 -15.266 1 92.56 148 THR B C 1
ATOM 2890 O O . THR B 1 148 ? -2.461 -19.359 -14.883 1 92.56 148 THR B O 1
ATOM 2893 N N . LEU B 1 149 ? -3.451 -17.406 -14.453 1 90.12 149 LEU B N 1
ATOM 2894 C CA . LEU B 1 149 ? -3.547 -17.672 -13.016 1 90.12 149 LEU B CA 1
ATOM 2895 C C . LEU B 1 149 ? -4.438 -18.875 -12.75 1 90.12 149 LEU B C 1
ATOM 2897 O O . LEU B 1 149 ? -4.098 -19.734 -11.93 1 90.12 149 LEU B O 1
ATOM 2901 N N . GLN B 1 150 ? -5.473 -18.938 -13.406 1 86.19 150 GLN B N 1
ATOM 2902 C CA . GLN B 1 150 ? -6.398 -20.047 -13.242 1 86.19 150 GLN B CA 1
ATOM 2903 C C . GLN B 1 150 ? -5.742 -21.375 -13.617 1 86.19 150 GLN B C 1
ATOM 2905 O O . GLN B 1 150 ? -5.801 -22.344 -12.859 1 86.19 150 GLN B O 1
ATOM 2910 N N . SER B 1 151 ? -5.137 -21.359 -14.766 1 86.81 151 SER B N 1
ATOM 2911 C CA . SER B 1 151 ? -4.504 -22.578 -15.266 1 86.81 151 SER B CA 1
ATOM 2912 C C . SER B 1 151 ? -3.369 -23.031 -14.344 1 86.81 151 SER B C 1
ATOM 2914 O O . SER B 1 151 ? -3.133 -24.219 -14.18 1 86.81 151 SER B O 1
ATOM 2916 N N . ALA B 1 152 ? -2.707 -22.125 -13.773 1 87.56 152 ALA B N 1
ATOM 2917 C CA . ALA B 1 152 ? -1.585 -22.422 -12.891 1 87.56 152 ALA B CA 1
ATOM 2918 C C . ALA B 1 152 ? -2.07 -22.766 -11.484 1 87.56 152 ALA B C 1
ATOM 2920 O O . ALA B 1 152 ? -1.296 -23.234 -10.648 1 87.56 152 ALA B O 1
ATOM 2921 N N . GLY B 1 153 ? -3.311 -22.5 -11.188 1 83.31 153 GLY B N 1
ATOM 2922 C CA . GLY B 1 153 ? -3.854 -22.688 -9.852 1 83.31 153 GLY B CA 1
ATOM 2923 C C . GLY B 1 153 ? -3.275 -21.734 -8.828 1 83.31 153 GLY B C 1
ATOM 2924 O O . GLY B 1 153 ? -3.072 -22.094 -7.672 1 83.31 153 GLY B O 1
ATOM 2925 N N . GLN B 1 154 ? -2.895 -20.609 -9.312 1 85.19 154 GLN B N 1
ATOM 2926 C CA . GLN B 1 154 ? -2.287 -19.609 -8.438 1 85.19 154 GLN B CA 1
ATOM 2927 C C . GLN B 1 154 ? -3.158 -18.359 -8.336 1 85.19 154 GLN B C 1
ATOM 2929 O O . GLN B 1 154 ? -3.764 -17.938 -9.328 1 85.19 154 GLN B O 1
ATOM 2934 N N . GLN B 1 155 ? -3.115 -17.75 -7.16 1 84.94 155 GLN B N 1
ATOM 2935 C CA . GLN B 1 155 ? -3.912 -16.531 -6.957 1 84.94 155 GLN B CA 1
ATOM 2936 C C . GLN B 1 155 ? -3.088 -15.281 -7.223 1 84.94 155 GLN B C 1
ATOM 2938 O O . GLN B 1 155 ? -3.641 -14.188 -7.367 1 84.94 155 GLN B O 1
ATOM 2943 N N . HIS B 1 156 ? -1.846 -15.516 -7.301 1 90.31 156 HIS B N 1
ATOM 2944 C CA . HIS B 1 156 ? -0.945 -14.391 -7.512 1 90.31 156 HIS B CA 1
ATOM 2945 C C . HIS B 1 156 ? 0.281 -14.805 -8.32 1 90.31 156 HIS B C 1
ATOM 2947 O O . HIS B 1 156 ? 0.621 -15.992 -8.367 1 90.31 156 HIS B O 1
ATOM 2953 N N . CYS B 1 157 ? 0.863 -13.828 -8.898 1 93.88 157 CYS B N 1
ATOM 2954 C CA . CYS B 1 157 ? 2.082 -14.039 -9.672 1 93.88 157 CYS B CA 1
ATOM 2955 C C . CYS B 1 157 ? 2.93 -12.773 -9.703 1 93.88 157 CYS B C 1
ATOM 2957 O O . CYS B 1 157 ? 2.396 -11.656 -9.742 1 93.88 157 CYS B O 1
ATOM 2959 N N . LEU B 1 158 ? 4.207 -13 -9.664 1 97.19 158 LEU B N 1
ATOM 2960 C CA . LEU B 1 158 ? 5.109 -11.859 -9.805 1 97.19 158 LEU B CA 1
ATOM 2961 C C . LEU B 1 158 ? 5.289 -11.484 -11.273 1 97.19 158 LEU B C 1
ATOM 2963 O O . LEU B 1 158 ? 4.988 -12.289 -12.164 1 97.19 158 LEU B O 1
ATOM 2967 N N . VAL B 1 159 ? 5.613 -10.32 -11.516 1 98.06 159 VAL B N 1
ATOM 2968 C CA . VAL B 1 159 ? 6.039 -9.852 -12.828 1 98.06 159 VAL B CA 1
ATOM 2969 C C . VAL B 1 159 ? 7.504 -9.422 -12.773 1 98.06 159 VAL B C 1
ATOM 2971 O O . VAL B 1 159 ? 7.898 -8.648 -11.891 1 98.06 159 VAL B O 1
ATOM 2974 N N . VAL B 1 160 ? 8.281 -9.945 -13.703 1 97.62 160 VAL B N 1
ATOM 2975 C CA . VAL B 1 160 ? 9.719 -9.695 -13.672 1 97.62 160 VAL B CA 1
ATOM 2976 C C . VAL B 1 160 ? 10.156 -9.086 -15.008 1 97.62 160 VAL B C 1
ATOM 2978 O O . VAL B 1 160 ? 9.711 -9.516 -16.078 1 97.62 160 VAL B O 1
ATOM 2981 N N . ASP B 1 161 ? 10.883 -8.016 -14.875 1 96.94 161 ASP B N 1
ATOM 2982 C CA . ASP B 1 161 ? 11.703 -7.609 -16.016 1 96.94 161 ASP B CA 1
ATOM 2983 C C . ASP B 1 161 ? 12.953 -8.477 -16.141 1 96.94 161 ASP B C 1
ATOM 2985 O O . ASP B 1 161 ? 13.961 -8.211 -15.484 1 96.94 161 ASP B O 1
ATOM 2989 N N . ARG B 1 162 ? 12.875 -9.461 -16.906 1 94.12 162 ARG B N 1
ATOM 2990 C CA . ARG B 1 162 ? 13.914 -10.484 -16.953 1 94.12 162 ARG B CA 1
ATOM 2991 C C . ARG B 1 162 ? 15.219 -9.906 -17.484 1 94.12 162 ARG B C 1
ATOM 2993 O O . ARG B 1 162 ? 16.297 -10.312 -17.062 1 94.12 162 ARG B O 1
ATOM 3000 N N . SER B 1 163 ? 15.141 -8.961 -18.406 1 94.06 163 SER B N 1
ATOM 3001 C CA . SER B 1 163 ? 16.344 -8.352 -18.984 1 94.06 163 SER B CA 1
ATOM 3002 C C . SER B 1 163 ? 17.141 -7.609 -17.906 1 94.06 163 SER B C 1
ATOM 3004 O O . SER B 1 163 ? 18.375 -7.578 -17.969 1 94.06 163 SER B O 1
ATOM 3006 N N . ASN B 1 164 ? 16.531 -7.094 -16.922 1 94.25 164 ASN B N 1
ATOM 3007 C CA . ASN B 1 164 ? 17.188 -6.301 -15.898 1 94.25 164 ASN B CA 1
ATOM 3008 C C . ASN B 1 164 ? 17.203 -7.027 -14.555 1 94.25 164 ASN B C 1
ATOM 3010 O O . ASN B 1 164 ? 17.656 -6.477 -13.555 1 94.25 164 ASN B O 1
ATOM 3014 N N . HIS B 1 165 ? 16.688 -8.219 -14.539 1 94.94 165 HIS B N 1
ATOM 3015 C CA . HIS B 1 165 ? 16.594 -9.016 -13.312 1 94.94 165 HIS B CA 1
ATOM 3016 C C . HIS B 1 165 ? 15.945 -8.219 -12.188 1 94.94 165 HIS B C 1
ATOM 3018 O O . HIS B 1 165 ? 16.484 -8.164 -11.078 1 94.94 165 HIS B O 1
ATOM 3024 N N . ALA B 1 166 ? 14.82 -7.578 -12.562 1 95.38 166 ALA B N 1
ATOM 3025 C CA . ALA B 1 166 ? 14.078 -6.738 -11.617 1 95.38 166 ALA B CA 1
ATOM 3026 C C . ALA B 1 166 ? 12.672 -7.273 -11.391 1 95.38 166 ALA B C 1
ATOM 3028 O O . ALA B 1 166 ? 11.93 -7.504 -12.352 1 95.38 166 ALA B O 1
ATOM 3029 N N . ILE B 1 167 ? 12.375 -7.543 -10.164 1 96.19 167 ILE B N 1
ATOM 3030 C CA . ILE B 1 167 ? 10.984 -7.828 -9.812 1 96.19 167 ILE B CA 1
ATOM 3031 C C . ILE B 1 167 ? 10.156 -6.547 -9.898 1 96.19 167 ILE B C 1
ATOM 3033 O O . ILE B 1 167 ? 10.234 -5.691 -9.016 1 96.19 167 ILE B O 1
ATOM 3037 N N . ARG B 1 168 ? 9.312 -6.461 -10.883 1 95.62 168 ARG B N 1
ATOM 3038 C CA . ARG B 1 168 ? 8.711 -5.203 -11.312 1 95.62 168 ARG B CA 1
ATOM 3039 C C . ARG B 1 168 ? 7.332 -5.012 -10.688 1 95.62 168 ARG B C 1
ATOM 3041 O O . ARG B 1 168 ? 6.801 -3.9 -10.664 1 95.62 168 ARG B O 1
ATOM 3048 N N . GLY B 1 169 ? 6.773 -6.105 -10.281 1 96.88 169 GLY B N 1
ATOM 3049 C CA . GLY B 1 169 ? 5.438 -5.957 -9.727 1 96.88 169 GLY B CA 1
ATOM 3050 C C . GLY B 1 169 ? 4.77 -7.281 -9.414 1 96.88 169 GLY B C 1
ATOM 3051 O O . GLY B 1 169 ? 5.434 -8.32 -9.344 1 96.88 169 GLY B O 1
ATOM 3052 N N . VAL B 1 170 ? 3.436 -7.164 -9.141 1 95.88 170 VAL B N 1
ATOM 3053 C CA . VAL B 1 170 ? 2.666 -8.344 -8.766 1 95.88 170 VAL B CA 1
ATOM 3054 C C . VAL B 1 170 ? 1.263 -8.258 -9.359 1 95.88 170 VAL B C 1
ATOM 3056 O O . VAL B 1 170 ? 0.74 -7.164 -9.586 1 95.88 170 VAL B O 1
ATOM 3059 N N . LEU B 1 171 ? 0.777 -9.352 -9.688 1 95 171 LEU B N 1
ATOM 3060 C CA . LEU B 1 171 ? -0.609 -9.555 -10.094 1 95 171 LEU B CA 1
ATOM 3061 C C . LEU B 1 171 ? -1.362 -10.383 -9.055 1 95 171 LEU B C 1
ATOM 3063 O O . LEU B 1 171 ? -0.819 -11.344 -8.508 1 95 171 LEU B O 1
ATOM 3067 N N . SER B 1 172 ? -2.553 -9.977 -8.75 1 90.5 172 SER B N 1
ATOM 3068 C CA . SER B 1 172 ? -3.393 -10.672 -7.777 1 90.5 172 SER B CA 1
ATOM 3069 C C . SER B 1 172 ? -4.809 -10.859 -8.305 1 90.5 172 SER B C 1
ATOM 3071 O O . SER B 1 172 ? -5.449 -9.898 -8.734 1 90.5 172 SER B O 1
ATOM 3073 N N . ALA B 1 173 ? -5.258 -12.133 -8.156 1 87.88 173 ALA B N 1
ATOM 3074 C CA . ALA B 1 173 ? -6.629 -12.422 -8.562 1 87.88 173 ALA B CA 1
ATOM 3075 C C . ALA B 1 173 ? -7.625 -11.555 -7.797 1 87.88 173 ALA B C 1
ATOM 3077 O O . ALA B 1 173 ? -8.617 -11.086 -8.359 1 87.88 173 ALA B O 1
ATOM 3078 N N . ASN B 1 174 ? -7.363 -11.328 -6.539 1 84.56 174 ASN B N 1
ATOM 3079 C CA . ASN B 1 174 ? -8.234 -10.484 -5.727 1 84.56 174 ASN B CA 1
ATOM 3080 C C . ASN B 1 174 ? -8.281 -9.055 -6.242 1 84.56 174 ASN B C 1
ATOM 3082 O O . ASN B 1 174 ? -9.352 -8.445 -6.32 1 84.56 174 ASN B O 1
ATOM 3086 N N . ASP B 1 175 ? -7.133 -8.523 -6.586 1 87.06 175 ASP B N 1
ATOM 3087 C CA . ASP B 1 175 ? -7.078 -7.168 -7.117 1 87.06 175 ASP B CA 1
ATOM 3088 C C . ASP B 1 175 ? -7.793 -7.074 -8.461 1 87.06 175 ASP B C 1
ATOM 3090 O O . ASP B 1 175 ? -8.477 -6.082 -8.742 1 87.06 175 ASP B O 1
ATOM 3094 N N . ILE B 1 176 ? -7.609 -8.062 -9.273 1 89.12 176 ILE B N 1
ATOM 3095 C CA . ILE B 1 176 ? -8.266 -8.102 -10.57 1 89.12 176 ILE B CA 1
ATOM 3096 C C . ILE B 1 176 ? -9.781 -8.086 -10.383 1 89.12 176 ILE B C 1
ATOM 3098 O O . ILE B 1 176 ? -10.484 -7.32 -11.047 1 89.12 176 ILE B O 1
ATOM 3102 N N . ALA B 1 177 ? -10.273 -8.906 -9.477 1 86.38 177 ALA B N 1
ATOM 3103 C CA . ALA B 1 177 ? -11.703 -8.969 -9.195 1 86.38 177 ALA B CA 1
ATOM 3104 C C . ALA B 1 177 ? -12.227 -7.613 -8.727 1 86.38 177 ALA B C 1
ATOM 3106 O O . ALA B 1 177 ? -13.289 -7.164 -9.172 1 86.38 177 ALA B O 1
ATOM 3107 N N . ARG B 1 178 ? -11.516 -7.02 -7.883 1 84.31 178 ARG B N 1
ATOM 3108 C CA . ARG B 1 178 ? -11.906 -5.711 -7.363 1 84.31 178 ARG B CA 1
ATOM 3109 C C . ARG B 1 178 ? -11.938 -4.668 -8.477 1 84.31 178 ARG B C 1
ATOM 3111 O O . ARG B 1 178 ? -12.891 -3.895 -8.578 1 84.31 178 ARG B O 1
ATOM 3118 N N . ARG B 1 179 ? -10.891 -4.652 -9.281 1 87.5 179 ARG B N 1
ATOM 3119 C CA . ARG B 1 179 ? -10.766 -3.645 -10.328 1 87.5 179 ARG B CA 1
ATOM 3120 C C . ARG B 1 179 ? -11.828 -3.83 -11.406 1 87.5 179 ARG B C 1
ATOM 3122 O O . ARG B 1 179 ? -12.289 -2.857 -12 1 87.5 179 ARG B O 1
ATOM 3129 N N . LEU B 1 180 ? -12.219 -5.039 -11.617 1 86.75 180 LEU B N 1
ATOM 3130 C CA . LEU B 1 180 ? -13.273 -5.324 -12.578 1 86.75 180 LEU B CA 1
ATOM 3131 C C . LEU B 1 180 ? -14.648 -5.152 -11.945 1 86.75 180 LEU B C 1
ATOM 3133 O O . LEU B 1 180 ? -15.672 -5.352 -12.609 1 86.75 180 LEU B O 1
ATOM 3137 N N . LYS B 1 181 ? -14.711 -4.836 -10.641 1 83.06 181 LYS B N 1
ATOM 3138 C CA . LYS B 1 181 ? -15.938 -4.582 -9.898 1 83.06 181 LYS B CA 1
ATOM 3139 C C . LYS B 1 181 ? -16.844 -5.805 -9.914 1 83.06 181 LYS B C 1
ATOM 3141 O O . LYS B 1 181 ? -18.062 -5.684 -10.117 1 83.06 181 LYS B O 1
ATOM 3146 N N . LEU B 1 182 ? -16.141 -6.906 -9.75 1 79.06 182 LEU B N 1
ATOM 3147 C CA . LEU B 1 182 ? -16.922 -8.141 -9.695 1 79.06 182 LEU B CA 1
ATOM 3148 C C . LEU B 1 182 ? -17.609 -8.289 -8.344 1 79.06 182 LEU B C 1
ATOM 3150 O O . LEU B 1 182 ? -17.062 -7.867 -7.316 1 79.06 182 LEU B O 1
ATOM 3154 N N . ALA B 1 183 ? -18.797 -8.758 -8.375 1 71.81 183 ALA B N 1
ATOM 3155 C CA . ALA B 1 183 ? -19.562 -8.984 -7.152 1 71.81 183 ALA B CA 1
ATOM 3156 C C . ALA B 1 183 ? -19.078 -10.227 -6.418 1 71.81 183 ALA B C 1
ATOM 3158 O O . ALA B 1 183 ? -19.781 -11.242 -6.371 1 71.81 183 ALA B O 1
ATOM 3159 N N . VAL B 1 184 ? -17.906 -10.422 -6.16 1 68.81 184 VAL B N 1
ATOM 3160 C CA . VAL B 1 184 ? -17.344 -11.539 -5.422 1 68.81 184 VAL B CA 1
ATOM 3161 C C . VAL B 1 184 ? -16.797 -11.055 -4.082 1 68.81 184 VAL B C 1
ATOM 3163 O O . VAL B 1 184 ? -16.266 -9.945 -3.982 1 68.81 184 VAL B O 1
ATOM 3166 N N . ASP B 1 185 ? -17.234 -11.773 -3.057 1 63 185 ASP B N 1
ATOM 3167 C CA . ASP B 1 185 ? -16.641 -11.469 -1.76 1 63 185 ASP B CA 1
ATOM 3168 C C . ASP B 1 185 ? -15.18 -11.93 -1.697 1 63 185 ASP B C 1
ATOM 3170 O O . ASP B 1 185 ? -14.914 -13.109 -1.472 1 63 185 ASP B O 1
ATOM 3174 N N . VAL B 1 186 ? -14.312 -11.125 -1.972 1 57.84 186 VAL B N 1
ATOM 3175 C CA . VAL B 1 186 ? -12.898 -11.453 -2.055 1 57.84 186 VAL B CA 1
ATOM 3176 C C . VAL B 1 186 ? -12.32 -11.625 -0.651 1 57.84 186 VAL B C 1
ATOM 3178 O O . VAL B 1 186 ? -11.148 -11.984 -0.492 1 57.84 186 VAL B O 1
ATOM 3181 N N . SER B 1 187 ? -13.133 -11.414 0.369 1 58.03 187 SER B N 1
ATOM 3182 C CA . SER B 1 187 ? -12.672 -11.516 1.748 1 58.03 187 SER B CA 1
ATOM 3183 C C . SER B 1 187 ? -12.719 -12.961 2.242 1 58.03 187 SER B C 1
ATOM 3185 O O . SER B 1 187 ? -12.156 -13.281 3.287 1 58.03 187 SER B O 1
ATOM 3187 N N . THR B 1 188 ? -13.312 -13.812 1.397 1 57.03 188 THR B N 1
ATOM 3188 C CA . THR B 1 188 ? -13.438 -15.195 1.846 1 57.03 188 THR B CA 1
ATOM 3189 C C . THR B 1 188 ? -12.398 -16.078 1.164 1 57.03 188 THR B C 1
ATOM 3191 O O . THR B 1 188 ? -12.016 -15.828 0.016 1 57.03 188 THR B O 1
ATOM 3194 N N . PRO B 1 189 ? -11.648 -16.891 1.858 1 54.59 189 PRO B N 1
ATOM 3195 C CA . PRO B 1 189 ? -10.609 -17.781 1.317 1 54.59 189 PRO B CA 1
ATOM 3196 C C . PRO B 1 189 ? -11.07 -18.547 0.081 1 54.59 189 PRO B C 1
ATOM 3198 O O . PRO B 1 189 ? -10.258 -18.891 -0.774 1 54.59 189 PRO B O 1
ATOM 3201 N N . ASN B 1 190 ? -12.328 -18.938 0.03 1 53.5 190 ASN B N 1
ATOM 3202 C CA . ASN B 1 190 ? -12.812 -19.75 -1.086 1 53.5 190 ASN B CA 1
ATOM 3203 C C . ASN B 1 190 ? -12.961 -18.906 -2.355 1 53.5 190 ASN B C 1
ATOM 3205 O O . ASN B 1 190 ? -13.547 -19.359 -3.34 1 53.5 190 ASN B O 1
ATOM 3209 N N . SER B 1 191 ? -12.25 -17.875 -2.221 1 58.69 191 SER B N 1
ATOM 3210 C CA . SER B 1 191 ? -12.539 -16.828 -3.189 1 58.69 191 SER B CA 1
ATOM 3211 C C . SER B 1 191 ? -11.914 -17.141 -4.547 1 58.69 191 SER B C 1
ATOM 3213 O O . SER B 1 191 ? -12.484 -16.812 -5.59 1 58.69 191 SER B O 1
ATOM 3215 N N . PHE B 1 192 ? -10.883 -18.016 -4.512 1 61.97 192 PHE B N 1
ATOM 3216 C CA . PHE B 1 192 ? -10.266 -18.172 -5.824 1 61.97 192 PHE B CA 1
ATOM 3217 C C . PHE B 1 192 ? -11.242 -18.797 -6.812 1 61.97 192 PHE B C 1
ATOM 3219 O O . PHE B 1 192 ? -11.422 -18.297 -7.918 1 61.97 192 PHE B O 1
ATOM 3226 N N . ALA B 1 193 ? -11.742 -19.906 -6.293 1 63.44 193 ALA B N 1
ATOM 3227 C CA . ALA B 1 193 ? -12.68 -20.594 -7.18 1 63.44 193 ALA B CA 1
ATOM 3228 C C . ALA B 1 193 ? -13.867 -19.703 -7.52 1 63.44 193 ALA B C 1
ATOM 3230 O O . ALA B 1 193 ? -14.328 -19.688 -8.664 1 63.44 193 ALA B O 1
ATOM 3231 N N . SER B 1 194 ? -14.125 -18.922 -6.586 1 70 194 SER B N 1
ATOM 3232 C CA . SER B 1 194 ? -15.297 -18.062 -6.77 1 70 194 SER B CA 1
ATOM 3233 C C . SER B 1 194 ? -14.977 -16.891 -7.684 1 70 194 SER B C 1
ATOM 3235 O O . SER B 1 194 ? -15.812 -16.484 -8.5 1 70 194 SER B O 1
ATOM 3237 N N . ILE B 1 195 ? -13.797 -16.438 -7.59 1 72.38 195 ILE B N 1
ATOM 3238 C CA . ILE B 1 195 ? -13.398 -15.297 -8.406 1 72.38 195 ILE B CA 1
ATOM 3239 C C . ILE B 1 195 ? -13.391 -15.688 -9.875 1 72.38 195 ILE B C 1
ATOM 3241 O O . ILE B 1 195 ? -13.961 -14.984 -10.719 1 72.38 195 ILE B O 1
ATOM 3245 N N . PHE B 1 196 ? -12.883 -16.812 -10.094 1 73.19 196 PHE B N 1
ATOM 3246 C CA . PHE B 1 196 ? -12.766 -17.234 -11.492 1 73.19 196 PHE B CA 1
ATOM 3247 C C . PHE B 1 196 ? -14.125 -17.625 -12.055 1 73.19 196 PHE B C 1
ATOM 3249 O O . PHE B 1 196 ? -14.406 -17.375 -13.227 1 73.19 196 PHE B O 1
ATOM 3256 N N . GLU B 1 197 ? -14.938 -18.094 -11.164 1 73.69 197 GLU B N 1
ATOM 3257 C CA . GLU B 1 197 ? -16.297 -18.422 -11.586 1 73.69 197 GLU B CA 1
ATOM 3258 C C . GLU B 1 197 ? -17.094 -17.188 -11.961 1 73.69 197 GLU B C 1
ATOM 3260 O O . GLU B 1 197 ? -17.812 -17.172 -12.961 1 73.69 197 GLU B O 1
ATOM 3265 N N . VAL B 1 198 ? -16.922 -16.219 -11.258 1 71.56 198 VAL B N 1
ATOM 3266 C CA . VAL B 1 198 ? -17.656 -14.984 -11.5 1 71.56 198 VAL B CA 1
ATOM 3267 C C . VAL B 1 198 ? -17.125 -14.305 -12.758 1 71.56 198 VAL B C 1
ATOM 3269 O O . VAL B 1 198 ? -17.906 -13.773 -13.555 1 71.56 198 VAL B O 1
ATOM 3272 N N . ILE B 1 199 ? -15.867 -14.305 -12.883 1 70.88 199 ILE B N 1
ATOM 3273 C CA . ILE B 1 199 ? -15.258 -13.695 -14.055 1 70.88 199 ILE B CA 1
ATOM 3274 C C . ILE B 1 199 ? -15.719 -14.414 -15.312 1 70.88 199 ILE B C 1
ATOM 3276 O O . ILE B 1 199 ? -16.016 -13.781 -16.328 1 70.88 199 ILE B O 1
ATOM 3280 N N . ALA B 1 200 ? -15.891 -15.664 -15.234 1 66 200 ALA B N 1
ATOM 3281 C CA . ALA B 1 200 ? -16.344 -16.484 -16.359 1 66 200 ALA B CA 1
ATOM 3282 C C . ALA B 1 200 ? -17.781 -16.141 -16.734 1 66 200 ALA B C 1
ATOM 3284 O O . ALA B 1 200 ? -18.141 -16.156 -17.906 1 66 200 ALA B O 1
ATOM 3285 N N . ASN B 1 201 ? -18.531 -15.703 -15.789 1 65.06 201 ASN B N 1
ATOM 3286 C CA . ASN B 1 201 ? -19.953 -15.422 -16 1 65.06 201 ASN B CA 1
ATOM 3287 C C . ASN B 1 201 ? -20.156 -14.039 -16.625 1 65.06 201 ASN B C 1
ATOM 3289 O O . ASN B 1 201 ? -21.141 -13.812 -17.328 1 65.06 201 ASN B O 1
ATOM 3293 N N . ILE B 1 202 ? -19.438 -13.125 -16.344 1 59.31 202 ILE B N 1
ATOM 3294 C CA . ILE B 1 202 ? -19.562 -11.781 -16.891 1 59.31 202 ILE B CA 1
ATOM 3295 C C . ILE B 1 202 ? -19.219 -11.797 -18.375 1 59.31 202 ILE B C 1
ATOM 3297 O O . ILE B 1 202 ? -19.812 -11.062 -19.172 1 59.31 202 ILE B O 1
ATOM 3301 N N . GLN B 1 203 ? -18.359 -12.477 -18.766 1 54.84 203 GLN B N 1
ATOM 3302 C CA . GLN B 1 203 ? -17.953 -12.516 -20.156 1 54.84 203 GLN B CA 1
ATOM 3303 C C . GLN B 1 203 ? -19.016 -13.18 -21.031 1 54.84 203 GLN B C 1
ATOM 3305 O O . GLN B 1 203 ? -18.906 -13.156 -22.266 1 54.84 203 GLN B O 1
ATOM 3310 N N . GLN B 1 204 ? -20.016 -13.859 -20.469 1 51.5 204 GLN B N 1
ATOM 3311 C CA . GLN B 1 204 ? -21.047 -14.445 -21.312 1 51.5 204 GLN B CA 1
ATOM 3312 C C . GLN B 1 204 ? -21.984 -13.375 -21.891 1 51.5 204 GLN B C 1
ATOM 3314 O O . GLN B 1 204 ? -22.516 -12.547 -21.141 1 51.5 204 GLN B O 1
ATOM 3319 N N . PRO B 1 205 ? -21.812 -13.078 -23.172 1 43.97 205 PRO B N 1
ATOM 3320 C CA . PRO B 1 205 ? -22.828 -12.203 -23.75 1 43.97 205 PRO B CA 1
ATOM 3321 C C . PRO B 1 205 ? -24.234 -12.5 -23.234 1 43.97 205 PRO B C 1
ATOM 3323 O O . PRO B 1 205 ? -24.531 -13.633 -22.844 1 43.97 205 PRO B O 1
ATOM 3326 N N . ALA B 1 206 ? -25.016 -11.523 -22.875 1 40.66 206 ALA B N 1
ATOM 3327 C CA . ALA B 1 206 ? -26.438 -11.734 -22.625 1 40.66 206 ALA B CA 1
ATOM 3328 C C . ALA B 1 206 ? -27.016 -12.758 -23.594 1 40.66 206 ALA B C 1
ATOM 3330 O O . ALA B 1 206 ? -27.078 -12.523 -24.797 1 40.66 206 ALA B O 1
ATOM 3331 N N . VAL B 1 207 ? -26.781 -13.977 -23.531 1 35.78 207 VAL B N 1
ATOM 3332 C CA . VAL B 1 207 ? -27.641 -14.859 -24.312 1 35.78 207 VAL B CA 1
ATOM 3333 C C . VAL B 1 207 ? -29.078 -14.359 -24.281 1 35.78 207 VAL B C 1
ATOM 3335 O O . VAL B 1 207 ? -29.625 -14.094 -23.203 1 35.78 207 VAL B O 1
ATOM 3338 N N . LEU B 1 208 ? -29.609 -13.742 -25.297 1 36.75 208 LEU B N 1
ATOM 3339 C CA . LEU B 1 208 ? -31.031 -13.602 -25.578 1 36.75 208 LEU B CA 1
ATOM 3340 C C . LEU B 1 208 ? -31.812 -14.828 -25.125 1 36.75 208 LEU B C 1
ATOM 3342 O O . LEU B 1 208 ? -31.578 -15.93 -25.609 1 36.75 208 LEU B O 1
ATOM 3346 N N . GLN B 1 209 ? -31.891 -15.094 -23.875 1 36.91 209 GLN B N 1
ATOM 3347 C CA . GLN B 1 209 ? -33 -15.977 -23.547 1 36.91 209 GLN B CA 1
ATOM 3348 C C . GLN B 1 209 ? -34.219 -15.695 -24.453 1 36.91 209 GLN B C 1
ATOM 3350 O O . GLN B 1 209 ? -34.906 -14.695 -24.266 1 36.91 209 GLN B O 1
ATOM 3355 N N . THR B 1 210 ? -34 -15.906 -25.719 1 37.78 210 THR B N 1
ATOM 3356 C CA . THR B 1 210 ? -35.156 -16.062 -26.578 1 37.78 210 THR B CA 1
ATOM 3357 C C . THR B 1 210 ? -36.188 -17.031 -25.953 1 37.78 210 THR B C 1
ATOM 3359 O O . THR B 1 210 ? -35.906 -18.234 -25.875 1 37.78 210 THR B O 1
ATOM 3362 N N . THR B 1 211 ? -36.719 -16.656 -24.812 1 40.41 211 THR B N 1
ATOM 3363 C CA . THR B 1 211 ? -37.969 -17.297 -24.484 1 40.41 211 THR B CA 1
ATOM 3364 C C . THR B 1 211 ? -38.812 -17.547 -25.734 1 40.41 211 THR B C 1
ATOM 3366 O O . THR B 1 211 ? -39.156 -16.609 -26.453 1 40.41 211 THR B O 1
ATOM 3369 N N . GLN B 1 212 ? -38.469 -18.672 -26.391 1 38.59 212 GLN B N 1
ATOM 3370 C CA . GLN B 1 212 ? -39.406 -19.156 -27.406 1 38.59 212 GLN B CA 1
ATOM 3371 C C . GLN B 1 212 ? -40.875 -18.984 -26.953 1 38.59 212 GLN B C 1
ATOM 3373 O O . GLN B 1 212 ? -41.219 -19.344 -25.812 1 38.59 212 GLN B O 1
ATOM 3378 N N . PRO B 1 213 ? -41.562 -18.094 -27.516 1 39.06 213 PRO B N 1
ATOM 3379 C CA . PRO B 1 213 ? -43 -18.047 -27.281 1 39.06 213 PRO B CA 1
ATOM 3380 C C . PRO B 1 213 ? -43.656 -19.422 -27.422 1 39.06 213 PRO B C 1
ATOM 3382 O O . PRO B 1 213 ? -43.375 -20.156 -28.375 1 39.06 213 PRO B O 1
ATOM 3385 N N . HIS B 1 214 ? -43.75 -20.25 -26.375 1 38.06 214 HIS B N 1
ATOM 3386 C CA . HIS B 1 214 ? -44.656 -21.375 -26.484 1 38.06 214 HIS B CA 1
ATOM 3387 C C . HIS B 1 214 ? -45.969 -20.953 -27.141 1 38.06 214 HIS B C 1
ATOM 3389 O O . HIS B 1 214 ? -46.719 -20.125 -26.594 1 38.06 214 HIS B O 1
ATOM 3395 N N . TYR B 1 215 ? -45.969 -21 -28.453 1 34.81 215 TYR B N 1
ATOM 3396 C CA . TYR B 1 215 ? -47.281 -21.125 -29.094 1 34.81 215 TYR B CA 1
ATOM 3397 C C . TYR B 1 215 ? -47.906 -22.5 -28.797 1 34.81 215 TYR B C 1
ATOM 3399 O O . TYR B 1 215 ? -47.188 -23.484 -28.656 1 34.81 215 TYR B O 1
#

Secondary structure (DSSP, 8-state):
------TTTTTTSS---PPP-EEPPTT-EE--HHHH----TTSBGGGG-EETTTSPPPEEETTSBHHHHHHHHHHHT--EEEEE-TT--EEEEEEHHHHSHHHHHHHHHTT--GGG-BGGGTSEEGGG-EEEEHHHHHT-BHHHHHHHHHHHT-SEEEEEEGGGTEEEEEEEHHHHHHHTT----TTSTTHHHHHHHHHHHHTS-----------/------TTTTTTSS---PPP-EEPPTT-EE--HHHH----TTSBGGGG-EETTTSPPPEEETTSBHHHHHHHHHHHT--EEEEE-TT--EEEEEEHHHHSHHHHHHHHHTT--GGG-BGGGTSEEGGG-EEEEHHHHHT-BHHHHHHHHHHHT-SEEEEEEGGGTEEEEEEEHHHHHHHTT----TTSTTHHHHHHHHHHHHTS-----------

Organism: Shewanella frigidimarina (strain NCIMB 400) (NCBI:txid318167)

Foldseek 3Di:
DPPPVPVPCVCVVVDDDDDDDDDDDPPDDDDDLLVPDADAQQAALVSLWFFCVVPPFAEDEQQAQLVVVLVVCLVPVPFKHFYAYPVRHTWFIGGNLQSDPVNLVVVVVVPDDNRRDTNNNRTDTPVRAAEAEPVVSRPHGNNVVLVVCVVVVHQKHWYAPVVVRDGTTMGGLLSSCVSNVFPFPSSDSVRSVVSSVRSVVVPDPPPPPPPPPPD/DPPPVPVPCVCVVVDDDDDDDDDDDPPDDDDDLLVPDADAQQAALVSLWFFCVVPPFAEDEQQAQLVVVLVVCLVPVNFKHFYAYPVRHTWFIGGNLQSDPVNLVVVVVVPDDNRRDTNNNRTDTPVRAAEAEPVVSRPHGNNVVLVVCVVVVHQKHWYAPVVVRDRTTMGGLLSSCVSNVFPFPSSDSVRSVVSSVRSVVVPDPPPPPPPPPPD

Nearest PDB structures (foldseek):
  2p9m-assembly2_C  TM=6.982E-01  e=2.244E-08  Methanocaldococcus jannaschii DSM 2661
  4gqy-assembly2_B  TM=6.783E-01  e=2.708E-08  Arabidopsis thaliana
  1pvm-assembly1_A  TM=6.484E-01  e=6.514E-08  Thermoplasma acidophilum DSM 1728
  4eaj-assembly1_C  TM=6.164E-01  e=4.631E-06  Rattus norvegicus
  4l28-assembly1_C  TM=5.578E-01  e=3.179E-06  Homo sapiens

Radius of gyration: 24.12 Å; Cα contacts (8 Å, |Δi|>4): 752; chains: 2; bounding box: 96×68×62 Å

Solvent-accessible surface area (backbone atoms only — not comparable to full-atom values): 23751 Å² total; per-residue (Å²): 134,80,83,69,74,71,77,69,56,57,57,57,85,51,87,66,52,73,63,69,74,40,71,44,55,88,77,44,37,80,45,34,29,52,79,76,50,91,60,56,53,81,31,56,27,67,79,52,44,49,45,10,65,77,36,72,70,56,39,32,38,32,81,40,47,32,62,60,50,39,54,47,30,69,49,28,79,48,51,66,34,37,24,21,46,98,81,70,42,83,47,26,39,38,39,48,70,53,44,30,67,67,52,49,47,53,44,34,72,72,68,44,58,70,88,72,39,25,35,61,78,51,34,48,44,40,77,74,35,47,20,34,46,39,73,63,41,72,75,32,28,34,39,18,51,52,48,31,30,58,74,68,72,39,63,57,37,36,26,26,35,70,92,72,35,27,34,38,30,42,37,38,51,62,55,40,38,51,48,57,64,49,97,57,69,69,87,42,78,71,22,63,66,46,47,56,51,50,57,48,55,67,63,46,68,81,69,74,76,68,71,70,74,84,122,134,79,86,66,74,71,78,71,55,51,55,58,84,49,88,65,54,73,62,68,74,38,71,45,55,90,79,44,38,81,44,34,30,53,78,76,49,91,60,54,56,81,30,57,27,65,78,52,44,48,45,10,66,78,37,72,70,54,38,33,37,32,80,40,47,32,63,60,49,40,53,47,33,68,48,30,79,47,50,67,36,36,24,20,46,99,82,70,42,82,47,27,39,38,40,48,71,53,44,30,68,66,51,50,48,53,44,34,72,72,68,45,56,68,89,72,38,25,35,61,79,51,34,47,45,40,78,76,36,48,20,32,45,40,73,61,42,72,75,30,29,33,40,18,51,52,49,30,31,59,74,68,72,39,62,58,38,36,25,25,35,70,93,73,35,26,34,37,30,41,38,38,51,60,56,40,39,51,49,56,65,49,95,58,70,70,85,42,78,70,22,62,68,47,46,54,52,50,55,50,55,66,64,48,69,81,68,73,76,68,70,69,76,83,122

Sequence (430 aa):
MMFHVSRWLLIKDVIVKKLALYPVEKIDELTSPEAHEDISVLSSALNVFTDFKKVTPMVIESSTSAVKVEHLMQKSHVRLKLVIDDKDRFIGLISFESLHNQEILKRVAAGHQRDHLSVADFMIPKEDLKAIDFEDLSYARIGDVIETLQSAGQQHCLVVDRSNHAIRGVLSANDIARRLKLAVDVSTPNSFASIFEVIANIQQPAVLQTTQPHYMMFHVSRWLLIKDVIVKKLALYPVEKIDELTSPEAHEDISVLSSALNVFTDFKKVTPMVIESSTSAVKVEHLMQKSHVRLKLVIDDKDRFIGLISFESLHNQEILKRVAAGHQRDHLSVADFMIPKEDLKAIDFEDLSYARIGDVIETLQSAGQQHCLVVDRSNHAIRGVLSANDIARRLKLAVDVSTPNSFASIFEVIANIQQPAVLQTTQPHY